Protein AF-A0A1Y1VQP5-F1 (afdb_monomer)

Secondary structure (DSSP, 8-state):
--HHHHHHHHHHTTSS-TTSPPP--S--TT-SS-HHHHHHHHHTT--HHHHHHHS-TT----TTTPPPHHHHHHHHHHHHHTTS--S--------------------------------------------------TTTGGG---PPP--TT--S-TT--HHHHHHHHH-THHHHHHHHHHHSTT-HHHHHHHHHHHHHHHHTT--HHHHHHHHHHHHHHHT-STTHHHHIIIIIHHHHHHHHHHHHTS-TTHHHHS-SS--HHHHHHHHHHHHHHHTTTS-HHHHHHHHHHHHHHHHHH---HHHHHHHHHHHHHHHHHHHHHHHHHHHHTSSS---HHHH-STTHHHHHHHHHT---GGGS--------

Mean predicted aligned error: 15.9 Å

Organism: NCBI:txid1754192

Solvent-accessible surface area (backbone atoms only — not comparable to full-atom values): 22915 Å² total; per-residue (Å²): 133,56,72,70,57,55,52,49,50,62,66,47,59,80,67,53,59,91,87,60,79,78,78,63,75,58,59,54,104,85,48,96,62,37,58,48,59,52,52,46,63,57,45,71,43,58,42,73,66,38,51,66,55,27,46,19,92,77,71,54,84,50,51,90,57,51,56,61,68,69,61,55,59,59,51,53,52,58,60,52,68,69,65,77,77,81,83,83,79,93,77,92,81,90,86,82,90,80,87,79,80,84,75,91,80,84,89,72,92,74,83,85,79,91,76,93,78,90,81,89,84,88,85,81,88,85,89,82,97,82,78,95,72,92,70,74,60,79,82,45,61,58,33,30,64,48,67,84,89,79,57,72,86,69,16,46,64,99,83,51,51,74,67,47,40,56,48,20,56,62,34,26,26,61,38,52,51,52,44,38,51,70,80,38,70,66,39,61,52,50,54,52,6,45,48,36,48,20,43,46,35,19,76,75,47,59,25,66,62,17,45,53,50,32,53,49,51,50,49,45,64,35,32,30,60,75,41,38,83,81,31,27,80,51,56,51,27,53,47,41,51,46,52,45,59,56,56,73,77,45,66,77,63,53,75,72,66,78,41,94,52,84,50,64,65,64,56,30,49,51,52,30,50,52,53,53,59,74,51,68,70,80,43,60,71,28,50,52,38,48,52,53,37,51,54,47,40,30,72,72,70,69,45,59,64,66,60,54,48,54,51,50,51,54,49,51,45,48,54,49,53,52,54,52,54,49,54,52,56,58,55,72,75,44,94,72,83,73,54,78,77,65,75,69,54,80,56,63,64,50,47,52,27,60,78,68,73,56,86,63,77,87,68,53,79,81,80,73,78,78,88,125

Sequence (372 aa):
MDKDQIERIKFNIREFDQFLGPYPLVPQDKESVNVYHRWLALTSKIDKKVIKKILPQNGRLSAINSISHFSEIKDENKTEEGKENIVNENNKDETNDNNNNNMDVTMTNTENIDNDNNNNDNDTHDTNNNTKYNDIPKDQEKYRLNFTLIDLKKSYPLNATTEEITKYSIDKSYLLKKIIENDYKGDLNLFLGEFQLSYIIFLIGQVYDGFEQWKTMIILMLQCEEALSVYGETLFKDFLVILNDQLKDFPHDFFYDILSGSNFLRSSLKIFYRIIQKADGCYPELQEQLNKLLEHLSKTFKWNLEEEFHETNRLNANIMKEKLNDCLKESSNNPNHLTANELNKNNQLLKLMEELGIEDEEDLPVIVDYDE

Foldseek 3Di:
DDPVVVVVCVVCVVVPDPPDDDDQQDDDPPDPDGPVVLVCLLQVLADPVLQCQWFFPVNDFAQVLEDAPVVVVVVVVVVVVVPPPPDDDDDDDDDDDDDPDDDDDDDDDDPDDDDDDDDDDDDDDDDDDDDDDPCPPPVSVSGYTNQDDQDLQCLADPPDDPVRSVVRNQASQSVVVCCCCPVVVVDLSSVVSSLSVLLCCVPVVVHVNSVVSNLSVLLSLLRHQPNCVPDVQPNLLSNLSNVLSSVVPDPLCCQVPVDPPDRSNLVSLLSSVVSVVVVPCPRVSSVVSNVVSQVSCCVRRVDNSVVVSVVLLLVLQVVVVVVVVVVVVVQVPDPPDPDPVNVPDDPVVVVSCVVSVNDDPVSHPPPPPPDD

Radius of gyration: 28.11 Å; Cα contacts (8 Å, |Δi|>4): 261; chains: 1; bounding box: 56×70×98 Å

Structure (mmCIF, N/CA/C/O backbone):
data_AF-A0A1Y1VQP5-F1
#
_entry.id   AF-A0A1Y1VQP5-F1
#
loop_
_atom_site.group_PDB
_atom_site.id
_atom_site.type_symbol
_atom_site.label_atom_id
_atom_site.label_alt_id
_atom_site.label_comp_id
_atom_site.label_asym_id
_atom_site.label_entity_id
_atom_site.label_seq_id
_atom_site.pdbx_PDB_ins_code
_atom_site.Cartn_x
_atom_site.Cartn_y
_atom_site.Cartn_z
_atom_site.occupancy
_atom_site.B_iso_or_equiv
_atom_site.auth_seq_id
_atom_site.auth_comp_id
_atom_site.auth_asym_id
_atom_site.auth_atom_id
_atom_site.pdbx_PDB_model_num
ATOM 1 N N . MET A 1 1 ? 9.709 -14.678 -39.557 1.00 52.97 1 MET A N 1
ATOM 2 C CA . MET A 1 1 ? 11.179 -14.700 -39.687 1.00 52.97 1 MET A CA 1
ATOM 3 C C . MET A 1 1 ? 11.584 -16.066 -40.180 1.00 52.97 1 MET A C 1
ATOM 5 O O . MET A 1 1 ? 11.014 -17.047 -39.716 1.00 52.97 1 MET A O 1
ATOM 9 N N . ASP A 1 2 ? 12.497 -16.105 -41.140 1.00 86.00 2 ASP A N 1
ATOM 10 C CA . ASP A 1 2 ? 13.020 -17.352 -41.697 1.00 86.00 2 ASP A CA 1
ATOM 11 C C . ASP A 1 2 ? 13.987 -18.037 -40.707 1.00 86.00 2 ASP A C 1
ATOM 13 O O . ASP A 1 2 ? 14.589 -17.359 -39.868 1.00 86.00 2 ASP A O 1
ATOM 17 N N . LYS A 1 3 ? 14.138 -19.366 -40.768 1.00 82.94 3 LYS A N 1
ATOM 18 C CA . LYS A 1 3 ? 14.990 -20.126 -39.826 1.00 82.94 3 LYS A CA 1
ATOM 19 C C . LYS A 1 3 ? 16.452 -19.676 -39.889 1.00 82.94 3 LYS A C 1
ATOM 21 O O . LYS A 1 3 ? 17.069 -19.467 -38.847 1.00 82.94 3 LYS A O 1
ATOM 26 N N . ASP A 1 4 ? 16.942 -19.397 -41.091 1.00 82.88 4 ASP A N 1
ATOM 27 C CA . ASP A 1 4 ? 18.309 -18.928 -41.328 1.00 82.88 4 ASP A CA 1
ATOM 28 C C . ASP A 1 4 ? 18.553 -17.520 -40.767 1.00 82.88 4 ASP A C 1
ATOM 30 O O . ASP A 1 4 ? 19.661 -17.183 -40.348 1.00 82.88 4 ASP A O 1
ATOM 34 N N . GLN A 1 5 ? 17.515 -16.678 -40.727 1.00 77.38 5 GLN A N 1
ATOM 35 C CA . GLN A 1 5 ? 17.602 -15.352 -40.111 1.00 77.38 5 GLN A CA 1
ATOM 36 C C . GLN A 1 5 ? 17.719 -15.461 -38.589 1.00 77.38 5 GLN A C 1
ATOM 38 O O . GLN A 1 5 ? 18.501 -14.736 -37.980 1.00 77.38 5 GLN A O 1
ATOM 43 N N . ILE A 1 6 ? 16.976 -16.387 -37.977 1.00 78.62 6 ILE A N 1
ATOM 44 C CA . ILE A 1 6 ? 17.036 -16.637 -36.533 1.00 78.62 6 ILE A CA 1
ATOM 45 C C . ILE A 1 6 ? 18.417 -17.177 -36.142 1.00 78.62 6 ILE A C 1
ATOM 47 O O . ILE A 1 6 ? 18.968 -16.753 -35.127 1.00 78.62 6 ILE A O 1
ATOM 51 N N . GLU A 1 7 ? 19.000 -18.076 -36.939 1.00 80.62 7 GLU A N 1
ATOM 52 C CA . GLU A 1 7 ? 20.345 -18.605 -36.683 1.00 80.62 7 GLU A CA 1
ATOM 53 C C . GLU A 1 7 ? 21.438 -17.544 -36.837 1.00 80.62 7 GLU A C 1
ATOM 55 O O . GLU A 1 7 ? 22.310 -17.454 -35.973 1.00 80.62 7 GLU A O 1
ATOM 60 N N . ARG A 1 8 ? 21.353 -16.669 -37.849 1.00 78.88 8 ARG A N 1
ATOM 61 C CA . ARG A 1 8 ? 22.281 -15.530 -37.987 1.00 78.88 8 ARG A CA 1
ATOM 62 C C . ARG A 1 8 ? 22.180 -14.546 -36.828 1.00 78.88 8 ARG A C 1
ATOM 64 O O . ARG A 1 8 ? 23.207 -14.127 -36.308 1.00 78.88 8 ARG A O 1
ATOM 71 N N . ILE A 1 9 ? 20.964 -14.200 -36.396 1.00 76.75 9 ILE A N 1
ATOM 72 C CA . ILE A 1 9 ? 20.769 -13.313 -35.240 1.00 76.75 9 ILE A CA 1
ATOM 73 C C . ILE A 1 9 ? 21.341 -13.960 -33.976 1.00 76.75 9 ILE A C 1
ATOM 75 O O . ILE A 1 9 ? 22.020 -13.281 -33.219 1.00 76.75 9 ILE A O 1
ATOM 79 N N . LYS A 1 10 ? 21.130 -15.267 -33.758 1.00 73.69 10 LYS A N 1
ATOM 80 C CA . LYS A 1 10 ? 21.712 -15.993 -32.615 1.00 73.69 10 LYS A CA 1
ATOM 81 C C . LYS A 1 10 ? 23.240 -16.021 -32.644 1.00 73.69 10 LYS A C 1
ATOM 83 O O . LYS A 1 10 ? 23.851 -15.896 -31.588 1.00 73.69 10 LYS A O 1
ATOM 88 N N . PHE A 1 11 ? 23.843 -16.194 -33.820 1.00 75.06 11 PHE A N 1
ATOM 89 C CA . PHE A 1 11 ? 25.298 -16.211 -33.975 1.00 75.06 11 PHE A CA 1
ATOM 90 C C . PHE A 1 11 ? 25.904 -14.824 -33.713 1.00 75.06 11 PHE A C 1
ATOM 92 O O . PHE A 1 11 ? 26.844 -14.700 -32.932 1.00 75.06 11 PHE A O 1
ATOM 99 N N . ASN A 1 12 ? 25.282 -13.775 -34.258 1.00 69.75 12 ASN A N 1
ATOM 100 C CA . ASN A 1 12 ? 25.738 -12.390 -34.119 1.00 69.75 12 ASN A CA 1
ATOM 101 C C . ASN A 1 12 ? 25.251 -11.713 -32.827 1.00 69.75 12 ASN A C 1
ATOM 103 O O . ASN A 1 12 ? 25.600 -10.565 -32.571 1.00 69.75 12 ASN A O 1
ATOM 107 N N . ILE A 1 13 ? 24.475 -12.396 -31.972 1.00 68.62 13 ILE A N 1
ATOM 108 C CA . ILE A 1 13 ? 23.953 -11.807 -30.725 1.00 68.62 13 ILE A CA 1
ATOM 109 C C . ILE A 1 13 ? 25.076 -11.430 -29.743 1.00 68.62 13 ILE A C 1
ATOM 111 O O . ILE A 1 13 ? 24.876 -10.627 -28.838 1.00 68.62 13 ILE A O 1
ATOM 115 N N . ARG A 1 14 ? 26.262 -12.025 -29.921 1.00 59.66 14 ARG A N 1
ATOM 116 C CA . ARG A 1 14 ? 27.482 -11.731 -29.156 1.00 59.66 14 ARG A CA 1
ATOM 117 C C . ARG A 1 14 ? 28.353 -10.645 -29.793 1.00 59.66 14 ARG A C 1
ATOM 119 O O . ARG A 1 14 ? 29.265 -10.169 -29.134 1.00 59.66 14 ARG A O 1
ATOM 126 N N . GLU A 1 15 ? 28.065 -10.267 -31.038 1.00 64.69 15 GLU A N 1
ATOM 127 C CA . GLU A 1 15 ? 28.667 -9.126 -31.742 1.00 64.69 15 GLU A CA 1
ATOM 128 C C . GLU A 1 15 ? 27.814 -7.855 -31.598 1.00 64.69 15 GLU A C 1
ATOM 130 O O . GLU A 1 15 ? 28.014 -6.889 -32.333 1.00 64.69 15 GLU A O 1
ATOM 135 N N . PHE A 1 16 ? 26.837 -7.843 -30.677 1.00 63.19 16 PHE A N 1
ATOM 136 C CA . PHE A 1 16 ? 26.138 -6.608 -30.336 1.00 63.19 16 PHE A CA 1
ATOM 137 C C . PHE A 1 16 ? 27.153 -5.532 -29.952 1.00 63.19 16 PHE A C 1
ATOM 139 O O . PHE A 1 16 ? 28.195 -5.827 -29.368 1.00 63.19 16 PHE A O 1
ATOM 146 N N . ASP A 1 17 ? 26.823 -4.305 -30.345 1.00 65.19 17 ASP A N 1
ATOM 147 C CA . ASP A 1 17 ? 27.640 -3.107 -30.206 1.00 65.19 17 ASP A CA 1
ATOM 148 C C . ASP A 1 17 ? 28.472 -3.116 -28.911 1.00 65.19 17 ASP A C 1
ATOM 150 O O . ASP A 1 17 ? 27.927 -3.217 -27.813 1.00 65.19 17 ASP A O 1
ATOM 154 N N . GLN A 1 18 ? 29.796 -3.010 -29.055 1.00 68.94 18 GLN A N 1
ATOM 155 C CA . GLN A 1 18 ? 30.765 -2.973 -27.952 1.00 68.94 18 GLN A CA 1
ATOM 156 C C . GLN A 1 18 ? 30.480 -1.862 -26.927 1.00 68.94 18 GLN A C 1
ATOM 158 O O . GLN A 1 18 ? 30.999 -1.905 -25.813 1.00 68.94 18 GLN A O 1
ATOM 163 N N . PHE A 1 19 ? 29.679 -0.860 -27.303 1.00 76.44 19 PHE A N 1
ATOM 164 C CA . PHE A 1 19 ? 29.249 0.229 -26.434 1.00 76.44 19 PHE A CA 1
ATOM 165 C C . PHE A 1 19 ? 27.951 -0.076 -25.663 1.00 76.44 19 PHE A C 1
ATOM 167 O O . PHE A 1 19 ? 27.529 0.738 -24.841 1.00 76.44 19 PHE A O 1
ATOM 174 N N . LEU A 1 20 ? 27.318 -1.237 -25.874 1.00 76.81 20 LEU A N 1
ATOM 175 C CA . LEU A 1 20 ? 26.167 -1.690 -25.091 1.00 76.81 20 LEU A CA 1
ATOM 176 C C . LEU A 1 20 ? 26.621 -2.472 -23.855 1.00 76.81 20 LEU A C 1
ATOM 178 O O . LEU A 1 20 ? 27.272 -3.512 -23.943 1.00 76.81 20 LEU A O 1
ATOM 182 N N . GLY A 1 21 ? 26.220 -1.989 -22.679 1.00 72.38 21 GLY A N 1
ATOM 183 C CA . GLY A 1 21 ? 26.424 -2.705 -21.423 1.00 72.38 21 GLY A CA 1
ATOM 184 C C . GLY A 1 21 ? 25.519 -3.943 -21.330 1.00 72.38 21 GLY A C 1
ATOM 185 O O . GLY A 1 21 ? 24.321 -3.839 -21.614 1.00 72.38 21 GLY A O 1
ATOM 186 N N . PRO A 1 22 ? 26.037 -5.115 -20.918 1.00 74.94 22 PRO A N 1
ATOM 187 C CA . PRO A 1 22 ? 25.196 -6.279 -20.670 1.00 74.94 22 PRO A CA 1
ATOM 188 C C . PRO A 1 22 ? 24.257 -6.011 -19.488 1.00 74.94 22 PRO A C 1
ATOM 190 O O . PRO A 1 22 ? 24.674 -5.471 -18.462 1.00 74.94 22 PRO A O 1
ATOM 193 N N . TYR A 1 23 ? 22.990 -6.423 -19.603 1.00 74.38 23 TYR A N 1
ATOM 194 C CA . TYR A 1 23 ? 22.066 -6.352 -18.470 1.00 74.38 23 TYR A CA 1
ATOM 195 C C . TYR A 1 23 ? 22.563 -7.283 -17.346 1.00 74.38 23 TYR A C 1
ATOM 197 O O . TYR A 1 23 ? 22.859 -8.452 -17.625 1.00 74.38 23 TYR A O 1
ATOM 205 N N . PRO A 1 24 ? 22.663 -6.816 -16.088 1.00 73.38 24 PRO A N 1
ATOM 206 C CA . PRO A 1 24 ? 23.256 -7.579 -14.993 1.00 73.38 24 PRO A CA 1
ATOM 207 C C . PRO A 1 24 ? 22.293 -8.666 -14.486 1.00 73.38 24 PRO A C 1
ATOM 209 O O . PRO A 1 24 ? 21.634 -8.522 -13.463 1.00 73.38 24 PRO A O 1
ATOM 212 N N . LEU A 1 25 ? 22.194 -9.771 -15.231 1.00 73.56 25 LEU A N 1
ATOM 213 C CA . LEU A 1 25 ? 21.355 -10.931 -14.893 1.00 73.56 25 LEU A CA 1
ATOM 214 C C . LEU A 1 25 ? 21.982 -11.862 -13.845 1.00 73.56 25 LEU A C 1
ATOM 216 O O . LEU A 1 25 ? 21.321 -12.791 -13.384 1.00 73.56 25 LEU A O 1
ATOM 220 N N . VAL A 1 26 ? 23.260 -11.670 -13.521 1.00 70.31 26 VAL A N 1
ATOM 221 C CA . VAL A 1 26 ? 24.031 -12.512 -12.598 1.00 70.31 26 VAL A CA 1
ATOM 222 C C . VAL A 1 26 ? 24.439 -11.651 -11.400 1.00 70.31 26 VAL A C 1
ATOM 224 O O . VAL A 1 26 ? 24.793 -10.489 -11.615 1.00 70.31 26 VAL A O 1
ATOM 227 N N . PRO A 1 27 ? 24.396 -12.182 -10.161 1.00 64.88 27 PRO A N 1
ATOM 228 C CA . PRO A 1 27 ? 24.912 -11.471 -8.997 1.00 64.88 27 PRO A CA 1
ATOM 229 C C . PRO A 1 27 ? 26.357 -11.039 -9.245 1.00 64.88 27 PRO A C 1
ATOM 231 O O . PRO A 1 27 ? 27.182 -11.855 -9.656 1.00 64.88 27 PRO A O 1
ATOM 234 N N . GLN A 1 28 ? 26.660 -9.763 -9.023 1.00 64.56 28 GLN A N 1
ATOM 235 C CA . GLN A 1 28 ? 28.051 -9.322 -8.975 1.00 64.56 28 GLN A CA 1
ATOM 236 C C . GLN A 1 28 ? 28.656 -9.718 -7.627 1.00 64.56 28 GLN 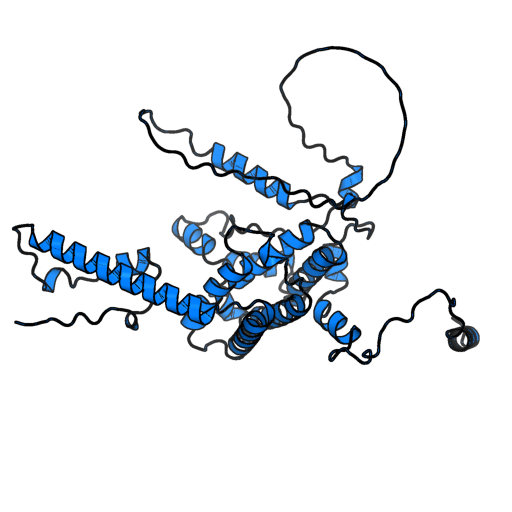A C 1
ATOM 238 O O . GLN A 1 28 ? 27.926 -9.827 -6.643 1.00 64.56 28 GLN A O 1
ATOM 243 N N . ASP A 1 29 ? 29.979 -9.898 -7.570 1.00 58.09 29 ASP A N 1
ATOM 244 C CA . ASP A 1 29 ? 30.745 -10.518 -6.467 1.00 58.09 29 ASP A CA 1
ATOM 245 C C . ASP A 1 29 ? 30.580 -9.876 -5.062 1.00 58.09 29 ASP A C 1
ATOM 247 O O . ASP A 1 29 ? 31.242 -10.282 -4.107 1.00 58.09 29 ASP A O 1
ATOM 251 N N . LYS A 1 30 ? 29.713 -8.867 -4.906 1.00 60.03 30 LYS A N 1
ATOM 252 C CA . LYS A 1 30 ? 29.425 -8.149 -3.655 1.00 60.03 30 LYS A CA 1
ATOM 253 C C . LYS A 1 30 ? 27.935 -8.028 -3.299 1.00 60.03 30 LYS A C 1
ATOM 255 O O . LYS A 1 30 ? 27.639 -7.522 -2.221 1.00 60.03 30 LYS A O 1
ATOM 260 N N . GLU A 1 31 ? 27.007 -8.475 -4.146 1.00 60.62 31 GLU A N 1
ATOM 261 C CA . GLU A 1 31 ? 25.564 -8.389 -3.874 1.00 60.62 31 GLU A CA 1
ATOM 262 C C . GLU A 1 31 ? 24.986 -9.769 -3.535 1.00 60.62 31 GLU A C 1
ATOM 264 O O . GLU A 1 31 ? 25.141 -10.734 -4.281 1.00 60.62 31 GLU A O 1
ATOM 269 N N . SER A 1 32 ? 24.293 -9.869 -2.397 1.00 60.44 32 SER A N 1
ATOM 270 C CA . SER A 1 32 ? 23.655 -11.110 -1.933 1.00 60.44 32 SER A CA 1
ATOM 271 C C . SER A 1 32 ? 22.395 -11.483 -2.723 1.00 60.44 32 SER A C 1
ATOM 273 O O . SER A 1 32 ? 21.953 -12.630 -2.664 1.00 60.44 32 SER A O 1
ATOM 275 N N . VAL A 1 33 ? 21.816 -10.535 -3.467 1.00 64.31 33 VAL A N 1
ATOM 276 C CA . VAL A 1 33 ? 20.570 -10.701 -4.222 1.00 64.31 33 VAL A CA 1
ATOM 277 C C . VAL A 1 33 ? 20.791 -10.288 -5.673 1.00 64.31 33 VAL A C 1
ATOM 279 O O . VAL A 1 33 ? 21.354 -9.240 -5.962 1.00 64.31 33 VAL A O 1
ATOM 282 N N . ASN A 1 34 ? 20.319 -11.118 -6.602 1.00 78.31 34 ASN A N 1
ATOM 283 C CA . ASN A 1 34 ? 20.382 -10.842 -8.034 1.00 78.31 34 ASN A CA 1
ATOM 284 C C . ASN A 1 34 ? 19.521 -9.614 -8.393 1.00 78.31 34 ASN A C 1
ATOM 286 O O . ASN A 1 34 ? 18.318 -9.609 -8.115 1.00 78.31 34 ASN A O 1
ATOM 290 N N . VAL A 1 35 ? 20.106 -8.628 -9.083 1.00 81.44 35 VAL A N 1
ATOM 291 C CA . VAL A 1 35 ? 19.417 -7.423 -9.589 1.00 81.44 35 VAL A CA 1
ATOM 292 C C . VAL A 1 35 ? 18.130 -7.769 -10.343 1.00 81.44 35 VAL A C 1
ATOM 294 O O . VAL A 1 35 ? 17.111 -7.101 -10.169 1.00 81.44 35 VAL A O 1
ATOM 297 N N . TYR A 1 36 ? 18.139 -8.848 -11.128 1.00 83.81 36 TYR A N 1
ATOM 298 C CA . TYR A 1 36 ? 16.960 -9.313 -11.854 1.00 83.81 36 TYR A CA 1
ATOM 299 C C . TYR A 1 36 ? 15.842 -9.804 -10.923 1.00 83.81 36 TYR A C 1
ATOM 301 O O . TYR A 1 36 ? 14.677 -9.481 -11.141 1.00 83.81 36 TYR A O 1
ATOM 309 N N . HIS A 1 37 ? 16.172 -10.542 -9.858 1.00 86.25 37 HIS A N 1
ATOM 310 C CA . HIS A 1 37 ? 15.171 -10.993 -8.885 1.00 86.25 37 HIS A CA 1
ATOM 311 C C . HIS A 1 37 ? 14.550 -9.823 -8.126 1.00 86.25 37 HIS A C 1
ATOM 313 O O . HIS A 1 37 ? 13.340 -9.816 -7.912 1.00 86.25 37 HIS A O 1
ATOM 319 N N . ARG A 1 38 ? 15.354 -8.810 -7.795 1.00 87.19 38 ARG A N 1
ATOM 320 C CA . ARG A 1 38 ? 14.860 -7.554 -7.226 1.00 87.19 38 ARG A CA 1
ATOM 321 C C . ARG A 1 38 ? 13.889 -6.852 -8.177 1.00 87.19 38 ARG A C 1
ATOM 323 O O . ARG A 1 38 ? 12.778 -6.521 -7.777 1.00 87.19 38 ARG A O 1
ATOM 330 N N . TRP A 1 39 ? 14.259 -6.692 -9.449 1.00 89.94 39 TRP A N 1
ATOM 331 C CA . TRP A 1 39 ? 13.371 -6.088 -10.448 1.00 89.94 39 TRP A CA 1
ATOM 332 C C . TRP A 1 39 ? 12.050 -6.854 -10.592 1.00 89.94 39 TRP A C 1
ATOM 334 O O . TRP A 1 39 ? 10.982 -6.247 -10.653 1.00 89.94 39 TRP A O 1
ATOM 344 N N . LEU A 1 40 ? 12.102 -8.189 -10.592 1.00 91.25 40 LEU A N 1
ATOM 345 C CA . LEU A 1 40 ? 10.905 -9.029 -10.622 1.00 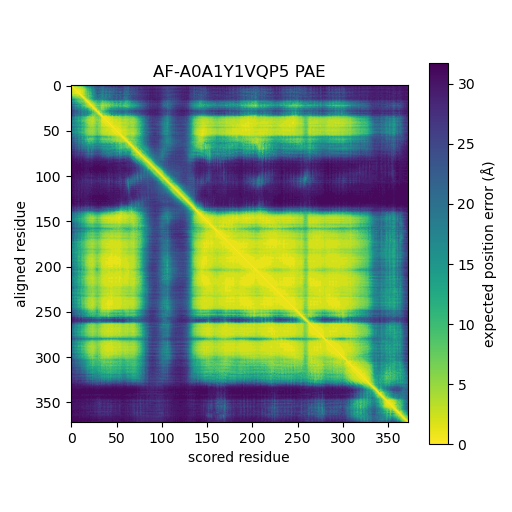91.25 40 LEU A CA 1
ATOM 346 C C . LEU A 1 40 ? 10.020 -8.833 -9.387 1.00 91.25 40 LEU A C 1
ATOM 348 O O . LEU A 1 40 ? 8.804 -8.762 -9.538 1.00 91.25 40 LEU A O 1
ATOM 352 N N . ALA A 1 41 ? 10.598 -8.725 -8.189 1.00 92.56 41 ALA A N 1
ATOM 353 C CA . ALA A 1 41 ? 9.834 -8.477 -6.967 1.00 92.56 41 ALA A CA 1
ATOM 354 C C . ALA A 1 41 ? 9.081 -7.137 -7.041 1.00 92.56 41 ALA A C 1
ATOM 356 O O . ALA A 1 41 ? 7.871 -7.099 -6.809 1.00 92.56 41 ALA A O 1
ATOM 357 N N . LEU A 1 42 ? 9.769 -6.078 -7.486 1.00 93.94 42 LEU A N 1
ATOM 358 C CA . LEU A 1 42 ? 9.226 -4.719 -7.618 1.00 93.94 42 LEU A CA 1
ATOM 359 C C . LEU A 1 42 ? 8.178 -4.563 -8.731 1.00 93.94 42 LEU A C 1
ATOM 361 O O . LEU A 1 42 ? 7.412 -3.603 -8.708 1.00 93.94 42 LEU A O 1
ATOM 365 N N . THR A 1 43 ? 8.143 -5.475 -9.706 1.00 95.81 43 THR A N 1
ATOM 366 C CA . THR A 1 43 ? 7.268 -5.378 -10.892 1.00 95.81 43 THR A CA 1
ATOM 367 C C . THR A 1 43 ? 6.302 -6.555 -11.054 1.00 95.81 43 THR A C 1
ATOM 369 O O . THR A 1 43 ? 5.610 -6.659 -12.067 1.00 95.81 43 THR A O 1
ATOM 372 N N . SER A 1 44 ? 6.219 -7.432 -10.052 1.00 96.12 44 SER A N 1
ATOM 373 C CA . SER A 1 44 ? 5.485 -8.707 -10.092 1.00 96.12 44 SER A CA 1
ATOM 374 C C . SER A 1 44 ? 3.982 -8.596 -10.387 1.00 96.12 44 SER A C 1
ATOM 376 O O . SER A 1 44 ? 3.392 -9.540 -10.912 1.00 96.12 44 SER A O 1
ATOM 378 N N . LYS A 1 45 ? 3.355 -7.462 -10.068 1.00 97.44 45 LYS A N 1
ATOM 379 C CA . LYS A 1 45 ? 1.925 -7.174 -10.255 1.00 97.44 45 LYS A CA 1
ATOM 380 C C . LYS A 1 45 ? 1.660 -6.162 -11.379 1.00 97.44 45 LYS A C 1
ATOM 382 O O . LYS A 1 45 ? 0.502 -5.898 -11.698 1.00 97.44 45 LYS A O 1
ATOM 387 N N . ILE A 1 46 ? 2.696 -5.604 -12.013 1.00 96.81 46 ILE A N 1
ATOM 388 C CA . ILE A 1 46 ? 2.536 -4.634 -13.106 1.00 96.81 46 ILE A CA 1
ATOM 389 C C . ILE A 1 46 ? 2.101 -5.364 -14.386 1.00 96.81 46 ILE A C 1
ATOM 391 O O . ILE A 1 46 ? 2.914 -5.919 -15.126 1.00 96.81 46 ILE A O 1
ATOM 395 N N . ASP A 1 47 ? 0.799 -5.332 -14.678 1.00 93.44 47 ASP A N 1
ATOM 396 C CA . ASP A 1 47 ? 0.230 -5.876 -15.916 1.00 93.44 47 ASP A CA 1
ATOM 397 C C . ASP A 1 47 ? 0.140 -4.816 -17.034 1.00 93.44 47 ASP A C 1
ATOM 399 O O . ASP A 1 47 ? 0.060 -3.607 -16.808 1.00 93.44 47 ASP A O 1
ATOM 403 N N . LYS A 1 48 ? 0.047 -5.264 -18.289 1.00 94.31 48 LYS A N 1
ATOM 404 C CA . LYS A 1 48 ? -0.216 -4.414 -19.460 1.00 94.31 48 LYS A CA 1
ATOM 405 C C . LYS A 1 48 ? -1.484 -3.577 -19.298 1.00 94.31 48 LYS A C 1
ATOM 407 O O . LYS A 1 48 ? -1.551 -2.481 -19.849 1.00 94.31 48 LYS A O 1
ATOM 412 N N . LYS A 1 49 ? -2.496 -4.088 -18.587 1.00 95.44 49 LYS A N 1
ATOM 413 C CA . LYS A 1 49 ? -3.720 -3.336 -18.270 1.00 95.44 49 LYS A CA 1
ATOM 414 C C . LYS A 1 49 ? -3.425 -2.137 -17.370 1.00 95.44 49 LYS A C 1
ATOM 416 O O . LYS A 1 49 ? -3.908 -1.052 -17.666 1.00 95.44 49 LYS A O 1
ATOM 421 N N . VAL A 1 50 ? -2.596 -2.327 -16.342 1.00 95.50 50 VAL A N 1
ATOM 422 C CA . VAL A 1 50 ? -2.148 -1.274 -15.416 1.00 95.50 50 VAL A CA 1
ATOM 423 C C . VAL A 1 50 ? -1.382 -0.197 -16.180 1.00 95.50 50 VAL A C 1
ATOM 425 O O . VAL A 1 50 ? -1.729 0.977 -16.113 1.00 95.50 50 VAL A O 1
ATOM 428 N N . ILE A 1 51 ? -0.420 -0.608 -17.012 1.00 94.50 51 ILE A N 1
ATOM 429 C CA . ILE A 1 51 ? 0.373 0.310 -17.841 1.00 94.50 51 ILE A CA 1
ATOM 430 C C . ILE A 1 51 ? -0.526 1.138 -18.768 1.00 94.50 51 ILE A C 1
ATOM 432 O O . ILE A 1 51 ? -0.378 2.353 -18.838 1.00 94.50 51 ILE A O 1
ATOM 436 N N . LYS A 1 52 ? -1.475 0.499 -19.465 1.00 93.38 52 LYS A N 1
ATOM 437 C CA . LYS A 1 52 ? -2.414 1.193 -20.364 1.00 93.38 52 LYS A CA 1
ATOM 438 C C . LYS A 1 52 ? -3.389 2.111 -19.632 1.00 93.38 52 LYS A C 1
ATOM 440 O O . LYS A 1 52 ? -3.855 3.070 -20.236 1.00 93.38 52 LYS A O 1
ATOM 445 N N . LYS A 1 53 ? -3.745 1.772 -18.391 1.00 92.75 53 LYS A N 1
ATOM 446 C CA . LYS A 1 53 ? -4.635 2.575 -17.552 1.00 92.75 53 LYS A CA 1
ATOM 447 C C . LYS A 1 53 ? -3.926 3.846 -17.094 1.00 92.75 53 LYS A C 1
ATOM 449 O O . LYS A 1 53 ? -4.505 4.909 -17.235 1.00 92.75 53 LYS A O 1
ATOM 454 N N . ILE A 1 54 ? -2.693 3.726 -16.595 1.00 93.25 54 ILE A N 1
ATOM 455 C CA . ILE A 1 54 ? -2.003 4.798 -15.860 1.00 93.25 54 ILE A CA 1
ATOM 456 C C . ILE A 1 54 ? -1.123 5.668 -16.754 1.00 93.25 54 ILE A C 1
ATOM 458 O O . ILE A 1 54 ? -1.113 6.888 -16.590 1.00 93.25 54 ILE A O 1
ATOM 462 N N . LEU A 1 55 ? -0.349 5.072 -17.668 1.00 91.56 55 LEU A N 1
ATOM 463 C CA . LEU A 1 55 ? 0.595 5.851 -18.466 1.00 91.56 55 LEU A CA 1
ATOM 464 C C . LEU A 1 55 ? -0.133 6.734 -19.489 1.00 91.56 55 LEU A C 1
ATOM 466 O O . LEU A 1 55 ? -1.220 6.375 -19.957 1.00 91.56 55 LEU A O 1
ATOM 470 N N . PRO A 1 56 ? 0.475 7.862 -19.897 1.00 88.00 56 PRO A N 1
ATOM 471 C CA . PRO A 1 56 ? -0.132 8.734 -20.888 1.00 88.00 56 PRO A CA 1
ATOM 472 C C . PRO A 1 56 ? -0.251 8.012 -22.237 1.00 88.00 56 PRO A C 1
ATOM 474 O O . PRO A 1 56 ? 0.535 7.116 -22.552 1.00 88.00 56 PRO A O 1
ATOM 477 N N . GLN A 1 57 ? -1.206 8.419 -23.080 1.00 79.81 57 GLN A N 1
ATOM 478 C CA . GLN A 1 57 ? -1.498 7.729 -24.351 1.00 79.81 57 GLN A CA 1
ATOM 479 C C . GLN A 1 57 ? -0.296 7.656 -25.306 1.00 79.81 57 GLN A C 1
ATOM 481 O O . GLN A 1 57 ? -0.195 6.736 -26.116 1.00 79.81 57 GLN A O 1
ATOM 486 N N . ASN A 1 58 ? 0.629 8.614 -25.211 1.00 81.00 58 ASN A N 1
ATOM 487 C CA . ASN A 1 58 ? 1.856 8.641 -26.006 1.00 81.00 58 ASN A CA 1
ATOM 488 C C . ASN A 1 58 ? 2.972 7.727 -25.451 1.00 81.00 58 ASN A C 1
ATOM 490 O O . ASN A 1 58 ? 4.021 7.609 -26.084 1.00 81.00 58 ASN A O 1
ATOM 494 N N . GLY A 1 59 ? 2.771 7.115 -24.277 1.00 79.44 59 GLY A N 1
ATOM 495 C CA . GLY A 1 59 ? 3.728 6.253 -23.584 1.00 79.44 59 GLY A CA 1
ATOM 496 C C . GLY A 1 59 ? 4.979 6.967 -23.064 1.00 79.44 59 GLY A C 1
ATOM 497 O O . GLY A 1 59 ? 5.939 6.299 -22.686 1.00 79.44 59 GLY A O 1
ATOM 498 N N . ARG A 1 60 ? 5.009 8.305 -23.076 1.00 81.31 60 ARG A N 1
ATOM 499 C CA . ARG A 1 60 ? 6.166 9.103 -22.658 1.00 81.31 60 ARG A CA 1
ATOM 500 C C . ARG A 1 60 ? 5.944 9.658 -21.264 1.00 81.31 60 ARG A C 1
ATOM 502 O O . ARG A 1 60 ? 4.994 10.397 -21.031 1.00 81.31 60 ARG A O 1
ATOM 509 N N . LEU A 1 61 ? 6.879 9.347 -20.379 1.00 82.19 61 LEU A N 1
ATOM 510 C CA . LEU A 1 61 ? 6.964 9.901 -19.037 1.00 82.19 61 LEU A CA 1
ATOM 511 C C . LEU A 1 61 ? 8.149 10.867 -18.969 1.00 82.19 61 LEU A C 1
ATOM 513 O O . LEU A 1 61 ? 9.220 10.569 -19.496 1.00 82.19 61 LEU A O 1
ATOM 517 N N . SER A 1 62 ? 7.964 12.022 -18.338 1.00 80.81 62 SER A N 1
ATOM 518 C CA . SER A 1 62 ? 9.036 12.986 -18.090 1.00 80.81 62 SER A CA 1
ATOM 519 C C . SER A 1 62 ? 8.731 13.755 -16.813 1.00 80.81 62 SER A C 1
ATOM 521 O O . SER A 1 62 ? 7.642 14.311 -16.699 1.00 80.81 62 SER A O 1
ATOM 523 N N . ALA A 1 63 ? 9.697 13.824 -15.894 1.00 79.81 63 ALA A N 1
ATOM 524 C CA . ALA A 1 63 ? 9.581 14.608 -14.664 1.00 79.81 63 ALA A CA 1
ATOM 525 C C . ALA A 1 63 ? 9.277 16.091 -14.937 1.00 79.81 63 ALA A C 1
ATOM 527 O O . ALA A 1 63 ? 8.446 16.689 -14.266 1.00 79.81 63 ALA A O 1
ATOM 528 N N . ILE A 1 64 ? 9.875 16.658 -15.990 1.00 76.69 64 ILE A N 1
ATOM 529 C CA . ILE A 1 64 ? 9.752 18.082 -16.344 1.00 76.69 64 ILE A CA 1
ATOM 530 C C . ILE A 1 64 ? 8.345 18.429 -16.851 1.00 76.69 64 ILE A C 1
ATOM 532 O O . ILE A 1 64 ? 7.846 19.520 -16.606 1.00 76.69 64 ILE A O 1
ATOM 536 N N . ASN A 1 65 ? 7.705 17.504 -17.571 1.00 70.88 65 ASN A N 1
ATOM 537 C CA . ASN A 1 65 ? 6.433 17.758 -18.258 1.00 70.88 65 ASN A CA 1
ATOM 538 C C . ASN A 1 65 ? 5.232 17.094 -17.575 1.00 70.88 65 ASN A C 1
ATOM 540 O O . ASN A 1 65 ? 4.140 17.081 -18.146 1.00 70.88 65 ASN A O 1
ATOM 544 N N . SER A 1 66 ? 5.431 16.482 -16.407 1.00 70.00 66 SER A N 1
ATOM 545 C CA . SER A 1 66 ? 4.344 15.839 -15.674 1.00 70.00 66 SER A CA 1
ATOM 546 C C . SER A 1 66 ? 3.399 16.890 -15.086 1.00 70.00 66 SER A C 1
ATOM 548 O O . SER A 1 66 ? 3.842 17.847 -14.458 1.00 70.00 66 SER A O 1
ATOM 550 N N . ILE A 1 67 ? 2.096 16.718 -15.310 1.00 72.19 67 ILE A N 1
ATOM 551 C CA . ILE A 1 67 ? 1.051 17.531 -14.676 1.00 72.19 67 ILE A CA 1
ATOM 552 C C . ILE A 1 67 ? 0.542 16.766 -13.463 1.00 72.19 67 ILE A C 1
ATOM 554 O O . ILE A 1 67 ? 0.159 15.605 -13.616 1.00 72.19 67 ILE A O 1
ATOM 558 N N . SER A 1 68 ? 0.492 17.435 -12.307 1.00 70.69 68 SER A N 1
ATOM 559 C CA . SER A 1 68 ? -0.011 16.838 -11.074 1.00 70.69 68 SER A CA 1
ATOM 560 C C . SER A 1 68 ? -1.520 16.959 -10.921 1.00 70.69 68 SER A C 1
ATOM 562 O O . SER A 1 68 ? -2.037 18.070 -10.824 1.00 70.69 68 SER A O 1
ATOM 564 N N . HIS A 1 69 ? -2.222 15.829 -10.805 1.00 70.56 69 HIS A N 1
ATOM 565 C CA . HIS A 1 69 ? -3.638 15.845 -10.406 1.00 70.56 69 HIS A CA 1
ATOM 566 C C . HIS A 1 69 ? -3.823 16.167 -8.913 1.00 70.56 69 HIS A C 1
ATOM 568 O O . HIS A 1 69 ? -4.834 16.734 -8.504 1.00 70.56 69 HIS A O 1
ATOM 574 N N . PHE A 1 70 ? -2.841 15.838 -8.072 1.00 67.94 70 PHE A N 1
ATOM 575 C CA . PHE A 1 70 ? -2.942 16.031 -6.622 1.00 67.94 70 PHE A CA 1
ATOM 576 C C . PHE A 1 70 ? -2.898 17.502 -6.203 1.00 67.94 70 PHE A C 1
ATOM 578 O O . PHE A 1 70 ? -3.419 17.852 -5.142 1.00 67.94 70 PHE A O 1
ATOM 585 N N . SER A 1 71 ? -2.314 18.369 -7.031 1.00 60.59 71 SER A N 1
ATOM 586 C CA . SER A 1 71 ? -2.397 19.819 -6.847 1.00 60.59 71 SER A CA 1
ATOM 587 C C . SER A 1 71 ? -3.837 20.333 -6.983 1.00 60.59 71 SER A C 1
ATOM 589 O O . SER A 1 71 ? -4.251 21.175 -6.192 1.00 60.59 71 SER A O 1
ATOM 591 N N . GLU A 1 72 ? -4.626 19.772 -7.906 1.00 57.44 72 GLU A N 1
ATOM 592 C CA . GLU A 1 72 ? -6.017 20.181 -8.166 1.00 57.44 72 GLU A CA 1
ATOM 593 C C . GLU A 1 72 ? -6.930 19.838 -6.968 1.00 57.44 72 GLU A C 1
ATOM 595 O O . GLU A 1 72 ? -7.659 20.695 -6.466 1.00 57.44 72 GLU A O 1
ATOM 600 N N . ILE A 1 73 ? -6.799 18.628 -6.407 1.00 58.69 73 ILE A N 1
ATOM 601 C CA . ILE A 1 73 ? -7.575 18.169 -5.234 1.00 58.69 73 ILE A CA 1
ATOM 602 C C . ILE A 1 73 ? -7.305 19.041 -3.994 1.00 58.69 73 ILE A C 1
ATOM 604 O O . ILE A 1 73 ? -8.202 19.315 -3.190 1.00 58.69 73 ILE A O 1
ATOM 608 N N . LYS A 1 74 ? -6.058 19.491 -3.799 1.00 56.38 74 LYS A N 1
ATOM 609 C CA . LYS A 1 74 ? -5.693 20.352 -2.660 1.00 56.38 74 LYS A CA 1
ATOM 610 C C . LYS A 1 74 ? -6.364 21.728 -2.737 1.00 56.38 74 LYS A C 1
ATOM 612 O O . LYS A 1 74 ? -6.658 22.303 -1.689 1.00 56.38 74 LYS A O 1
ATOM 617 N N . ASP A 1 75 ? -6.626 22.239 -3.937 1.00 51.94 75 ASP A N 1
ATOM 618 C CA . ASP A 1 75 ? -7.224 23.560 -4.141 1.00 51.94 75 ASP A CA 1
ATOM 619 C C . ASP A 1 75 ? -8.763 23.541 -4.148 1.00 51.94 75 ASP A C 1
ATOM 621 O O . ASP A 1 75 ? -9.388 24.488 -3.657 1.00 51.94 75 ASP A O 1
ATOM 625 N N . GLU A 1 76 ? -9.394 22.451 -4.593 1.00 50.22 76 GLU A N 1
ATOM 626 C CA . GLU A 1 76 ? -10.849 22.269 -4.459 1.00 50.22 76 GLU A CA 1
ATOM 627 C C . GLU A 1 76 ? -11.284 22.253 -2.987 1.00 50.22 76 GLU A C 1
ATOM 629 O O . GLU A 1 76 ? -12.224 22.953 -2.607 1.00 50.22 76 GLU A O 1
ATOM 634 N N . ASN A 1 77 ? -10.523 21.570 -2.126 1.00 50.09 77 ASN A N 1
ATOM 635 C CA . ASN A 1 77 ? -10.794 21.515 -0.687 1.00 50.09 77 ASN A CA 1
ATOM 636 C C . ASN A 1 77 ? -10.711 22.897 -0.000 1.00 50.09 77 ASN A C 1
ATOM 638 O O . ASN A 1 77 ? -11.548 23.210 0.843 1.00 50.09 77 ASN A O 1
ATOM 642 N N . LYS A 1 78 ? -9.776 23.773 -0.405 1.00 45.75 78 LYS A N 1
ATOM 643 C CA . LYS A 1 78 ? -9.713 25.164 0.103 1.00 45.75 78 LYS A CA 1
ATOM 644 C C . LYS A 1 78 ? -10.937 25.990 -0.300 1.00 45.75 78 LYS A C 1
ATOM 646 O O . LYS A 1 78 ? -11.309 26.938 0.387 1.00 45.75 78 LYS A O 1
ATOM 651 N N . THR A 1 79 ? -11.537 25.666 -1.443 1.00 39.75 79 THR A N 1
ATOM 652 C CA . THR A 1 79 ? -12.678 26.403 -1.998 1.00 39.75 79 THR A CA 1
ATOM 653 C C . THR A 1 79 ? -14.006 25.953 -1.372 1.00 39.75 79 THR A C 1
ATOM 655 O O . THR A 1 79 ? -14.954 26.740 -1.323 1.00 39.75 79 THR A O 1
ATOM 658 N N . GLU A 1 80 ? -14.078 24.715 -0.871 1.00 43.12 80 GLU A N 1
ATOM 659 C CA . GLU A 1 80 ? -15.227 24.172 -0.130 1.00 43.12 80 GLU A CA 1
ATOM 660 C C . GLU A 1 80 ? -15.219 24.601 1.352 1.00 43.12 80 GLU A C 1
ATOM 662 O O . GLU A 1 80 ? -16.244 25.080 1.835 1.00 43.12 80 GLU A O 1
ATOM 667 N N . GLU A 1 81 ? -14.065 24.590 2.037 1.00 38.62 81 GLU A N 1
ATOM 668 C CA . GLU A 1 81 ? -13.931 25.069 3.433 1.00 38.62 81 GLU A CA 1
ATOM 669 C C . GLU A 1 81 ? -14.300 26.563 3.601 1.00 38.62 81 GLU A C 1
ATOM 671 O O . GLU A 1 81 ? -14.742 26.998 4.665 1.00 38.62 81 GLU A O 1
ATOM 676 N N . GLY A 1 82 ? -14.187 27.364 2.534 1.00 34.06 82 GLY A N 1
ATOM 677 C CA . GLY A 1 82 ? -14.587 28.776 2.524 1.00 34.06 82 GLY A CA 1
ATOM 678 C C . GLY A 1 82 ? -16.093 29.035 2.372 1.00 34.06 82 GLY A C 1
ATOM 679 O O . GLY A 1 82 ? -16.518 30.182 2.508 1.00 34.06 82 GLY A O 1
ATOM 680 N N . LYS A 1 83 ? -16.910 28.014 2.071 1.00 36.12 83 LYS A N 1
ATOM 681 C CA . LYS A 1 83 ? -18.354 28.178 1.804 1.00 36.12 83 LYS A CA 1
ATOM 682 C C . LYS A 1 83 ? -19.262 27.787 2.972 1.00 36.12 83 LYS A C 1
ATOM 684 O O . LYS A 1 83 ? -20.406 28.232 2.985 1.00 36.12 83 LYS A O 1
ATOM 689 N N . GLU A 1 84 ? -18.772 27.040 3.961 1.00 32.75 84 GLU A N 1
ATOM 690 C CA . GLU A 1 84 ? -19.583 26.619 5.120 1.00 32.75 84 GLU A CA 1
ATOM 691 C C . GLU A 1 84 ? -19.553 27.593 6.315 1.00 32.75 84 GLU A C 1
ATOM 693 O O . GLU A 1 84 ? -20.356 27.454 7.231 1.00 32.75 84 GLU A O 1
ATOM 698 N N . ASN A 1 85 ? -18.733 28.652 6.284 1.00 31.39 85 ASN A N 1
ATOM 699 C CA . ASN A 1 85 ? -18.592 29.607 7.399 1.00 31.39 85 ASN A CA 1
ATOM 700 C C . ASN A 1 85 ? -19.253 30.982 7.170 1.00 31.39 85 ASN A C 1
ATOM 702 O O . ASN A 1 85 ? -18.738 32.011 7.608 1.00 31.39 85 ASN A O 1
ATOM 706 N N . ILE A 1 86 ? -20.415 31.034 6.512 1.00 34.00 86 ILE A N 1
ATOM 707 C CA . ILE A 1 86 ? -21.247 32.251 6.481 1.00 34.00 86 ILE A CA 1
ATOM 708 C C . ILE A 1 86 ? -22.653 31.921 6.976 1.00 34.00 86 ILE A C 1
ATOM 710 O O . ILE A 1 86 ? -23.565 31.897 6.170 1.00 34.00 86 ILE A O 1
ATOM 714 N N . VAL A 1 87 ? -22.816 31.656 8.278 1.00 30.77 87 VAL A N 1
ATOM 715 C CA . VAL A 1 87 ? -23.958 32.074 9.129 1.00 30.77 87 VAL A CA 1
ATOM 716 C C . VAL A 1 87 ? -23.569 31.802 10.598 1.00 30.77 87 VAL A C 1
ATOM 718 O O . VAL A 1 87 ? -23.745 30.692 11.085 1.00 30.77 87 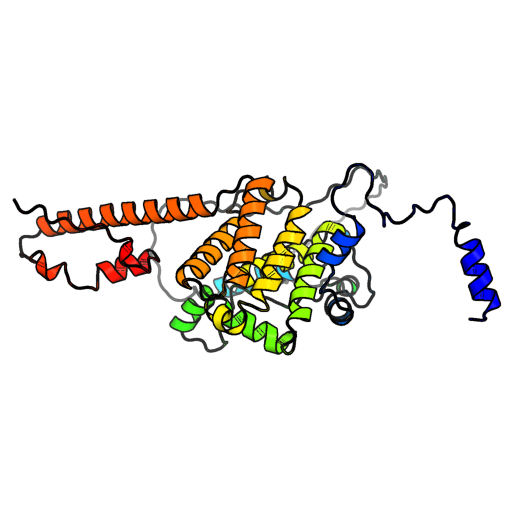VAL A O 1
ATOM 721 N N . ASN A 1 88 ? -22.997 32.800 11.287 1.00 28.20 88 ASN A N 1
ATOM 722 C CA . ASN A 1 88 ? -23.433 33.313 12.604 1.00 28.20 88 ASN A CA 1
ATOM 723 C C . ASN A 1 88 ? -22.332 34.097 13.348 1.00 28.20 88 ASN A C 1
ATOM 725 O O . ASN A 1 88 ? -21.309 33.561 13.749 1.00 28.20 88 ASN A O 1
ATOM 729 N N . GLU A 1 89 ? -22.645 35.383 13.529 1.00 27.53 89 GLU A N 1
ATOM 730 C CA . GLU A 1 89 ? -22.364 36.266 14.671 1.00 27.53 89 GLU A CA 1
ATOM 731 C C . GLU A 1 89 ? -20.930 36.467 15.197 1.00 27.53 89 GLU A C 1
ATOM 733 O O . GLU A 1 89 ? -20.404 35.734 16.024 1.00 27.53 89 GLU A O 1
ATOM 738 N N . ASN A 1 90 ? -20.381 37.626 14.812 1.00 27.88 90 ASN A N 1
ATOM 739 C CA . ASN A 1 90 ? -19.986 38.723 15.705 1.00 27.88 90 ASN A CA 1
ATOM 740 C C . ASN A 1 90 ? -19.765 38.373 17.192 1.00 27.88 90 ASN A C 1
ATOM 742 O O . ASN A 1 90 ? -20.714 38.389 17.971 1.00 27.88 90 ASN A O 1
ATOM 746 N N . ASN A 1 91 ? -18.501 38.275 17.609 1.00 29.94 91 ASN A N 1
ATOM 747 C CA . ASN A 1 91 ? -17.953 39.073 18.713 1.00 29.94 91 ASN A CA 1
ATOM 748 C C . ASN A 1 91 ? -16.418 39.033 18.698 1.00 29.94 91 ASN A C 1
ATOM 750 O O . ASN A 1 91 ? -15.803 38.008 18.420 1.00 29.94 91 ASN A O 1
ATOM 754 N N . LYS A 1 92 ? -15.821 40.197 18.958 1.00 28.55 92 LYS A N 1
ATOM 755 C CA . LYS A 1 92 ? -14.381 40.406 19.137 1.00 28.55 92 LYS A CA 1
ATOM 756 C C . LYS A 1 92 ? -13.955 39.860 20.505 1.00 28.55 92 LYS A C 1
ATOM 758 O O . LYS A 1 92 ? -14.665 40.108 21.472 1.00 28.55 92 LYS A O 1
ATOM 763 N N . ASP A 1 93 ? -12.822 39.167 20.585 1.00 24.72 93 ASP A N 1
ATOM 764 C CA . ASP A 1 93 ? -11.599 39.693 21.213 1.00 24.72 93 ASP A CA 1
ATOM 765 C C . ASP A 1 93 ? -10.441 38.668 21.187 1.00 24.72 93 ASP A C 1
ATOM 767 O O . ASP A 1 93 ? -10.618 37.465 21.028 1.00 24.72 93 ASP A O 1
ATOM 771 N N . GLU A 1 94 ? -9.249 39.252 21.260 1.00 26.38 94 GLU A N 1
ATOM 772 C CA . GLU A 1 94 ? -7.857 38.801 21.146 1.00 26.38 94 GLU A CA 1
ATOM 773 C C . GLU A 1 94 ? -7.460 37.446 21.784 1.00 26.38 94 GLU A C 1
ATOM 775 O O . GLU A 1 94 ? -7.747 37.189 22.949 1.00 26.38 94 GLU A O 1
ATOM 780 N N . THR A 1 95 ? -6.663 36.624 21.078 1.00 23.62 95 THR A N 1
ATOM 781 C CA . THR A 1 95 ? -5.217 36.354 21.334 1.00 23.62 95 THR A CA 1
ATOM 782 C C . THR A 1 95 ? -4.703 35.051 20.678 1.00 23.62 95 THR A C 1
ATOM 784 O O . THR A 1 95 ? -5.409 34.054 20.592 1.00 23.62 95 THR A O 1
ATOM 787 N N . ASN A 1 96 ? -3.412 35.094 20.312 1.00 25.11 96 ASN A N 1
ATOM 788 C CA . ASN A 1 96 ? -2.441 34.014 20.057 1.00 25.11 96 ASN A CA 1
ATOM 789 C C . ASN A 1 96 ? -2.413 33.252 18.716 1.00 25.11 96 ASN A C 1
ATOM 791 O O . ASN A 1 96 ? -3.085 32.247 18.502 1.00 25.11 96 ASN A O 1
ATOM 795 N N . ASP A 1 97 ? -1.493 33.736 17.873 1.00 27.30 97 ASP A N 1
ATOM 796 C CA . ASP A 1 97 ? -0.465 33.013 17.111 1.00 27.30 97 ASP A CA 1
ATOM 797 C C . ASP A 1 97 ? -0.549 31.479 17.057 1.00 27.30 97 ASP A C 1
ATOM 799 O O . ASP A 1 97 ? -0.293 30.783 18.036 1.00 27.30 97 ASP A O 1
ATOM 803 N N . ASN A 1 98 ? -0.714 30.966 15.836 1.00 26.09 98 ASN A N 1
ATOM 804 C CA . ASN A 1 98 ? 0.006 29.780 15.376 1.00 26.09 98 ASN A CA 1
ATOM 805 C C . ASN A 1 98 ? 0.232 29.875 13.860 1.00 26.09 98 ASN A C 1
ATOM 807 O O . ASN A 1 98 ? -0.662 29.641 13.047 1.00 26.09 98 ASN A O 1
ATOM 811 N N . ASN A 1 99 ? 1.459 30.250 13.492 1.00 27.14 99 ASN A N 1
ATOM 812 C CA . ASN A 1 99 ? 1.950 30.268 12.118 1.00 27.14 99 ASN A CA 1
ATOM 813 C C . ASN A 1 99 ? 2.131 28.835 11.599 1.00 27.14 99 ASN A C 1
ATOM 815 O O . ASN A 1 99 ? 3.133 28.188 11.898 1.00 27.14 99 ASN A O 1
ATOM 819 N N . ASN A 1 100 ? 1.213 28.376 10.750 1.00 26.66 100 ASN A N 1
ATOM 820 C CA . ASN A 1 100 ? 1.482 27.278 9.823 1.00 26.66 100 ASN A CA 1
ATOM 821 C C . ASN A 1 100 ? 2.074 27.854 8.532 1.00 26.66 100 ASN A C 1
ATOM 823 O O . ASN A 1 100 ? 1.352 28.237 7.610 1.00 26.66 100 ASN A O 1
ATOM 827 N N . ASN A 1 101 ? 3.404 27.905 8.466 1.00 29.41 101 ASN A N 1
ATOM 828 C CA . ASN A 1 101 ? 4.118 28.166 7.221 1.00 29.41 101 ASN A CA 1
ATOM 829 C C . ASN A 1 101 ? 4.078 26.904 6.344 1.00 29.41 101 ASN A C 1
ATOM 831 O O . ASN A 1 101 ? 4.842 25.965 6.552 1.00 29.41 101 ASN A O 1
ATOM 835 N N . ASN A 1 102 ? 3.190 26.899 5.348 1.00 28.91 102 ASN A N 1
ATOM 836 C CA . ASN A 1 102 ? 3.300 26.033 4.176 1.00 28.91 102 ASN A CA 1
ATOM 837 C C . ASN A 1 102 ? 4.466 26.534 3.319 1.00 28.91 102 ASN A C 1
ATOM 839 O O . ASN A 1 102 ? 4.438 27.687 2.888 1.00 28.91 102 ASN A O 1
ATOM 843 N N . MET A 1 103 ? 5.456 25.682 3.048 1.00 36.31 103 MET A N 1
ATOM 844 C CA . MET A 1 103 ? 6.520 26.005 2.102 1.00 36.31 103 MET A CA 1
ATOM 845 C C . MET A 1 103 ? 6.540 25.016 0.941 1.00 36.31 103 MET A C 1
ATOM 847 O O . MET A 1 103 ? 6.553 23.799 1.115 1.00 36.31 103 MET A O 1
ATOM 851 N N . ASP A 1 104 ? 6.491 25.623 -0.236 1.00 30.81 104 ASP A N 1
ATOM 852 C CA . ASP A 1 104 ? 6.713 25.080 -1.565 1.00 30.81 104 ASP A CA 1
ATOM 853 C C . ASP A 1 104 ? 8.125 24.471 -1.646 1.00 30.81 104 ASP A C 1
ATOM 855 O O . ASP A 1 104 ? 9.104 25.131 -1.291 1.00 30.81 104 ASP A O 1
ATOM 859 N N . VAL A 1 105 ? 8.239 23.207 -2.064 1.00 35.69 105 VAL A N 1
ATOM 860 C CA . VAL A 1 105 ? 9.530 22.531 -2.274 1.00 35.69 105 VAL A CA 1
ATOM 861 C C . VAL A 1 105 ? 9.561 21.981 -3.693 1.00 35.69 105 VAL A C 1
ATOM 863 O O . VAL A 1 105 ? 9.135 20.861 -3.973 1.00 35.69 105 VAL A O 1
ATOM 866 N N . THR A 1 106 ? 10.097 22.784 -4.605 1.00 28.23 106 THR A N 1
ATOM 867 C CA . THR A 1 106 ? 10.578 22.340 -5.912 1.00 28.23 106 THR A CA 1
ATOM 868 C C . THR A 1 106 ? 11.891 21.578 -5.741 1.00 28.23 106 THR A C 1
ATOM 870 O O . THR A 1 106 ? 12.916 22.164 -5.398 1.00 28.23 106 THR A O 1
ATOM 873 N N . MET A 1 107 ? 11.880 20.275 -6.021 1.00 30.52 107 MET A N 1
ATOM 874 C CA . MET A 1 107 ? 13.098 19.498 -6.260 1.00 30.52 107 MET A CA 1
ATOM 875 C C . MET A 1 107 ? 13.581 19.772 -7.688 1.00 30.52 107 MET A C 1
ATOM 877 O O . MET A 1 107 ? 13.108 19.155 -8.641 1.00 30.52 107 MET A O 1
ATOM 881 N N . THR A 1 108 ? 14.527 20.694 -7.852 1.00 30.39 108 THR A N 1
ATOM 882 C CA . THR A 1 108 ? 15.305 20.825 -9.091 1.00 30.39 108 THR A CA 1
ATOM 883 C C . THR A 1 108 ? 16.788 20.860 -8.754 1.00 30.39 108 THR A C 1
ATOM 885 O O . THR A 1 108 ? 17.313 21.898 -8.361 1.00 30.39 108 THR A O 1
ATOM 888 N N . ASN A 1 109 ? 17.476 19.735 -8.952 1.00 30.25 109 ASN A N 1
ATOM 889 C CA . ASN A 1 109 ? 18.912 19.752 -9.208 1.00 30.25 109 ASN A CA 1
ATOM 890 C C . ASN A 1 109 ? 19.108 19.905 -10.718 1.00 30.25 109 ASN A C 1
ATOM 892 O O . ASN A 1 109 ? 18.942 18.945 -11.469 1.00 30.25 109 ASN A O 1
ATOM 896 N N . THR A 1 110 ? 19.476 21.103 -11.159 1.00 32.41 110 THR A N 1
ATOM 897 C CA . THR A 1 110 ? 20.075 21.319 -12.480 1.00 32.41 110 THR A CA 1
ATOM 898 C C . THR A 1 110 ? 21.324 22.165 -12.313 1.00 32.41 110 THR A C 1
ATOM 900 O O . THR A 1 110 ? 21.246 23.366 -12.065 1.00 32.41 110 THR A O 1
ATOM 903 N N . GLU A 1 111 ? 22.477 21.514 -12.443 1.00 30.81 111 GLU A N 1
ATOM 904 C CA . GLU A 1 111 ? 23.746 22.177 -12.710 1.00 30.81 111 GLU A CA 1
ATOM 905 C C . GLU A 1 111 ? 23.728 22.759 -14.135 1.00 30.81 111 GLU A C 1
ATOM 907 O O . GLU A 1 111 ? 23.379 22.071 -15.092 1.00 30.81 111 GLU A O 1
ATOM 912 N N . ASN A 1 112 ? 24.100 24.038 -14.227 1.00 33.00 112 ASN A N 1
ATOM 913 C CA . ASN A 1 112 ? 24.695 24.761 -15.356 1.00 33.00 112 ASN A CA 1
ATOM 914 C C . ASN A 1 112 ? 24.258 24.399 -16.787 1.00 33.00 112 ASN A C 1
ATOM 916 O O . ASN A 1 112 ? 24.808 23.493 -17.412 1.00 33.00 112 ASN A O 1
ATOM 920 N N . ILE A 1 113 ? 23.428 25.267 -17.376 1.00 32.25 113 ILE A N 1
ATOM 921 C CA . ILE A 1 113 ? 23.501 25.588 -18.808 1.00 32.25 113 ILE A CA 1
ATOM 922 C C . ILE A 1 113 ? 23.448 27.112 -18.943 1.00 32.25 113 ILE A C 1
ATOM 924 O O . ILE A 1 113 ? 22.393 27.723 -18.777 1.00 32.25 113 ILE A O 1
ATOM 928 N N . ASP A 1 114 ? 24.605 27.705 -19.236 1.00 30.81 114 ASP A N 1
ATOM 929 C CA . ASP A 1 114 ? 24.712 29.058 -19.775 1.00 30.81 114 ASP A CA 1
ATOM 930 C C . ASP A 1 114 ? 23.922 29.142 -21.085 1.00 30.81 114 ASP A C 1
ATOM 932 O O . ASP A 1 114 ? 24.107 28.320 -21.983 1.00 30.81 114 ASP A O 1
ATOM 936 N N . ASN A 1 115 ? 23.071 30.156 -21.217 1.00 31.73 115 ASN A N 1
ATOM 937 C CA . ASN A 1 115 ? 22.650 30.657 -22.519 1.00 31.73 115 ASN A CA 1
ATOM 938 C C . ASN A 1 115 ? 22.392 32.160 -22.422 1.00 31.73 115 ASN A C 1
ATOM 940 O O . ASN A 1 115 ? 21.343 32.614 -21.963 1.00 31.73 115 ASN A O 1
ATOM 944 N N . ASP A 1 116 ? 23.381 32.910 -22.898 1.00 30.16 116 ASP A N 1
ATOM 945 C CA . ASP A 1 116 ? 23.237 34.281 -23.360 1.00 30.16 116 ASP A CA 1
ATOM 946 C C . ASP A 1 116 ? 22.096 34.387 -24.383 1.00 30.16 116 ASP A C 1
ATOM 948 O O . ASP A 1 116 ? 22.070 33.647 -25.369 1.00 30.16 116 ASP A O 1
ATOM 952 N N . ASN A 1 117 ? 21.198 35.360 -24.198 1.00 32.81 117 ASN A N 1
ATOM 953 C CA . ASN A 1 117 ? 20.749 36.226 -25.291 1.00 32.81 117 ASN A CA 1
ATOM 954 C C . ASN A 1 117 ? 19.977 37.451 -24.778 1.00 32.81 117 ASN A C 1
ATOM 956 O O . ASN A 1 117 ? 18.895 37.351 -24.204 1.00 32.81 117 ASN A O 1
ATOM 960 N N . ASN A 1 118 ? 20.546 38.621 -25.071 1.00 31.52 118 ASN A N 1
ATOM 961 C CA . ASN A 1 118 ? 19.904 39.931 -25.024 1.00 31.52 118 ASN A CA 1
ATOM 962 C C . ASN A 1 118 ? 18.766 40.034 -26.054 1.00 31.52 118 ASN A C 1
ATOM 964 O O . ASN A 1 118 ? 18.967 39.674 -27.214 1.00 31.52 118 ASN A O 1
ATOM 968 N N . ASN A 1 119 ? 17.639 40.648 -25.675 1.00 33.03 119 ASN A N 1
ATOM 969 C CA . ASN A 1 119 ? 17.164 41.897 -26.293 1.00 33.03 119 ASN A CA 1
ATOM 970 C C . ASN A 1 119 ? 15.931 42.484 -25.582 1.00 33.03 119 ASN A C 1
ATOM 972 O O . ASN A 1 119 ? 15.013 41.771 -25.186 1.00 33.03 119 ASN A O 1
ATOM 976 N N . ASN A 1 120 ? 15.970 43.812 -25.462 1.00 31.48 120 ASN A N 1
ATOM 977 C CA . ASN A 1 120 ? 14.965 44.731 -24.929 1.00 31.48 120 ASN A CA 1
ATOM 978 C C . ASN A 1 120 ? 13.641 44.706 -25.713 1.00 31.48 120 ASN A C 1
ATOM 980 O O . ASN A 1 120 ? 13.666 44.529 -26.927 1.00 31.48 120 ASN A O 1
ATOM 984 N N . ASP A 1 121 ? 12.519 45.000 -25.045 1.00 29.81 121 ASP A N 1
ATOM 985 C CA . ASP A 1 121 ? 11.788 46.264 -25.250 1.00 29.81 121 ASP A CA 1
ATOM 986 C C . ASP A 1 121 ? 10.637 46.446 -24.238 1.00 29.81 121 ASP A C 1
ATOM 988 O O . ASP A 1 121 ? 9.992 45.494 -23.801 1.00 29.81 121 ASP A O 1
ATOM 992 N N . ASN A 1 122 ? 10.446 47.705 -23.832 1.00 32.44 122 ASN A N 1
ATOM 993 C CA . ASN A 1 122 ? 9.466 48.199 -22.862 1.00 32.44 122 ASN A CA 1
ATOM 994 C C . ASN A 1 122 ? 8.048 48.266 -23.459 1.00 32.44 122 ASN A C 1
ATOM 996 O O . ASN A 1 122 ? 7.922 48.637 -24.620 1.00 32.44 122 ASN A O 1
ATOM 1000 N N . ASP A 1 123 ? 6.998 48.059 -22.649 1.00 30.78 123 ASP A N 1
ATOM 1001 C CA . ASP A 1 123 ? 5.936 49.072 -22.487 1.00 30.78 123 ASP A CA 1
ATOM 1002 C C . ASP A 1 123 ? 4.924 48.761 -21.364 1.00 30.78 123 ASP A C 1
ATOM 1004 O O . ASP A 1 123 ? 4.622 47.620 -21.018 1.00 30.78 123 ASP A O 1
ATOM 1008 N N . THR A 1 124 ? 4.456 49.854 -20.766 1.00 29.83 124 THR A N 1
ATOM 1009 C CA . THR A 1 124 ? 3.693 50.033 -19.520 1.00 29.83 124 THR A CA 1
ATOM 1010 C C . THR A 1 124 ? 2.172 49.810 -19.602 1.00 29.83 124 THR A C 1
ATOM 1012 O O . THR A 1 124 ? 1.549 50.184 -20.585 1.00 29.83 124 THR A O 1
ATOM 1015 N N . HIS A 1 125 ? 1.614 49.351 -18.465 1.00 34.62 125 HIS A N 1
ATOM 1016 C CA . HIS A 1 125 ? 0.263 49.549 -17.885 1.00 34.62 125 HIS A CA 1
ATOM 1017 C C . HIS A 1 125 ? -1.002 49.302 -18.739 1.00 34.62 125 HIS A C 1
ATOM 1019 O O . HIS A 1 125 ? -1.295 50.067 -19.643 1.00 34.62 125 HIS A O 1
ATOM 1025 N N . ASP A 1 126 ? -1.877 48.377 -18.306 1.00 28.95 126 ASP A N 1
ATOM 1026 C CA . ASP A 1 126 ? -3.077 48.784 -17.553 1.00 28.95 126 ASP A CA 1
ATOM 1027 C C . ASP A 1 126 ? -3.854 47.622 -16.898 1.00 28.95 126 ASP A C 1
ATOM 1029 O O . ASP A 1 126 ? -3.680 46.443 -17.190 1.00 28.95 126 ASP A O 1
ATOM 1033 N N . THR A 1 127 ? -4.681 48.017 -15.940 1.00 33.28 127 THR A N 1
ATOM 1034 C CA . THR A 1 127 ? -5.413 47.253 -14.924 1.00 33.28 127 THR A CA 1
ATOM 1035 C C . THR A 1 127 ? -6.554 46.382 -15.475 1.00 33.28 127 THR A C 1
ATOM 1037 O O . THR A 1 127 ? -7.359 46.861 -16.266 1.00 33.28 127 THR A O 1
ATOM 1040 N N . ASN A 1 128 ? -6.707 45.145 -14.968 1.00 29.14 128 ASN A N 1
ATOM 1041 C CA . ASN A 1 128 ? -8.011 44.585 -14.559 1.00 29.14 128 ASN A CA 1
ATOM 1042 C C . ASN A 1 128 ? -7.891 43.222 -13.848 1.00 29.14 128 ASN A C 1
ATOM 1044 O O . ASN A 1 128 ? -7.571 42.196 -14.443 1.00 29.14 128 ASN A O 1
ATOM 1048 N N . ASN A 1 129 ? -8.237 43.226 -12.559 1.00 37.56 129 ASN A N 1
ATOM 1049 C CA . ASN A 1 129 ? -8.497 42.040 -11.749 1.00 37.56 129 ASN A CA 1
ATOM 1050 C C . ASN A 1 129 ? -9.862 41.445 -12.120 1.00 37.56 129 ASN A C 1
ATOM 1052 O O . ASN A 1 129 ? -10.884 42.018 -11.749 1.00 37.56 129 ASN A O 1
ATOM 1056 N N . ASN A 1 130 ? -9.874 40.313 -12.826 1.00 34.81 130 ASN A N 1
ATOM 1057 C CA . ASN A 1 130 ? -10.805 39.185 -12.645 1.00 34.81 130 ASN A CA 1
ATOM 1058 C C . ASN A 1 130 ? -10.753 38.264 -13.865 1.00 34.81 130 ASN A C 1
ATOM 1060 O O . ASN A 1 130 ? -11.413 38.525 -14.866 1.00 34.81 130 ASN A O 1
ATOM 1064 N N . THR A 1 131 ? -10.009 37.165 -13.768 1.00 33.50 131 THR A N 1
ATOM 1065 C CA . THR A 1 131 ? -10.516 35.784 -13.889 1.00 33.50 131 THR A CA 1
ATOM 1066 C C . THR A 1 131 ? -9.325 34.827 -13.937 1.00 33.50 131 THR A C 1
ATOM 1068 O O . THR A 1 131 ? -8.581 34.765 -14.907 1.00 33.50 131 THR A O 1
ATOM 1071 N N . LYS A 1 132 ? -9.152 34.078 -12.844 1.00 43.44 132 LYS A N 1
ATOM 1072 C CA . LYS A 1 132 ? -8.386 32.830 -12.798 1.00 43.44 132 LYS A CA 1
ATOM 1073 C C . LYS A 1 132 ? -9.074 31.856 -13.759 1.00 43.44 132 LYS A C 1
ATOM 1075 O O . LYS A 1 132 ? -10.129 31.330 -13.416 1.00 43.44 132 LYS A O 1
ATOM 1080 N N . TYR A 1 133 ? -8.518 31.654 -14.950 1.00 38.78 133 TYR A N 1
ATOM 1081 C CA . TYR A 1 133 ? -8.877 30.518 -15.793 1.00 38.78 133 TYR A CA 1
ATOM 1082 C C . TYR A 1 133 ? -7.731 29.512 -15.810 1.00 38.78 133 TYR A C 1
ATOM 1084 O O . TYR A 1 133 ? -6.587 29.829 -16.130 1.00 38.78 133 TYR A O 1
ATOM 1092 N N . ASN A 1 134 ? -8.105 28.303 -15.406 1.00 48.44 134 ASN A N 1
ATOM 1093 C CA . ASN A 1 134 ? -7.376 27.051 -15.475 1.00 48.44 134 ASN A CA 1
ATOM 1094 C C . ASN A 1 134 ? -7.130 26.643 -16.936 1.00 48.44 134 ASN A C 1
ATOM 1096 O O . ASN A 1 134 ? -7.771 25.718 -17.425 1.00 48.44 134 ASN A O 1
ATOM 1100 N N . ASP A 1 135 ? -6.214 27.301 -17.636 1.00 47.91 135 ASP A N 1
ATOM 1101 C CA . ASP A 1 135 ? -5.730 26.790 -18.918 1.00 47.91 135 ASP A CA 1
ATOM 1102 C C . ASP A 1 135 ? -4.375 26.116 -18.701 1.00 47.91 135 ASP A C 1
ATOM 1104 O O . ASP A 1 135 ? -3.314 26.694 -18.937 1.00 47.91 135 ASP A O 1
ATOM 1108 N N . ILE A 1 136 ? -4.408 24.853 -18.260 1.00 54.88 136 ILE A N 1
ATOM 1109 C CA . ILE A 1 136 ? -3.292 23.947 -18.547 1.00 54.88 136 ILE A CA 1
ATOM 1110 C C . ILE A 1 136 ? -3.159 23.951 -20.078 1.00 54.88 136 ILE A C 1
ATOM 1112 O O . ILE A 1 136 ? -4.153 23.685 -20.764 1.00 54.88 136 ILE A O 1
ATOM 1116 N N . PRO A 1 137 ? -1.986 24.266 -20.657 1.00 59.31 137 PRO A N 1
ATOM 1117 C CA . PRO A 1 137 ? -1.823 24.231 -22.102 1.00 59.31 137 PRO A CA 1
ATOM 1118 C C . PRO A 1 137 ? -2.269 22.858 -22.620 1.00 59.31 137 PRO A C 1
ATOM 1120 O O . PRO A 1 137 ? -1.737 21.842 -22.173 1.00 59.31 137 PRO A O 1
ATOM 1123 N N . LYS A 1 138 ? -3.218 22.806 -23.570 1.00 58.81 138 LYS A N 1
ATOM 1124 C CA . LYS A 1 138 ? -3.740 21.548 -24.165 1.00 58.81 138 LYS A CA 1
ATOM 1125 C C . LYS A 1 138 ? -2.634 20.578 -24.609 1.00 58.81 138 LYS A C 1
ATOM 1127 O O . LYS A 1 138 ? -2.839 19.370 -24.676 1.00 58.81 138 LYS A O 1
ATOM 1132 N N . ASP A 1 139 ? -1.442 21.099 -24.890 1.00 63.81 139 ASP A N 1
ATOM 1133 C CA . ASP A 1 139 ? -0.260 20.327 -25.259 1.00 63.81 139 ASP A CA 1
ATOM 1134 C C . ASP A 1 139 ? 0.392 19.531 -24.123 1.00 63.81 139 ASP A C 1
ATOM 1136 O O . ASP A 1 139 ? 1.157 18.608 -24.417 1.00 63.81 139 ASP A O 1
ATOM 1140 N N . GLN A 1 140 ? 0.128 19.861 -22.858 1.00 66.12 140 GLN A N 1
ATOM 1141 C CA . GLN A 1 140 ? 0.707 19.181 -21.700 1.00 66.12 140 GLN A CA 1
ATOM 1142 C C . GLN A 1 140 ? -0.173 18.026 -21.203 1.00 66.12 140 GLN A C 1
ATOM 1144 O O . GLN A 1 140 ? 0.358 17.044 -20.692 1.00 66.12 140 GLN A O 1
ATOM 1149 N N . GLU A 1 141 ? -1.489 18.065 -21.442 1.00 74.75 141 GLU A N 1
ATOM 1150 C CA . GLU A 1 141 ? -2.443 17.022 -21.020 1.00 74.75 141 GLU A CA 1
ATOM 1151 C C . GLU A 1 141 ? -2.078 15.626 -21.562 1.00 74.75 141 GLU A C 1
ATOM 1153 O O . GLU A 1 141 ? -2.294 14.607 -20.908 1.00 74.75 141 GLU A O 1
ATOM 1158 N N . LYS A 1 142 ? -1.393 15.567 -22.712 1.00 78.62 142 LYS A N 1
ATOM 1159 C CA . LYS A 1 142 ? -0.860 14.322 -23.293 1.00 78.62 142 LYS A CA 1
ATOM 1160 C C . LYS A 1 142 ? 0.206 13.617 -22.444 1.00 78.62 142 LYS A C 1
ATOM 1162 O O . LYS A 1 142 ? 0.584 12.501 -22.794 1.00 78.62 142 LYS A O 1
ATOM 1167 N N . TYR A 1 143 ? 0.730 14.268 -21.406 1.00 80.00 143 TYR A N 1
ATOM 1168 C CA . TYR A 1 143 ? 1.700 13.716 -20.456 1.00 80.00 143 TYR A CA 1
ATOM 1169 C C . TYR A 1 143 ? 1.085 13.416 -19.083 1.00 80.00 143 TYR A C 1
ATOM 1171 O O . TYR A 1 143 ? 1.806 12.990 -18.181 1.00 80.00 143 TYR A O 1
ATOM 1179 N N . ARG A 1 144 ? -0.228 13.627 -18.910 1.00 84.69 144 ARG A N 1
ATOM 1180 C CA . ARG A 1 144 ? -0.918 13.395 -17.639 1.00 84.69 144 ARG A CA 1
ATOM 1181 C C . ARG A 1 144 ? -0.946 11.905 -17.307 1.00 84.69 144 ARG A C 1
ATOM 1183 O O . ARG A 1 144 ? -1.278 11.069 -18.152 1.00 84.69 144 ARG A O 1
ATOM 1190 N N . LEU A 1 145 ? -0.591 11.596 -16.063 1.00 91.19 145 LEU A N 1
ATOM 1191 C CA . LEU A 1 145 ? -0.752 10.270 -15.484 1.00 91.19 145 LEU A CA 1
ATOM 1192 C C . LEU A 1 145 ? -2.202 10.081 -15.051 1.00 91.19 145 LEU A C 1
ATOM 1194 O O . LEU A 1 145 ? -2.796 10.946 -14.415 1.00 91.19 145 LEU A O 1
ATOM 1198 N N . ASN A 1 146 ? -2.758 8.924 -15.383 1.00 92.12 146 ASN A N 1
ATOM 1199 C CA . ASN A 1 146 ? -4.149 8.579 -15.108 1.00 92.12 146 ASN A CA 1
ATOM 1200 C C . ASN A 1 146 ? -4.224 7.600 -13.931 1.00 92.12 146 ASN A C 1
ATOM 1202 O O . ASN A 1 146 ? -4.753 6.494 -14.055 1.00 92.12 146 ASN A O 1
ATOM 1206 N N . PHE A 1 147 ? -3.626 7.985 -12.801 1.00 94.50 147 PHE A N 1
ATOM 1207 C CA . PHE A 1 147 ? -3.778 7.231 -11.560 1.00 94.50 147 PHE A CA 1
ATOM 1208 C C . PHE A 1 147 ? -5.245 7.185 -11.132 1.00 94.50 147 PHE A C 1
ATOM 1210 O O . PHE A 1 147 ? -6.027 8.098 -11.406 1.00 94.50 147 PHE A O 1
ATOM 1217 N N . THR A 1 148 ? -5.614 6.110 -10.445 1.00 95.19 148 THR A N 1
ATOM 1218 C CA . THR A 1 148 ? -6.923 5.999 -9.812 1.00 95.19 148 THR A CA 1
ATOM 1219 C C . THR A 1 148 ? -7.048 7.086 -8.752 1.00 95.19 148 THR A C 1
ATOM 1221 O O . THR A 1 148 ? -6.164 7.248 -7.911 1.00 95.19 148 THR A O 1
ATOM 1224 N N . LEU A 1 149 ? -8.150 7.833 -8.793 1.00 92.81 149 LEU A N 1
ATOM 1225 C CA . LEU A 1 149 ? -8.404 8.914 -7.853 1.00 92.81 149 LEU A CA 1
ATOM 1226 C C . LEU A 1 149 ? -8.739 8.352 -6.468 1.00 92.81 149 LEU A C 1
ATOM 1228 O O . LEU A 1 149 ? -9.749 7.673 -6.297 1.00 92.81 149 LEU A O 1
ATOM 1232 N N . ILE A 1 150 ? -7.905 8.672 -5.479 1.00 93.94 150 ILE A N 1
ATOM 1233 C CA . ILE A 1 150 ? -8.093 8.270 -4.084 1.00 93.94 150 ILE A CA 1
ATOM 1234 C C . ILE A 1 150 ? -8.142 9.531 -3.223 1.00 93.94 150 ILE A C 1
ATOM 1236 O O . ILE A 1 150 ? -7.109 10.111 -2.894 1.00 93.94 150 ILE A O 1
ATOM 1240 N N . ASP A 1 151 ? -9.348 9.957 -2.853 1.00 92.31 151 ASP A N 1
ATOM 1241 C CA . ASP A 1 151 ? -9.541 11.069 -1.922 1.00 92.31 151 ASP A CA 1
ATOM 1242 C C . ASP A 1 151 ? -9.765 10.538 -0.501 1.00 92.31 151 ASP A C 1
ATOM 1244 O O . ASP A 1 151 ? -10.867 10.134 -0.129 1.00 92.31 151 ASP A O 1
ATOM 1248 N N . LEU A 1 152 ? -8.702 10.557 0.305 1.00 92.00 152 LEU A N 1
ATOM 1249 C CA . LEU A 1 152 ? -8.736 10.089 1.693 1.00 92.00 152 LEU A CA 1
ATOM 1250 C C . LEU A 1 152 ? -9.651 10.938 2.592 1.00 92.00 152 LEU A C 1
ATOM 1252 O O . LEU A 1 152 ? -10.117 10.430 3.615 1.00 92.00 152 LEU A O 1
ATOM 1256 N N . LYS A 1 153 ? -9.931 12.200 2.235 1.00 89.81 153 LYS A N 1
ATOM 1257 C CA . LYS A 1 153 ? -10.843 13.067 3.000 1.00 89.81 153 LYS A CA 1
ATOM 1258 C C . LYS A 1 153 ? -12.308 12.741 2.714 1.00 89.81 153 LYS A C 1
ATOM 1260 O O . LYS A 1 153 ? -13.147 12.887 3.596 1.00 89.81 153 LYS A O 1
ATOM 1265 N N . LYS A 1 154 ? -12.615 12.257 1.508 1.00 89.50 154 LYS A N 1
ATOM 1266 C CA . LYS A 1 154 ? -13.969 11.879 1.066 1.00 89.50 154 LYS A CA 1
ATOM 1267 C C . LYS A 1 154 ? -14.129 10.356 1.037 1.00 89.50 154 LYS A C 1
ATOM 1269 O O . LYS A 1 154 ? -14.486 9.754 0.025 1.00 89.50 154 LYS A O 1
ATOM 1274 N N . SER A 1 155 ? -13.868 9.735 2.188 1.00 91.38 155 SER A N 1
ATOM 1275 C CA . SER A 1 155 ? -13.850 8.274 2.356 1.00 91.38 155 SER A CA 1
ATOM 1276 C C . SER A 1 155 ? -15.215 7.641 2.658 1.00 91.38 155 SER A C 1
ATOM 1278 O O . SER A 1 155 ? -15.283 6.439 2.882 1.00 91.38 155 SER A O 1
ATOM 1280 N N . TYR A 1 156 ? -16.296 8.421 2.663 1.00 92.19 156 TYR A N 1
ATOM 1281 C CA . TYR A 1 156 ? -17.658 8.020 3.040 1.00 92.19 156 TYR A CA 1
ATOM 1282 C C . TYR A 1 156 ? -18.631 8.033 1.837 1.00 92.19 156 TYR A C 1
ATOM 1284 O O . TYR A 1 156 ? -18.318 8.594 0.779 1.00 92.19 156 TYR A O 1
ATOM 1292 N N . PRO A 1 157 ? -19.815 7.394 1.936 1.00 92.19 157 PRO A N 1
ATOM 1293 C CA . PRO A 1 157 ? -20.850 7.475 0.902 1.00 92.19 157 PRO A CA 1
ATOM 1294 C C . PRO A 1 157 ? -21.406 8.900 0.719 1.00 92.19 157 PRO A C 1
ATOM 1296 O O . PRO A 1 157 ? -21.416 9.698 1.647 1.00 92.19 157 PRO A O 1
ATOM 1299 N N . LEU A 1 158 ? -21.929 9.218 -0.476 1.00 86.69 158 LEU A N 1
ATOM 1300 C CA . LEU A 1 158 ? -22.429 10.568 -0.816 1.00 86.69 158 LEU A CA 1
ATOM 1301 C C . LEU A 1 158 ? -23.559 11.078 0.094 1.00 86.69 158 LEU A C 1
ATOM 1303 O O . LEU A 1 158 ? -23.718 12.283 0.232 1.00 86.69 158 LEU A O 1
ATOM 1307 N N . ASN A 1 159 ? -24.330 10.174 0.699 1.00 89.50 159 ASN A N 1
ATOM 1308 C CA . ASN A 1 159 ? -25.435 10.503 1.603 1.00 89.50 159 ASN A CA 1
ATOM 1309 C C . ASN A 1 159 ? -25.166 9.974 3.021 1.00 89.50 159 ASN A C 1
ATOM 1311 O O . ASN A 1 159 ? -26.091 9.503 3.681 1.00 89.50 159 ASN A O 1
ATOM 1315 N N . ALA A 1 160 ? -23.897 9.972 3.435 1.00 91.19 160 ALA A N 1
ATOM 1316 C CA . ALA A 1 160 ? -23.485 9.476 4.739 1.00 91.19 160 ALA A CA 1
ATOM 1317 C C . ALA A 1 160 ? -24.104 10.293 5.879 1.00 91.19 160 ALA A C 1
ATOM 1319 O O . ALA A 1 160 ? -24.188 11.522 5.807 1.00 91.19 160 ALA A O 1
ATOM 1320 N N . THR A 1 161 ? -24.500 9.616 6.954 1.00 94.38 161 THR A N 1
ATOM 1321 C CA . THR A 1 161 ? -24.825 10.285 8.220 1.00 94.38 161 THR A CA 1
ATOM 1322 C C . THR A 1 161 ? -23.557 10.844 8.872 1.00 94.38 161 THR A C 1
ATOM 1324 O O . THR A 1 161 ? -22.446 10.433 8.544 1.00 94.38 161 THR A O 1
ATOM 1327 N N . THR A 1 162 ? -23.686 11.753 9.844 1.00 92.75 162 THR A N 1
ATOM 1328 C CA . THR A 1 162 ? -22.529 12.273 10.600 1.00 92.75 162 THR A CA 1
ATOM 1329 C C . THR A 1 162 ? -21.715 11.156 11.259 1.00 92.75 162 THR A C 1
ATOM 13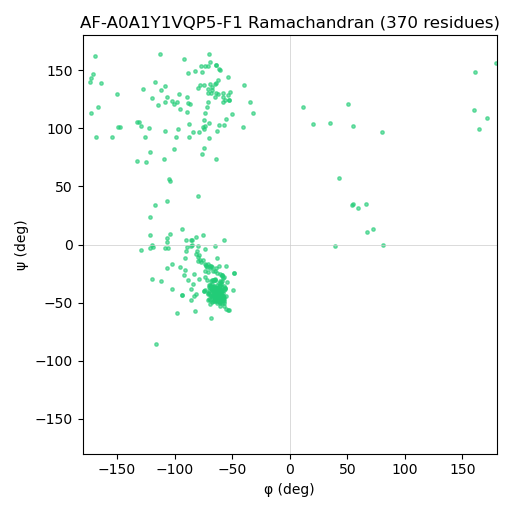31 O O . THR A 1 162 ? -20.488 11.210 11.287 1.00 92.75 162 THR A O 1
ATOM 1334 N N . GLU A 1 163 ? -22.392 10.120 11.754 1.00 91.50 163 GLU A N 1
ATOM 1335 C CA . GLU A 1 163 ? -21.761 8.935 12.342 1.00 91.50 163 GLU A CA 1
ATOM 1336 C C . GLU A 1 163 ? -20.948 8.163 11.293 1.00 91.50 163 GLU A C 1
ATOM 1338 O O . GLU A 1 163 ? -19.789 7.827 11.530 1.00 91.50 163 GLU A O 1
ATOM 1343 N N . GLU A 1 164 ? -21.515 7.941 10.103 1.00 91.69 164 GLU A N 1
ATOM 1344 C CA . GLU A 1 164 ? -20.827 7.280 8.990 1.00 91.69 164 GLU A CA 1
ATOM 1345 C C . GLU A 1 164 ? -19.657 8.112 8.451 1.00 91.69 164 GLU A C 1
ATOM 1347 O O . GLU A 1 164 ? -18.616 7.551 8.109 1.00 91.69 164 GLU A O 1
ATOM 1352 N N . ILE A 1 165 ? -19.794 9.441 8.402 1.00 92.25 165 ILE A N 1
ATOM 1353 C CA . ILE A 1 165 ? -18.709 10.353 8.023 1.00 92.25 165 ILE A CA 1
ATOM 1354 C C . ILE A 1 165 ? -17.549 10.195 8.997 1.00 92.25 165 ILE A C 1
ATOM 1356 O O . ILE A 1 165 ? -16.432 9.948 8.551 1.00 92.25 165 ILE A O 1
ATOM 1360 N N . THR A 1 166 ? -17.791 10.297 10.305 1.00 93.50 166 THR A N 1
ATOM 1361 C CA . THR A 1 166 ? -16.739 10.144 11.321 1.00 93.50 166 THR A CA 1
ATOM 1362 C C . THR A 1 166 ? -16.091 8.767 11.230 1.00 93.50 166 THR A C 1
ATOM 1364 O O . THR A 1 166 ? -14.866 8.671 11.143 1.00 93.50 166 THR A O 1
ATOM 1367 N N . LYS A 1 167 ? -16.905 7.708 11.155 1.00 93.06 167 LYS A N 1
ATOM 1368 C CA . LYS A 1 167 ? -16.435 6.327 11.028 1.00 93.06 167 LYS A CA 1
ATOM 1369 C C . LYS A 1 167 ? -15.512 6.156 9.825 1.00 93.06 167 LYS A C 1
ATOM 1371 O O . LYS A 1 167 ? -14.369 5.742 9.992 1.00 93.06 167 LYS A O 1
ATOM 1376 N N . TYR A 1 168 ? -15.968 6.518 8.626 1.00 93.69 168 TYR A N 1
ATOM 1377 C CA . TYR A 1 168 ? -15.193 6.296 7.404 1.00 93.69 168 TYR A CA 1
ATOM 1378 C C . TYR A 1 168 ? -14.091 7.348 7.168 1.00 93.69 168 TYR A C 1
ATOM 1380 O O . TYR A 1 168 ? -13.152 7.133 6.398 1.00 93.69 168 TYR A O 1
ATOM 1388 N N . SER A 1 169 ? -14.127 8.471 7.891 1.00 91.25 169 SER A N 1
ATOM 1389 C CA . SER A 1 169 ? -13.004 9.416 7.973 1.00 91.25 169 SER A CA 1
ATOM 1390 C C . SER A 1 169 ? -11.843 8.878 8.806 1.00 91.25 169 SER A C 1
ATOM 1392 O O . SER A 1 169 ? -10.717 9.339 8.623 1.00 91.25 169 SER A O 1
ATOM 1394 N N . ILE A 1 170 ? -12.070 7.864 9.646 1.00 90.19 170 ILE A N 1
ATOM 1395 C CA . ILE A 1 170 ? -11.028 7.127 10.373 1.00 90.19 170 ILE A CA 1
ATOM 1396 C C . ILE A 1 170 ? -10.710 5.827 9.624 1.00 90.19 170 ILE A C 1
ATOM 1398 O O . ILE A 1 170 ? -9.593 5.678 9.129 1.00 90.19 170 ILE A O 1
ATOM 1402 N N . ASP A 1 171 ? -11.705 4.964 9.422 1.00 95.12 171 ASP A N 1
ATOM 1403 C CA . ASP A 1 171 ? -11.575 3.691 8.708 1.00 95.12 171 ASP A CA 1
ATOM 1404 C C . ASP A 1 171 ? -11.823 3.851 7.196 1.00 95.12 171 ASP A C 1
ATOM 1406 O O . ASP A 1 171 ? -12.933 4.109 6.736 1.00 95.12 171 ASP A O 1
ATOM 1410 N N . LYS A 1 172 ? -10.788 3.641 6.383 1.00 97.06 172 LYS A N 1
ATOM 1411 C CA . LYS A 1 172 ? -10.848 3.788 4.921 1.00 97.06 172 LYS A CA 1
ATOM 1412 C C . LYS A 1 172 ? -11.439 2.571 4.198 1.00 97.06 172 LYS A C 1
ATOM 1414 O O . LYS A 1 172 ? -11.462 2.548 2.965 1.00 97.06 172 LYS A O 1
ATOM 1419 N N . SER A 1 173 ? -11.954 1.579 4.926 1.00 97.69 173 SER A N 1
ATOM 1420 C CA . SER A 1 173 ? -12.453 0.314 4.371 1.00 97.69 173 SER A CA 1
ATOM 1421 C C . SER A 1 173 ? -13.554 0.488 3.325 1.00 97.69 173 SER A C 1
ATOM 1423 O O . SER A 1 173 ? -13.536 -0.195 2.297 1.00 97.69 173 SER A O 1
ATOM 1425 N N . TYR A 1 174 ? -14.483 1.431 3.528 1.00 97.50 174 TYR A N 1
ATOM 1426 C CA . TYR A 1 174 ? -15.510 1.741 2.525 1.00 97.50 174 TYR A CA 1
ATOM 1427 C C . TYR A 1 174 ? -14.889 2.264 1.224 1.00 97.50 174 TYR A C 1
ATOM 1429 O O . TYR A 1 174 ? -15.231 1.787 0.138 1.00 97.50 174 TYR A O 1
ATOM 1437 N N . LEU A 1 175 ? -13.953 3.214 1.328 1.00 97.69 175 LEU A N 1
ATOM 1438 C CA . LEU A 1 175 ? -13.267 3.792 0.176 1.00 97.69 175 LEU A CA 1
ATOM 1439 C C . LEU A 1 175 ? -12.477 2.723 -0.587 1.00 97.69 175 LEU A C 1
ATOM 1441 O O . LEU A 1 175 ? -12.617 2.624 -1.806 1.00 97.69 175 LEU A O 1
ATOM 1445 N N . LEU A 1 176 ? -11.714 1.884 0.122 1.00 98.31 176 LEU A N 1
ATOM 1446 C CA . LEU A 1 176 ? -10.969 0.780 -0.483 1.00 98.31 176 LEU A CA 1
ATOM 1447 C C . LEU A 1 176 ? -11.906 -0.160 -1.246 1.00 98.31 176 LEU A C 1
ATOM 1449 O O . LEU A 1 176 ? -11.670 -0.445 -2.420 1.00 98.31 176 LEU A O 1
ATOM 1453 N N . LYS A 1 177 ? -13.001 -0.599 -0.615 1.00 97.81 177 LYS A N 1
ATOM 1454 C CA . LYS A 1 177 ? -13.984 -1.482 -1.253 1.00 97.81 177 LYS A CA 1
ATOM 1455 C C . LYS A 1 177 ? -14.572 -0.851 -2.518 1.00 97.81 177 LYS A C 1
ATOM 1457 O O . LYS A 1 177 ? -14.581 -1.491 -3.568 1.00 97.81 177 LYS A O 1
ATOM 1462 N N . LYS A 1 178 ? -14.987 0.418 -2.441 1.00 97.25 178 LYS A N 1
ATOM 1463 C CA . LYS A 1 178 ? -15.522 1.181 -3.577 1.00 97.25 178 LYS A CA 1
ATOM 1464 C C . LYS A 1 178 ? -14.525 1.250 -4.738 1.00 97.25 178 LYS A C 1
ATOM 1466 O O . LYS A 1 178 ? -14.930 1.073 -5.885 1.00 97.25 178 LYS A O 1
ATOM 1471 N N . ILE A 1 179 ? -13.249 1.504 -4.452 1.00 97.50 179 ILE A N 1
ATOM 1472 C CA . ILE A 1 179 ? -12.183 1.579 -5.459 1.00 97.50 179 ILE A CA 1
ATOM 1473 C C . ILE A 1 179 ? -11.963 0.210 -6.113 1.00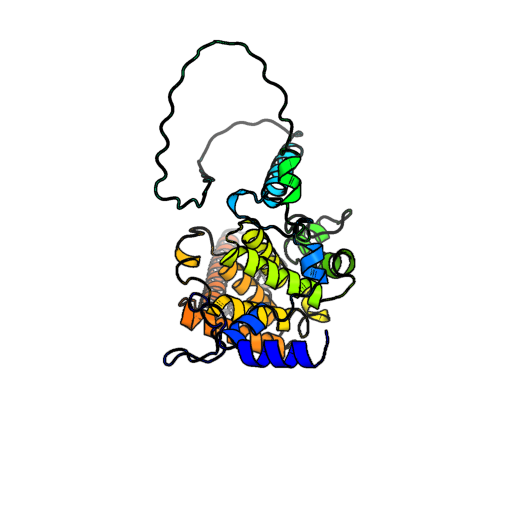 97.50 179 ILE A C 1
ATOM 1475 O O . ILE A 1 179 ? -11.945 0.097 -7.339 1.00 97.50 179 ILE A O 1
ATOM 1479 N N . ILE A 1 180 ? -11.830 -0.850 -5.311 1.00 98.06 180 ILE A N 1
ATOM 1480 C CA . ILE A 1 180 ? -11.623 -2.211 -5.820 1.00 98.06 180 ILE A CA 1
ATOM 1481 C C . ILE A 1 180 ? -12.777 -2.633 -6.738 1.00 98.06 180 ILE A C 1
ATOM 1483 O O . ILE A 1 180 ? -12.536 -3.169 -7.822 1.00 98.06 180 ILE A O 1
ATOM 1487 N N . GLU A 1 181 ? -14.021 -2.357 -6.352 1.00 97.00 181 GLU A N 1
ATOM 1488 C CA . GLU A 1 181 ? -15.206 -2.714 -7.135 1.00 97.00 181 GLU A CA 1
ATOM 1489 C C . GLU A 1 181 ? -15.331 -1.890 -8.426 1.00 97.00 181 GLU A C 1
ATOM 1491 O O . GLU A 1 181 ? -15.520 -2.463 -9.502 1.00 97.00 181 GLU A O 1
ATOM 1496 N N . ASN A 1 182 ? -15.187 -0.564 -8.356 1.00 95.94 182 ASN A N 1
ATOM 1497 C CA . ASN A 1 182 ? -15.485 0.318 -9.488 1.00 95.94 182 ASN A CA 1
ATOM 1498 C C . ASN A 1 182 ? -14.305 0.483 -10.453 1.00 95.94 182 ASN A C 1
ATOM 1500 O O . ASN A 1 182 ? -14.468 0.343 -11.668 1.00 95.94 182 ASN A O 1
ATOM 1504 N N . ASP A 1 183 ? -13.111 0.750 -9.926 1.00 95.31 183 ASP A N 1
ATOM 1505 C CA . ASP A 1 183 ? -11.937 1.128 -10.721 1.00 95.31 183 ASP A CA 1
ATOM 1506 C C . ASP A 1 183 ? -11.090 -0.073 -11.149 1.00 95.31 183 ASP A C 1
ATOM 1508 O O . ASP A 1 183 ? -10.338 0.005 -12.132 1.00 95.31 183 ASP A O 1
ATOM 1512 N N . TYR A 1 184 ? -11.214 -1.186 -10.420 1.00 96.50 184 TYR A N 1
ATOM 1513 C CA . TYR A 1 184 ? -10.456 -2.417 -10.654 1.00 96.50 184 TYR A CA 1
ATOM 1514 C C . TYR A 1 184 ? -11.332 -3.644 -10.921 1.00 96.50 184 TYR A C 1
ATOM 1516 O O . TYR A 1 184 ? -10.801 -4.700 -11.264 1.00 96.50 184 TYR A O 1
ATOM 1524 N N . LYS A 1 185 ? -12.666 -3.514 -10.854 1.00 96.50 185 LYS A N 1
ATOM 1525 C CA . LYS A 1 185 ? -13.629 -4.591 -11.157 1.00 96.50 185 LYS A CA 1
ATOM 1526 C C . LYS A 1 185 ? -13.387 -5.861 -10.331 1.00 96.50 185 LYS A C 1
ATOM 1528 O O . LYS A 1 185 ? -13.559 -6.970 -10.834 1.00 96.50 185 LYS A O 1
ATOM 1533 N N . GLY A 1 186 ? -12.946 -5.692 -9.085 1.00 96.06 186 GLY A N 1
ATOM 1534 C CA . GLY A 1 186 ? -12.600 -6.772 -8.160 1.00 96.06 186 GLY A CA 1
ATOM 1535 C C . GLY A 1 186 ? -11.209 -7.388 -8.360 1.00 96.06 186 GLY A C 1
ATOM 1536 O O . GLY A 1 186 ? -10.847 -8.298 -7.619 1.00 96.06 186 GLY A O 1
ATOM 1537 N N . ASP A 1 187 ? -10.413 -6.930 -9.332 1.00 97.00 187 ASP A N 1
ATOM 1538 C CA . ASP A 1 187 ? -9.077 -7.480 -9.587 1.00 97.00 187 ASP A CA 1
ATOM 1539 C C . ASP A 1 187 ? -8.021 -6.838 -8.674 1.00 97.00 187 ASP A C 1
ATOM 1541 O O . ASP A 1 187 ? -7.470 -5.769 -8.954 1.00 97.00 187 ASP A O 1
ATOM 1545 N N . LEU A 1 188 ? -7.715 -7.535 -7.578 1.00 97.88 188 LEU A N 1
ATOM 1546 C CA . LEU A 1 188 ? -6.725 -7.123 -6.580 1.00 97.88 188 LEU A CA 1
ATOM 1547 C C . LEU A 1 188 ? -5.320 -6.937 -7.177 1.00 97.88 188 LEU A C 1
ATOM 1549 O O . LEU A 1 188 ? -4.570 -6.071 -6.729 1.00 97.88 188 LEU A O 1
ATOM 1553 N N . ASN A 1 189 ? -4.953 -7.707 -8.209 1.00 97.44 189 ASN A N 1
ATOM 1554 C CA . ASN A 1 189 ? -3.628 -7.585 -8.819 1.00 97.44 189 ASN A CA 1
ATOM 1555 C C . ASN A 1 189 ? -3.497 -6.293 -9.626 1.00 97.44 189 ASN A C 1
ATOM 1557 O O . ASN A 1 189 ? -2.404 -5.741 -9.686 1.00 97.44 189 ASN A O 1
ATOM 1561 N N . LEU A 1 190 ? -4.583 -5.784 -10.216 1.00 97.94 190 LEU A N 1
ATOM 1562 C CA . LEU A 1 190 ? -4.540 -4.488 -10.896 1.00 97.94 190 LEU A CA 1
ATOM 1563 C C . LEU A 1 190 ? -4.336 -3.339 -9.904 1.00 97.94 190 LEU A C 1
ATOM 1565 O O . LEU A 1 190 ? -3.574 -2.423 -10.208 1.00 97.94 190 LEU A O 1
ATOM 1569 N N . PHE A 1 191 ? -4.955 -3.414 -8.722 1.00 98.38 191 PHE A N 1
ATOM 1570 C CA . PHE A 1 191 ? -4.724 -2.454 -7.639 1.00 98.38 191 PHE A CA 1
ATOM 1571 C C . PHE A 1 191 ? -3.270 -2.508 -7.148 1.00 98.38 191 PHE A C 1
ATOM 1573 O O . PHE A 1 191 ? -2.585 -1.489 -7.124 1.00 98.38 191 PHE A O 1
ATOM 1580 N N . LEU A 1 192 ? -2.749 -3.701 -6.842 1.00 98.62 192 LEU A N 1
ATOM 1581 C CA . LEU A 1 192 ? -1.349 -3.859 -6.422 1.00 98.62 192 LEU A CA 1
ATOM 1582 C C . LEU A 1 192 ? -0.349 -3.494 -7.531 1.00 98.62 192 LEU A C 1
ATOM 1584 O O . LEU A 1 192 ? 0.748 -3.014 -7.251 1.00 98.62 192 LEU A O 1
ATOM 1588 N N . GLY A 1 193 ? -0.718 -3.694 -8.794 1.00 98.50 193 GLY A N 1
ATOM 1589 C CA . GLY A 1 193 ? 0.083 -3.277 -9.936 1.00 98.50 193 GLY A CA 1
ATOM 1590 C C . GLY A 1 193 ? 0.176 -1.760 -10.058 1.00 98.50 193 GLY A C 1
ATOM 1591 O O . GLY A 1 193 ? 1.250 -1.248 -10.365 1.00 98.50 193 GLY A O 1
ATOM 1592 N N . GLU A 1 194 ? -0.910 -1.031 -9.786 1.00 98.25 194 GLU A N 1
ATOM 1593 C CA . GLU A 1 194 ? -0.877 0.433 -9.702 1.00 98.25 194 GLU A CA 1
ATOM 1594 C C . GLU A 1 194 ? 0.029 0.903 -8.556 1.00 98.25 194 GLU A C 1
ATOM 1596 O O . GLU A 1 194 ? 0.842 1.804 -8.757 1.00 98.25 194 GLU A O 1
ATOM 1601 N N . PHE A 1 195 ? -0.028 0.231 -7.402 1.00 98.56 195 PHE A N 1
ATOM 1602 C CA . PHE A 1 195 ? 0.855 0.499 -6.265 1.00 98.56 195 PHE A CA 1
ATOM 1603 C C . PHE A 1 195 ? 2.347 0.280 -6.582 1.00 98.56 195 PHE A C 1
ATOM 1605 O O . PHE A 1 195 ? 3.203 1.071 -6.189 1.00 98.56 195 PHE A O 1
ATOM 1612 N N . GLN A 1 196 ? 2.686 -0.775 -7.325 1.00 97.81 196 GLN A N 1
ATOM 1613 C CA . GLN A 1 196 ? 4.060 -0.990 -7.789 1.00 97.81 196 GLN A CA 1
ATOM 1614 C C . GLN A 1 196 ? 4.482 0.024 -8.850 1.00 97.81 196 GLN A C 1
ATOM 1616 O O . GLN A 1 196 ? 5.603 0.532 -8.817 1.00 97.81 196 GLN A O 1
ATOM 1621 N N . LEU A 1 197 ? 3.596 0.334 -9.798 1.00 97.50 197 LEU A N 1
ATOM 1622 C CA . LEU A 1 197 ? 3.921 1.265 -10.868 1.00 97.50 197 LEU A CA 1
ATOM 1623 C C . LEU A 1 197 ? 4.115 2.690 -10.337 1.00 97.50 197 LEU A C 1
ATOM 1625 O O . LEU A 1 197 ? 5.023 3.371 -10.807 1.00 97.50 197 LEU A O 1
ATOM 1629 N N . SER A 1 198 ? 3.326 3.129 -9.351 1.00 97.00 198 SER A N 1
ATOM 1630 C CA . SER A 1 198 ? 3.495 4.443 -8.718 1.00 97.00 198 SER A CA 1
ATOM 1631 C C . SER A 1 198 ? 4.866 4.576 -8.050 1.00 97.00 198 SER A C 1
ATOM 1633 O O . SER A 1 198 ? 5.548 5.574 -8.278 1.00 97.00 198 SER A O 1
ATOM 1635 N N . TYR A 1 199 ? 5.335 3.531 -7.361 1.00 95.94 199 TYR A N 1
ATOM 1636 C CA . TYR A 1 199 ? 6.694 3.465 -6.815 1.00 95.94 199 TYR A CA 1
ATOM 1637 C C . TYR A 1 199 ? 7.780 3.581 -7.897 1.00 95.94 199 TYR A C 1
ATOM 1639 O O . TYR A 1 199 ? 8.727 4.348 -7.744 1.00 95.94 199 TYR A O 1
ATOM 1647 N N . ILE A 1 200 ? 7.653 2.858 -9.016 1.00 95.12 200 ILE A N 1
ATOM 1648 C CA . ILE A 1 200 ? 8.634 2.919 -10.114 1.00 95.12 200 ILE A CA 1
ATOM 1649 C C . ILE A 1 200 ? 8.644 4.304 -10.779 1.00 95.12 200 ILE A C 1
ATOM 1651 O O . ILE A 1 200 ? 9.710 4.867 -11.038 1.00 95.12 200 ILE A O 1
ATOM 1655 N N . ILE A 1 201 ? 7.461 4.868 -11.036 1.00 93.81 201 ILE A N 1
ATOM 1656 C CA . ILE A 1 201 ? 7.286 6.221 -11.586 1.00 93.81 201 ILE A CA 1
ATOM 1657 C C . ILE A 1 201 ? 7.901 7.267 -10.652 1.00 93.81 201 ILE A C 1
ATOM 1659 O O . ILE A 1 201 ? 8.521 8.221 -11.120 1.00 93.81 201 ILE A O 1
ATOM 1663 N N . PHE A 1 202 ? 7.770 7.066 -9.346 1.00 92.31 202 PHE A N 1
ATOM 1664 C CA . PHE A 1 202 ? 8.383 7.912 -8.342 1.00 92.31 202 PHE A CA 1
ATOM 1665 C C . PHE A 1 202 ? 9.911 7.779 -8.325 1.00 92.31 202 PHE A C 1
ATOM 1667 O O . PHE A 1 202 ? 10.608 8.748 -8.606 1.00 92.31 202 PHE A O 1
ATOM 1674 N N . LEU A 1 203 ? 10.443 6.595 -8.016 1.00 89.88 203 LEU A N 1
ATOM 1675 C CA . LEU A 1 203 ? 11.865 6.437 -7.710 1.00 89.88 203 LEU A CA 1
ATOM 1676 C C . LEU A 1 203 ? 12.751 6.513 -8.961 1.00 89.88 203 LEU A C 1
ATOM 1678 O O . LEU A 1 203 ? 13.819 7.121 -8.935 1.00 89.88 203 LEU A O 1
ATOM 1682 N N . ILE A 1 204 ? 12.313 5.909 -10.069 1.00 88.31 204 ILE A N 1
ATOM 1683 C CA . ILE A 1 204 ? 13.076 5.888 -11.328 1.00 88.31 204 ILE A CA 1
ATOM 1684 C C . ILE A 1 204 ? 12.642 7.036 -12.233 1.00 88.31 204 ILE A C 1
ATOM 1686 O O . ILE A 1 204 ? 13.479 7.705 -12.834 1.00 88.31 204 ILE A O 1
ATOM 1690 N N . GLY A 1 205 ? 11.332 7.264 -12.340 1.00 87.62 205 GLY A N 1
ATOM 1691 C CA . GLY A 1 205 ? 10.793 8.339 -13.171 1.00 87.62 205 GLY A CA 1
ATOM 1692 C C . GLY A 1 205 ? 11.004 9.735 -12.584 1.00 87.62 205 GLY A C 1
ATOM 1693 O O . GLY A 1 205 ? 10.904 10.703 -13.337 1.00 87.62 205 GLY A O 1
ATOM 1694 N N . GLN A 1 206 ? 11.303 9.840 -11.281 1.00 88.88 206 GLN A N 1
ATOM 1695 C CA . GLN A 1 206 ? 11.446 11.106 -10.550 1.00 88.88 206 GLN A CA 1
ATOM 1696 C C . GLN A 1 206 ? 10.208 12.002 -10.714 1.00 88.88 206 GLN A C 1
ATOM 1698 O O . GLN A 1 206 ? 10.299 13.226 -10.784 1.00 88.88 206 GLN A O 1
ATOM 1703 N N . VAL A 1 207 ? 9.029 11.377 -10.813 1.00 89.38 207 VAL A N 1
ATOM 1704 C CA . VAL A 1 207 ? 7.748 12.068 -10.981 1.00 89.38 207 VAL A CA 1
ATOM 1705 C C . VAL A 1 207 ? 7.021 12.131 -9.643 1.00 89.38 207 VAL A C 1
ATOM 1707 O O . VAL A 1 207 ? 6.686 11.098 -9.060 1.00 89.38 207 VAL A O 1
ATOM 1710 N N . TYR A 1 208 ? 6.725 13.350 -9.189 1.00 88.56 208 TYR A N 1
ATOM 1711 C CA . TYR A 1 208 ? 6.075 13.610 -7.901 1.00 88.56 208 TYR A CA 1
ATOM 1712 C C . TYR A 1 208 ? 4.696 12.943 -7.761 1.00 88.56 208 TYR A C 1
ATOM 1714 O O . TYR A 1 208 ? 4.381 12.404 -6.705 1.00 88.56 208 TYR A O 1
ATOM 1722 N N . ASP A 1 209 ? 3.902 12.868 -8.831 1.00 90.44 209 ASP A N 1
ATOM 1723 C CA . ASP A 1 209 ? 2.610 12.164 -8.806 1.00 90.44 209 ASP A CA 1
ATOM 1724 C C . ASP A 1 209 ? 2.734 10.681 -8.459 1.00 90.44 209 ASP A C 1
ATOM 1726 O O . ASP A 1 209 ? 1.848 10.121 -7.813 1.00 90.44 209 ASP A O 1
ATOM 1730 N N . GLY A 1 210 ? 3.846 10.044 -8.845 1.00 93.50 210 GLY A N 1
ATOM 1731 C CA . GLY A 1 210 ? 4.141 8.682 -8.415 1.00 93.50 210 GLY A CA 1
ATOM 1732 C C . GLY A 1 210 ? 4.279 8.597 -6.897 1.00 93.50 210 GLY A C 1
ATOM 1733 O O . GLY A 1 210 ? 3.754 7.666 -6.289 1.00 93.50 210 GLY A O 1
ATOM 1734 N N . PHE A 1 211 ? 4.934 9.587 -6.277 1.00 92.00 211 PHE A N 1
ATOM 1735 C CA . PHE A 1 211 ? 5.101 9.646 -4.827 1.00 92.00 211 PHE A CA 1
ATOM 1736 C C . PHE A 1 211 ? 3.765 9.867 -4.125 1.00 92.00 211 PHE A C 1
ATOM 1738 O O . PHE A 1 211 ? 3.442 9.131 -3.195 1.00 92.00 211 PHE A O 1
ATOM 1745 N N . GLU A 1 212 ? 2.975 10.848 -4.571 1.00 91.44 212 GLU A N 1
ATOM 1746 C CA . GLU A 1 212 ? 1.679 11.133 -3.952 1.00 91.44 212 GLU A CA 1
ATOM 1747 C C . GLU A 1 212 ? 0.735 9.936 -4.063 1.00 91.44 212 GLU A C 1
ATOM 1749 O O . GLU A 1 212 ? 0.114 9.581 -3.059 1.00 91.44 212 GLU A O 1
ATOM 1754 N N . GLN A 1 213 ? 0.680 9.250 -5.211 1.00 95.75 213 GLN A N 1
ATOM 1755 C CA . GLN A 1 213 ? -0.138 8.043 -5.342 1.00 95.75 213 GLN A CA 1
ATOM 1756 C C . GLN A 1 213 ? 0.381 6.905 -4.459 1.00 95.75 213 GLN A C 1
ATOM 1758 O O . GLN A 1 213 ? -0.400 6.288 -3.735 1.00 95.75 213 GLN A O 1
ATOM 1763 N N . TRP A 1 214 ? 1.691 6.642 -4.465 1.00 96.25 214 TRP A N 1
ATOM 1764 C CA . TRP A 1 214 ? 2.306 5.612 -3.623 1.00 96.25 214 TRP A CA 1
ATOM 1765 C C . TRP A 1 214 ? 2.011 5.846 -2.133 1.00 96.25 214 TRP A C 1
ATOM 1767 O O . TRP A 1 214 ? 1.506 4.956 -1.447 1.00 96.25 214 TRP A O 1
ATOM 1777 N N . LYS A 1 215 ? 2.221 7.077 -1.655 1.00 94.31 215 LYS A N 1
ATOM 1778 C CA . LYS A 1 215 ? 1.900 7.520 -0.292 1.00 94.31 215 LYS A CA 1
ATOM 1779 C C . LYS A 1 215 ? 0.412 7.356 0.027 1.00 94.31 215 LYS A C 1
ATOM 1781 O O . LYS A 1 215 ? 0.062 6.829 1.080 1.00 94.31 215 LYS A O 1
ATOM 1786 N N . THR A 1 216 ? -0.464 7.792 -0.877 1.00 95.62 216 THR A N 1
ATOM 1787 C CA . THR A 1 216 ? -1.922 7.744 -0.693 1.00 95.62 216 THR A CA 1
ATOM 1788 C C . THR A 1 216 ? -2.423 6.307 -0.581 1.00 95.62 216 THR A C 1
ATOM 1790 O O . THR A 1 216 ? -3.217 6.003 0.307 1.00 95.62 216 THR A O 1
ATOM 1793 N N . MET A 1 217 ? -1.912 5.399 -1.417 1.00 98.12 217 MET A N 1
ATOM 1794 C CA . MET A 1 217 ? -2.244 3.975 -1.352 1.00 98.12 217 MET A CA 1
ATOM 1795 C C . MET A 1 217 ? -1.728 3.316 -0.067 1.00 98.12 217 MET A C 1
ATOM 1797 O O . MET A 1 217 ? -2.436 2.484 0.497 1.00 98.12 217 MET A O 1
ATOM 1801 N N . ILE A 1 218 ? -0.550 3.710 0.438 1.00 97.50 218 ILE A N 1
ATOM 1802 C CA . ILE A 1 218 ? -0.051 3.242 1.743 1.00 97.50 218 ILE A CA 1
ATOM 1803 C C . ILE A 1 218 ? -1.003 3.652 2.863 1.00 97.50 218 ILE A C 1
ATOM 1805 O O . ILE A 1 218 ? -1.400 2.806 3.659 1.00 97.50 218 ILE A O 1
ATOM 1809 N N . ILE A 1 219 ? -1.386 4.929 2.919 1.00 95.94 219 ILE A N 1
ATOM 1810 C CA . ILE A 1 219 ? -2.281 5.434 3.968 1.00 95.94 219 ILE A CA 1
ATOM 1811 C C . ILE A 1 219 ? -3.652 4.755 3.874 1.00 95.94 219 ILE A C 1
ATOM 1813 O O . ILE A 1 219 ? -4.173 4.317 4.894 1.00 95.94 219 ILE A O 1
ATOM 1817 N N . LEU A 1 220 ? -4.202 4.612 2.661 1.00 97.81 220 LEU A N 1
ATOM 1818 C CA . LEU A 1 220 ? -5.449 3.884 2.418 1.00 97.81 220 LEU A CA 1
ATOM 1819 C C . LEU A 1 220 ? -5.377 2.472 3.009 1.00 97.81 220 LEU A C 1
ATOM 1821 O O . LEU A 1 220 ? -6.208 2.118 3.838 1.00 97.81 220 LEU A O 1
ATOM 1825 N N . MET A 1 221 ? -4.372 1.686 2.614 1.00 98.25 221 MET A N 1
ATOM 1826 C CA . MET A 1 221 ? -4.231 0.292 3.042 1.00 98.25 221 MET A CA 1
ATOM 1827 C C . MET A 1 221 ? -3.996 0.164 4.549 1.00 98.25 221 MET A C 1
ATOM 1829 O O . MET A 1 221 ? -4.588 -0.693 5.189 1.00 98.25 221 MET A O 1
ATOM 1833 N N . LEU A 1 222 ? -3.171 1.025 5.143 1.00 97.50 222 LEU A N 1
ATOM 1834 C CA . LEU A 1 222 ? -2.821 0.940 6.565 1.00 97.50 222 LEU A CA 1
ATOM 1835 C C . LEU A 1 222 ? -3.892 1.521 7.511 1.00 97.50 222 LEU A C 1
ATOM 1837 O O . LEU A 1 222 ? -3.723 1.466 8.727 1.00 97.50 222 LEU A O 1
ATOM 1841 N N . GLN A 1 223 ? -4.994 2.057 6.978 1.00 96.19 223 GLN A N 1
ATOM 1842 C CA . GLN A 1 223 ? -6.118 2.612 7.747 1.00 96.19 223 GLN A CA 1
ATOM 1843 C C . GLN A 1 223 ? -7.456 1.919 7.442 1.00 96.19 223 GLN A C 1
ATOM 1845 O O . GLN A 1 223 ? -8.511 2.524 7.615 1.00 96.19 223 GLN A O 1
ATOM 1850 N N . CYS A 1 224 ? -7.434 0.677 6.957 1.00 96.62 224 CYS A N 1
ATOM 1851 C CA . CYS A 1 224 ? -8.639 -0.106 6.680 1.00 96.62 224 CYS A CA 1
ATOM 1852 C C . CYS A 1 224 ? -8.811 -1.236 7.708 1.00 96.62 224 CYS A C 1
ATOM 1854 O O . CYS A 1 224 ? -8.197 -2.288 7.548 1.00 96.62 224 CYS A O 1
ATOM 1856 N N . GLU A 1 225 ? -9.639 -1.040 8.736 1.00 95.81 225 GLU A N 1
ATOM 1857 C CA . GLU A 1 225 ? -9.900 -2.056 9.772 1.00 95.81 225 GLU A CA 1
ATOM 1858 C C . GLU A 1 225 ? -10.949 -3.078 9.306 1.00 95.81 225 GLU A C 1
ATOM 1860 O O . GLU A 1 225 ? -10.650 -4.270 9.207 1.00 95.81 225 GLU A O 1
ATOM 1865 N N . GLU A 1 226 ? -12.152 -2.636 8.924 1.00 96.00 226 GLU A N 1
ATOM 1866 C CA . GLU A 1 226 ? -13.233 -3.541 8.499 1.00 96.00 226 GLU A CA 1
ATOM 1867 C C . GLU A 1 226 ? -12.870 -4.403 7.278 1.00 96.00 226 GLU A C 1
ATOM 1869 O O . GLU A 1 226 ? -13.289 -5.562 7.168 1.00 96.00 226 GLU A O 1
ATOM 1874 N N . ALA A 1 227 ? -12.073 -3.865 6.352 1.00 97.12 227 ALA A N 1
ATOM 1875 C CA . ALA A 1 227 ? -11.683 -4.549 5.123 1.00 97.12 227 ALA A CA 1
ATOM 1876 C C . ALA A 1 227 ? -10.774 -5.765 5.369 1.00 97.12 227 ALA A C 1
ATOM 1878 O O . ALA A 1 227 ? -10.701 -6.641 4.500 1.00 97.12 227 ALA A O 1
ATOM 1879 N N . LEU A 1 228 ? -10.117 -5.859 6.533 1.00 97.12 228 LEU A N 1
ATOM 1880 C CA . LEU A 1 228 ? -9.278 -7.008 6.885 1.00 97.12 228 LEU A CA 1
ATOM 1881 C C . LEU A 1 228 ? -10.075 -8.311 6.914 1.00 97.12 228 LEU A C 1
ATOM 1883 O O . LEU A 1 228 ? -9.574 -9.336 6.457 1.00 97.12 228 LEU A O 1
ATOM 1887 N N . SER A 1 229 ? -11.341 -8.251 7.336 1.00 95.88 229 SER A N 1
ATOM 1888 C CA . SER A 1 229 ? -12.227 -9.421 7.394 1.00 95.88 229 SER A CA 1
ATOM 1889 C C . SER A 1 229 ? -12.405 -10.117 6.040 1.00 95.88 229 SER A C 1
ATOM 1891 O O . SER A 1 229 ? -12.611 -11.327 5.980 1.00 95.88 229 SER A O 1
ATOM 1893 N N . VAL A 1 230 ? -12.300 -9.362 4.942 1.00 96.50 230 VAL A N 1
ATOM 1894 C CA . VAL A 1 230 ? -12.461 -9.868 3.573 1.00 96.50 230 VAL A CA 1
ATOM 1895 C C . VAL A 1 230 ? -11.111 -10.053 2.884 1.00 96.50 230 VAL A C 1
ATOM 1897 O O . VAL A 1 230 ? -10.919 -11.006 2.129 1.00 96.50 230 VAL A O 1
ATOM 1900 N N . TYR A 1 231 ? -10.171 -9.138 3.120 1.00 97.56 231 TYR A N 1
ATOM 1901 C CA . TYR A 1 231 ? -8.976 -8.995 2.294 1.00 97.56 231 TYR A CA 1
ATOM 1902 C C . TYR A 1 231 ? -7.649 -9.198 3.044 1.00 97.56 231 TYR A C 1
ATOM 1904 O O . TYR A 1 231 ? -6.596 -9.125 2.408 1.00 97.56 231 TYR A O 1
ATOM 1912 N N . GLY A 1 232 ? -7.670 -9.468 4.354 1.00 96.25 232 GLY A N 1
ATOM 1913 C CA . GLY A 1 232 ? -6.478 -9.566 5.207 1.00 96.25 232 GLY A CA 1
ATOM 1914 C C . GLY A 1 232 ? -5.419 -10.526 4.655 1.00 96.25 232 GLY A C 1
ATOM 1915 O O . GLY A 1 232 ? -4.304 -10.116 4.335 1.00 96.25 232 GLY A O 1
ATOM 1916 N N . GLU A 1 233 ? -5.807 -11.781 4.415 1.00 95.75 233 GLU A N 1
ATOM 1917 C CA . GLU A 1 233 ? -4.888 -12.834 3.941 1.00 95.75 233 GLU A CA 1
ATOM 1918 C C . GLU A 1 233 ? -4.681 -12.878 2.423 1.00 95.75 233 GLU A C 1
ATOM 1920 O O . GLU A 1 233 ? -3.981 -13.749 1.894 1.00 95.75 233 GLU A O 1
ATOM 1925 N N . THR A 1 234 ? -5.281 -11.929 1.705 1.00 96.38 234 THR A N 1
ATOM 1926 C CA . THR A 1 234 ? -5.134 -11.790 0.256 1.00 96.38 234 THR A CA 1
ATOM 1927 C C . THR A 1 234 ? -4.458 -10.465 -0.077 1.00 96.38 234 THR A C 1
ATOM 1929 O O . THR A 1 234 ? -3.237 -10.414 -0.202 1.00 96.38 234 THR A O 1
ATOM 1932 N N . LEU A 1 235 ? -5.225 -9.380 -0.186 1.00 98.38 235 LEU A N 1
ATOM 1933 C CA . LEU A 1 235 ? -4.729 -8.069 -0.598 1.00 98.38 235 LEU A CA 1
ATOM 1934 C C . LEU A 1 235 ? -3.702 -7.490 0.379 1.00 98.38 235 LEU A C 1
ATOM 1936 O O . LEU A 1 235 ? -2.665 -7.006 -0.064 1.00 98.38 235 LEU A O 1
ATOM 1940 N N . PHE A 1 236 ? -3.990 -7.503 1.684 1.00 98.50 236 PHE A N 1
ATOM 1941 C CA . PHE A 1 236 ? -3.149 -6.824 2.678 1.00 98.50 236 PHE A CA 1
ATOM 1942 C C . PHE A 1 236 ? -1.825 -7.554 2.867 1.00 98.50 236 PHE A C 1
ATOM 1944 O O . PHE A 1 236 ? -0.772 -6.920 2.895 1.00 98.50 236 PHE A O 1
ATOM 1951 N N . LYS A 1 237 ? -1.866 -8.888 2.915 1.00 97.62 237 LYS A N 1
ATOM 1952 C CA . LYS A 1 237 ? -0.665 -9.720 2.955 1.00 97.62 237 LYS A CA 1
ATOM 1953 C C . LYS A 1 237 ? 0.244 -9.442 1.756 1.00 97.62 237 LYS A C 1
ATOM 1955 O O . LYS A 1 237 ? 1.418 -9.126 1.943 1.00 97.62 237 LYS A O 1
ATOM 1960 N N . ASP A 1 238 ? -0.297 -9.506 0.537 1.00 98.38 238 ASP A N 1
ATOM 1961 C CA . ASP A 1 238 ? 0.470 -9.234 -0.685 1.00 98.38 238 ASP A CA 1
ATOM 1962 C C . ASP A 1 238 ? 0.987 -7.784 -0.716 1.00 98.38 238 ASP A C 1
ATOM 1964 O O . ASP A 1 238 ? 2.121 -7.537 -1.129 1.00 98.38 238 ASP A O 1
ATOM 1968 N N . PHE A 1 239 ? 0.188 -6.823 -0.243 1.00 98.69 239 PHE A N 1
ATOM 1969 C CA . PHE A 1 239 ? 0.592 -5.425 -0.109 1.00 98.69 239 PHE A CA 1
ATOM 1970 C C . PHE A 1 239 ? 1.800 -5.260 0.824 1.00 98.69 239 PHE A C 1
ATOM 1972 O O . PHE A 1 239 ? 2.756 -4.586 0.442 1.00 98.69 239 PHE A O 1
ATOM 1979 N N . LEU A 1 240 ? 1.807 -5.897 2.003 1.00 98.31 240 LEU A N 1
ATOM 1980 C CA . LEU A 1 240 ? 2.939 -5.812 2.933 1.00 98.31 240 LEU A CA 1
ATOM 1981 C C . LEU A 1 240 ? 4.206 -6.456 2.371 1.00 98.31 240 LEU A C 1
ATOM 1983 O O . LEU A 1 240 ? 5.291 -5.913 2.572 1.00 98.31 240 LEU A O 1
ATOM 1987 N N . VAL A 1 241 ? 4.085 -7.563 1.631 1.00 97.81 241 VAL A N 1
ATOM 1988 C CA . VAL A 1 241 ? 5.227 -8.167 0.922 1.00 97.81 241 VAL A CA 1
ATOM 1989 C C . VAL A 1 241 ? 5.826 -7.163 -0.064 1.00 97.81 241 VAL A C 1
ATOM 1991 O O . VAL A 1 241 ? 7.029 -6.908 -0.029 1.00 97.81 241 VAL A O 1
ATOM 1994 N N . ILE A 1 242 ? 4.984 -6.544 -0.898 1.00 98.00 242 ILE A N 1
ATOM 1995 C CA . ILE A 1 242 ? 5.421 -5.564 -1.900 1.00 98.00 242 ILE A CA 1
ATOM 1996 C C . ILE A 1 242 ? 6.043 -4.335 -1.233 1.00 98.00 242 ILE A C 1
ATOM 1998 O O . ILE A 1 242 ? 7.112 -3.897 -1.653 1.00 98.00 242 ILE A O 1
ATOM 2002 N N . LEU A 1 243 ? 5.404 -3.787 -0.197 1.00 97.44 243 LEU A N 1
ATOM 2003 C CA . LEU A 1 243 ? 5.916 -2.632 0.540 1.00 97.44 243 LEU A CA 1
ATOM 2004 C C . LEU A 1 243 ? 7.277 -2.949 1.171 1.00 97.44 243 LEU A C 1
ATOM 2006 O O . LEU A 1 243 ? 8.205 -2.149 1.078 1.00 97.44 243 LEU A O 1
ATOM 2010 N N . ASN A 1 244 ? 7.424 -4.132 1.768 1.00 96.00 244 ASN A N 1
ATOM 2011 C CA . ASN A 1 244 ? 8.687 -4.563 2.351 1.00 96.00 244 ASN A CA 1
ATOM 2012 C C . ASN A 1 244 ? 9.800 -4.671 1.299 1.00 96.00 244 ASN A C 1
ATOM 2014 O O . ASN A 1 244 ? 10.919 -4.238 1.558 1.00 96.00 244 ASN A O 1
ATOM 2018 N N . ASP A 1 245 ? 9.499 -5.205 0.112 1.00 94.25 245 ASP A N 1
ATOM 2019 C CA . ASP A 1 245 ? 10.456 -5.274 -0.997 1.00 94.25 245 ASP A CA 1
ATOM 2020 C C . ASP A 1 245 ? 10.827 -3.884 -1.534 1.00 94.25 245 ASP A C 1
ATOM 2022 O O . ASP A 1 245 ? 12.006 -3.607 -1.735 1.00 94.25 245 ASP A O 1
ATOM 2026 N N . GLN A 1 246 ? 9.855 -2.983 -1.690 1.00 94.38 246 GLN A N 1
ATOM 2027 C CA . GLN A 1 246 ? 10.084 -1.594 -2.111 1.00 94.38 246 GLN A CA 1
ATOM 2028 C C . GLN A 1 246 ? 10.979 -0.817 -1.140 1.00 94.38 246 GLN A C 1
ATOM 2030 O O . GLN A 1 246 ? 11.780 0.021 -1.559 1.00 94.38 246 GLN A O 1
ATOM 2035 N N . LEU A 1 247 ? 10.853 -1.080 0.161 1.00 91.81 247 LEU A N 1
ATOM 2036 C CA . LEU A 1 247 ? 11.609 -0.363 1.183 1.00 91.81 247 LEU A CA 1
ATOM 2037 C C . LEU A 1 247 ? 13.061 -0.841 1.320 1.00 91.81 247 LEU A C 1
ATOM 2039 O O . LEU A 1 247 ? 13.856 -0.138 1.937 1.00 91.81 247 LEU A O 1
ATOM 2043 N N . LYS A 1 248 ? 13.433 -1.993 0.736 1.00 88.38 248 LYS A N 1
ATOM 2044 C CA . LYS A 1 248 ? 14.818 -2.512 0.785 1.00 88.38 248 LYS A CA 1
ATOM 2045 C C . LYS A 1 248 ? 15.791 -1.644 -0.003 1.00 88.38 248 LYS A C 1
ATOM 2047 O O . LYS A 1 248 ? 16.944 -1.515 0.388 1.00 88.38 248 LYS A O 1
ATOM 2052 N N . ASP A 1 249 ? 15.318 -1.066 -1.103 1.00 77.19 249 ASP A N 1
ATOM 2053 C CA . ASP A 1 249 ? 16.113 -0.234 -2.013 1.00 77.19 249 ASP A CA 1
ATOM 2054 C C . ASP A 1 249 ? 15.816 1.260 -1.851 1.00 77.19 249 ASP A C 1
ATOM 2056 O O . ASP A 1 249 ? 16.229 2.087 -2.667 1.00 77.19 249 ASP A O 1
ATOM 2060 N N . PHE A 1 250 ? 15.056 1.617 -0.818 1.00 82.56 250 PHE A N 1
ATOM 2061 C CA . PHE A 1 250 ? 14.630 2.987 -0.619 1.00 82.56 250 PHE A CA 1
ATOM 2062 C C . PHE A 1 250 ? 15.766 3.831 -0.032 1.00 82.56 250 PHE A C 1
ATOM 2064 O O . PHE A 1 250 ? 16.440 3.367 0.891 1.00 82.56 250 PHE A O 1
ATOM 2071 N N . PRO A 1 251 ? 15.992 5.068 -0.514 1.00 81.25 251 PRO A N 1
ATOM 2072 C CA . PRO A 1 251 ? 17.074 5.900 -0.003 1.00 81.25 251 PRO A CA 1
ATOM 2073 C C . PRO A 1 251 ? 16.927 6.126 1.506 1.00 81.25 251 PRO A C 1
ATOM 2075 O O . PRO A 1 251 ? 15.907 6.647 1.960 1.00 81.25 251 PRO A O 1
ATOM 2078 N N . HIS A 1 252 ? 17.953 5.755 2.279 1.00 72.12 252 HIS A N 1
ATOM 2079 C CA . HIS A 1 252 ? 17.917 5.834 3.745 1.00 72.12 252 HIS A CA 1
ATOM 2080 C C . HIS A 1 252 ? 17.610 7.252 4.244 1.00 72.12 252 HIS A C 1
ATOM 2082 O O . HIS A 1 252 ? 16.842 7.407 5.190 1.00 72.12 252 HIS A O 1
ATOM 2088 N N . ASP A 1 253 ? 18.136 8.267 3.553 1.00 74.25 253 ASP A N 1
ATOM 2089 C CA . ASP A 1 253 ? 18.014 9.684 3.916 1.00 74.25 253 ASP A CA 1
ATOM 2090 C C . ASP A 1 253 ? 16.644 10.292 3.574 1.00 74.25 253 ASP A C 1
ATOM 2092 O O . ASP A 1 253 ? 16.277 11.334 4.116 1.00 74.25 253 ASP A O 1
ATOM 2096 N N . PHE A 1 254 ? 15.837 9.624 2.735 1.00 75.06 254 PHE A N 1
ATOM 2097 C CA . PHE A 1 254 ? 14.537 10.142 2.294 1.00 75.06 254 PHE A CA 1
ATOM 2098 C C . PHE A 1 254 ? 13.633 10.492 3.480 1.00 75.06 254 PHE A C 1
ATOM 2100 O O . PHE A 1 254 ? 13.001 11.545 3.519 1.00 75.06 254 PHE A O 1
ATOM 2107 N N . PHE A 1 255 ? 13.588 9.605 4.473 1.00 71.75 255 PHE A N 1
ATOM 2108 C CA . PHE A 1 255 ? 12.725 9.759 5.639 1.00 71.75 255 PHE A CA 1
ATOM 2109 C C . PHE A 1 255 ? 13.291 10.683 6.721 1.00 71.75 255 PHE A C 1
ATOM 2111 O O . PHE A 1 255 ? 12.569 10.979 7.674 1.00 71.75 255 PHE A O 1
ATOM 2118 N N . TYR A 1 256 ? 14.549 11.110 6.597 1.00 66.50 256 TYR A N 1
ATOM 2119 C CA . TYR A 1 256 ? 15.161 12.056 7.526 1.00 66.50 256 TYR A CA 1
ATOM 2120 C C . TYR A 1 256 ? 14.828 13.507 7.163 1.00 66.50 256 TYR A C 1
ATOM 2122 O O . TYR A 1 256 ? 14.658 14.310 8.076 1.00 66.50 256 TYR A O 1
ATOM 2130 N N . ASP A 1 257 ? 14.693 13.825 5.867 1.00 54.44 257 ASP A N 1
ATOM 2131 C CA . ASP A 1 257 ? 14.623 15.219 5.393 1.00 54.44 257 ASP A CA 1
ATOM 2132 C C . ASP A 1 257 ? 13.251 15.638 4.819 1.00 54.44 257 ASP A C 1
ATOM 2134 O O . ASP A 1 257 ? 12.834 16.783 4.970 1.00 54.44 257 ASP A O 1
ATOM 2138 N N . ILE A 1 258 ? 12.480 14.733 4.198 1.00 50.41 258 ILE A N 1
ATOM 2139 C CA . ILE A 1 258 ? 11.287 15.135 3.417 1.00 50.41 258 ILE A CA 1
ATOM 2140 C C . ILE A 1 258 ? 10.070 15.545 4.261 1.00 50.41 258 ILE A C 1
ATOM 2142 O O . ILE A 1 258 ? 9.145 16.163 3.737 1.00 50.41 258 ILE A O 1
ATOM 2146 N N . LEU A 1 259 ? 10.055 15.270 5.567 1.00 45.75 259 LEU A N 1
ATOM 2147 C CA . LEU A 1 259 ? 8.971 15.668 6.468 1.00 45.75 259 LEU A CA 1
ATOM 2148 C C . LEU A 1 259 ? 9.492 15.798 7.911 1.00 45.75 259 LEU A C 1
ATOM 2150 O O . LEU A 1 259 ? 9.429 14.856 8.692 1.00 45.75 259 LEU A O 1
ATOM 2154 N N . SER A 1 260 ? 9.913 16.987 8.335 1.00 47.47 260 SER A N 1
ATOM 2155 C CA . SER A 1 260 ? 9.964 17.329 9.772 1.00 47.47 260 SER A CA 1
ATOM 2156 C C . SER A 1 260 ? 8.559 17.361 10.421 1.00 47.47 260 SER A C 1
ATOM 2158 O O . SER A 1 260 ? 8.432 17.559 11.626 1.00 47.47 260 SER A O 1
ATOM 2160 N N . GLY A 1 261 ? 7.497 17.106 9.642 1.00 46.06 261 GLY A N 1
ATOM 2161 C CA . GLY A 1 261 ? 6.189 16.648 10.118 1.00 46.06 261 GLY A CA 1
ATOM 2162 C C . GLY A 1 261 ? 6.133 15.119 10.204 1.00 46.06 261 GLY A C 1
ATOM 2163 O O . GLY A 1 261 ? 6.770 14.429 9.423 1.00 46.06 261 GLY A O 1
ATOM 2164 N N . SER A 1 262 ? 5.382 14.569 11.159 1.00 61.69 262 SER A N 1
ATOM 2165 C CA . SER A 1 262 ? 5.265 13.124 11.422 1.00 61.69 262 SER A CA 1
ATOM 2166 C C . SER A 1 262 ? 5.405 12.248 10.164 1.00 61.69 262 SER A C 1
ATOM 2168 O O . SER A 1 262 ? 4.553 12.306 9.275 1.00 61.69 262 SER A O 1
ATOM 2170 N N . ASN A 1 263 ? 6.475 11.450 10.082 1.00 80.19 263 ASN A N 1
ATOM 2171 C CA . ASN A 1 263 ? 6.729 10.550 8.960 1.00 80.19 263 ASN A CA 1
ATOM 2172 C C . ASN A 1 263 ? 5.475 9.705 8.680 1.00 80.19 263 ASN A C 1
ATOM 2174 O O . ASN A 1 263 ? 5.083 8.881 9.507 1.00 80.19 263 ASN A O 1
ATOM 2178 N N . PHE A 1 264 ? 4.841 9.935 7.524 1.00 85.69 264 PHE A N 1
ATOM 2179 C CA . PHE A 1 264 ? 3.530 9.358 7.217 1.00 85.69 264 PHE A CA 1
ATOM 2180 C C . PHE A 1 264 ? 3.544 7.828 7.301 1.00 85.69 264 PHE A C 1
ATOM 2182 O O . PHE A 1 264 ? 2.561 7.239 7.745 1.00 85.69 264 PHE A O 1
ATOM 2189 N N . LEU A 1 265 ? 4.651 7.189 6.904 1.00 89.69 265 LEU A N 1
ATOM 2190 C CA . LEU A 1 265 ? 4.800 5.739 6.923 1.00 89.69 265 LEU A CA 1
ATOM 2191 C C . LEU A 1 265 ? 4.883 5.242 8.367 1.00 89.69 265 LEU A C 1
ATOM 2193 O O . LEU A 1 265 ? 4.145 4.336 8.738 1.00 89.69 265 LEU A O 1
ATOM 2197 N N . ARG A 1 266 ? 5.711 5.883 9.202 1.00 87.88 266 ARG A N 1
ATOM 2198 C CA . ARG A 1 266 ? 5.822 5.580 10.639 1.00 87.88 266 ARG A CA 1
ATOM 2199 C C . ARG A 1 266 ? 4.481 5.750 11.356 1.00 87.88 266 ARG A C 1
ATOM 2201 O O . ARG A 1 266 ? 4.073 4.848 12.080 1.00 87.88 266 ARG A O 1
ATOM 2208 N N . SER A 1 267 ? 3.771 6.854 11.120 1.00 87.12 267 SER A N 1
ATOM 2209 C CA . SER A 1 267 ? 2.443 7.095 11.704 1.00 87.12 267 SER A CA 1
ATOM 2210 C C . SER A 1 267 ? 1.404 6.077 11.225 1.00 87.12 267 SER A C 1
ATOM 2212 O O . SER A 1 267 ? 0.659 5.535 12.036 1.00 87.12 267 SER A O 1
ATOM 2214 N N . SER A 1 268 ? 1.373 5.774 9.925 1.00 91.62 268 SER A N 1
ATOM 2215 C CA . SER A 1 268 ? 0.408 4.821 9.357 1.00 91.62 268 SER A CA 1
ATOM 2216 C C . SER A 1 268 ? 0.663 3.394 9.840 1.00 91.62 268 SER A C 1
ATOM 2218 O O . SER A 1 268 ? -0.280 2.683 10.167 1.00 91.62 268 SER A O 1
ATOM 2220 N N . LEU A 1 269 ? 1.929 2.982 9.958 1.00 93.50 269 LEU A N 1
ATOM 2221 C CA . LEU A 1 269 ? 2.290 1.667 10.489 1.00 93.50 269 LEU A CA 1
ATOM 2222 C C . LEU A 1 269 ? 1.930 1.516 11.968 1.00 93.50 269 LEU A C 1
A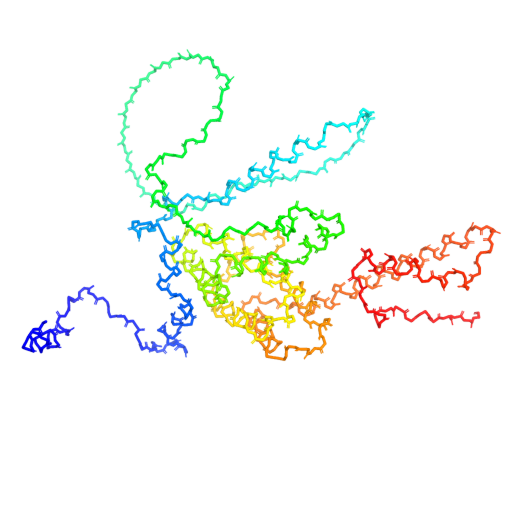TOM 2224 O O . LEU A 1 269 ? 1.507 0.435 12.357 1.00 93.50 269 LEU A O 1
ATOM 2228 N N . LYS A 1 270 ? 2.037 2.576 12.783 1.00 90.44 270 LYS A N 1
ATOM 2229 C CA . LYS A 1 270 ? 1.567 2.545 14.180 1.00 90.44 270 LYS A CA 1
ATOM 2230 C C . LYS A 1 270 ? 0.061 2.310 14.271 1.00 90.44 270 LYS A C 1
ATOM 2232 O O . LYS A 1 270 ? -0.379 1.483 15.063 1.00 90.44 270 LYS A O 1
ATOM 2237 N N . ILE A 1 271 ? -0.717 3.011 13.441 1.00 90.75 271 ILE A N 1
ATOM 2238 C CA . ILE A 1 271 ? -2.172 2.816 13.365 1.00 90.75 271 ILE A CA 1
ATOM 2239 C C . ILE A 1 271 ? -2.482 1.375 12.952 1.00 90.75 271 ILE A C 1
ATOM 2241 O O . ILE A 1 271 ? -3.280 0.710 13.606 1.00 90.75 271 ILE A O 1
ATOM 2245 N N . PHE A 1 272 ? -1.815 0.876 11.912 1.00 95.62 272 PHE A N 1
ATOM 2246 C CA . PHE A 1 272 ? -2.042 -0.479 11.423 1.00 95.62 272 PHE A CA 1
ATOM 2247 C C . PHE A 1 272 ? -1.625 -1.555 12.429 1.00 95.62 272 PHE A C 1
ATOM 2249 O O . PHE A 1 272 ? -2.337 -2.538 12.599 1.00 95.62 272 PHE A O 1
ATOM 2256 N N . TYR A 1 273 ? -0.513 -1.359 13.142 1.00 93.81 273 TYR A N 1
ATOM 2257 C CA . TYR A 1 273 ? -0.087 -2.256 14.214 1.00 93.81 273 TYR A CA 1
ATOM 2258 C C . TYR A 1 273 ? -1.166 -2.376 15.292 1.00 93.81 273 TYR A C 1
ATOM 2260 O O . TYR A 1 273 ? -1.538 -3.489 15.646 1.00 93.81 273 TYR A O 1
ATOM 2268 N N . ARG A 1 274 ? -1.748 -1.250 15.729 1.00 91.69 274 ARG A N 1
ATOM 2269 C CA . ARG A 1 274 ? -2.878 -1.250 16.671 1.00 91.69 274 ARG A CA 1
ATOM 2270 C C . ARG A 1 274 ? -4.065 -2.062 16.148 1.00 91.69 274 ARG A C 1
ATOM 2272 O O . ARG A 1 274 ? -4.595 -2.888 16.880 1.00 91.69 274 ARG A O 1
ATOM 2279 N N . ILE A 1 275 ? -4.446 -1.853 14.886 1.00 93.50 275 ILE A N 1
ATOM 2280 C CA . ILE A 1 275 ? -5.544 -2.591 14.241 1.00 93.50 275 ILE A CA 1
ATOM 2281 C C . ILE A 1 275 ? -5.272 -4.106 14.261 1.00 93.50 275 ILE A C 1
ATOM 2283 O O . ILE A 1 275 ? -6.162 -4.890 14.577 1.00 93.50 275 ILE A O 1
ATOM 2287 N N . ILE A 1 276 ? -4.044 -4.530 13.945 1.00 94.12 276 ILE A N 1
ATOM 2288 C CA . ILE A 1 276 ? -3.677 -5.953 13.923 1.00 94.12 276 ILE A CA 1
ATOM 2289 C C . ILE A 1 276 ? -3.643 -6.559 15.326 1.00 94.12 276 ILE A C 1
ATOM 2291 O O . ILE A 1 276 ? -4.078 -7.697 15.482 1.00 94.12 276 ILE A O 1
ATOM 2295 N N . GLN A 1 277 ? -3.184 -5.818 16.339 1.00 90.56 277 GLN A N 1
ATOM 2296 C CA . GLN A 1 277 ? -3.200 -6.304 17.721 1.00 90.56 277 GLN A CA 1
ATOM 2297 C C . GLN A 1 277 ? -4.627 -6.505 18.239 1.00 90.56 277 GLN A C 1
ATOM 2299 O O . GLN A 1 277 ? -4.931 -7.554 18.795 1.00 90.56 277 GLN A O 1
ATOM 2304 N N . LYS A 1 278 ? -5.535 -5.566 17.947 1.00 89.75 278 LYS A N 1
ATOM 2305 C CA . LYS A 1 278 ? -6.964 -5.689 18.273 1.00 89.75 278 LYS A CA 1
ATOM 2306 C C . LYS A 1 278 ? -7.632 -6.897 17.603 1.00 89.75 278 LYS A C 1
ATOM 2308 O O . LYS A 1 278 ? -8.567 -7.480 18.141 1.00 89.75 278 LYS A O 1
ATOM 2313 N N . ALA A 1 279 ? -7.171 -7.281 16.413 1.00 89.69 279 ALA A N 1
ATOM 2314 C CA . ALA A 1 279 ? -7.716 -8.421 15.681 1.00 89.69 279 ALA A CA 1
ATOM 2315 C C . ALA A 1 279 ? -7.327 -9.793 16.276 1.00 89.69 279 ALA A C 1
ATOM 2317 O O . ALA A 1 279 ? -7.768 -10.811 15.742 1.00 89.69 279 ALA A O 1
ATOM 2318 N N . ASP A 1 280 ? -6.497 -9.830 17.325 1.00 86.00 280 ASP A N 1
ATOM 2319 C CA . ASP A 1 280 ? -6.149 -11.011 18.131 1.00 86.00 280 ASP A CA 1
ATOM 2320 C C . ASP A 1 280 ? -5.874 -12.285 17.304 1.00 86.00 280 ASP A C 1
ATOM 2322 O O . ASP A 1 280 ? -6.542 -13.316 17.404 1.00 86.00 280 ASP A O 1
ATOM 2326 N N . GLY A 1 281 ? -4.910 -12.194 16.382 1.00 85.31 281 GLY A N 1
ATOM 2327 C CA . GLY A 1 281 ? -4.424 -13.349 15.617 1.00 85.31 281 GLY A CA 1
ATOM 2328 C C . GLY A 1 281 ? -5.373 -13.890 14.539 1.00 85.31 281 GLY A C 1
ATOM 2329 O O . GLY A 1 281 ? -5.115 -14.960 13.986 1.00 85.31 281 GLY A O 1
ATOM 2330 N N . CYS A 1 282 ? -6.430 -13.157 14.174 1.00 90.62 282 CYS A N 1
ATOM 2331 C CA . CYS A 1 282 ? -7.352 -13.537 13.094 1.00 90.62 282 CYS A CA 1
ATOM 2332 C C . CYS A 1 282 ? -6.693 -13.648 11.702 1.00 90.62 282 CYS A C 1
ATOM 2334 O O . CYS A 1 282 ? -7.259 -14.283 10.810 1.00 90.62 282 CYS A O 1
ATOM 2336 N N . TYR A 1 283 ? -5.509 -13.053 11.513 1.00 94.19 283 TYR A N 1
ATOM 2337 C CA . TYR A 1 283 ? -4.792 -12.999 10.233 1.00 94.19 283 TYR A CA 1
ATOM 2338 C C . TYR A 1 283 ? -3.306 -13.388 10.406 1.00 94.19 283 TYR A C 1
ATOM 2340 O O . TYR A 1 283 ? -2.432 -12.513 10.383 1.00 94.19 283 TYR A O 1
ATOM 2348 N N . PRO A 1 284 ? -2.990 -14.677 10.642 1.00 94.88 284 PRO A N 1
ATOM 2349 C CA . PRO A 1 284 ? -1.630 -15.123 10.934 1.00 94.88 284 PRO A CA 1
ATOM 2350 C C . PRO A 1 284 ? -0.617 -14.854 9.811 1.00 94.88 284 PRO A C 1
ATOM 2352 O O . PRO A 1 284 ? 0.515 -14.473 10.118 1.00 94.88 284 PRO A O 1
ATOM 2355 N N . GLU A 1 285 ? -0.967 -15.026 8.526 1.00 96.12 285 GLU A N 1
ATOM 2356 C CA . GLU A 1 285 ? 0.020 -14.804 7.454 1.00 96.12 285 GLU A CA 1
ATOM 2357 C C . GLU A 1 285 ? 0.288 -13.304 7.274 1.00 96.12 285 GLU A C 1
ATOM 2359 O O . GLU A 1 285 ? 1.437 -12.892 7.099 1.00 96.12 285 GLU A O 1
ATOM 2364 N N . LEU A 1 286 ? -0.749 -12.469 7.371 1.00 97.12 286 LEU A N 1
ATOM 2365 C CA . LEU A 1 286 ? -0.622 -11.012 7.394 1.00 97.12 286 LEU A CA 1
ATOM 2366 C C . LEU A 1 286 ? 0.254 -10.531 8.559 1.00 97.12 286 LEU A C 1
ATOM 2368 O O . LEU A 1 286 ? 1.151 -9.711 8.350 1.00 97.12 286 LEU A O 1
ATOM 2372 N N . GLN A 1 287 ? 0.025 -11.052 9.767 1.00 96.62 287 GLN A N 1
ATOM 2373 C CA . GLN A 1 287 ? 0.807 -10.709 10.955 1.00 96.62 287 GLN A CA 1
ATOM 2374 C C . GLN A 1 287 ? 2.279 -11.112 10.794 1.00 96.62 287 GLN A C 1
ATOM 2376 O O . GLN A 1 287 ? 3.174 -10.343 11.146 1.00 96.62 287 GLN A O 1
ATOM 2381 N N . GLU A 1 288 ? 2.554 -12.266 10.181 1.00 96.75 288 GLU A N 1
ATOM 2382 C CA . GLU A 1 288 ? 3.918 -12.673 9.838 1.00 96.75 288 GLU A CA 1
ATOM 2383 C C . GLU A 1 288 ? 4.594 -11.662 8.893 1.00 96.75 288 GLU A C 1
ATOM 2385 O O . GLU A 1 288 ? 5.754 -11.294 9.106 1.00 96.75 288 GLU A O 1
ATOM 2390 N N . GLN A 1 289 ? 3.890 -11.180 7.861 1.00 97.81 289 GLN A N 1
ATOM 2391 C CA . GLN A 1 289 ? 4.449 -10.182 6.939 1.00 97.81 289 GLN A CA 1
ATOM 2392 C C . GLN A 1 289 ? 4.648 -8.816 7.599 1.00 97.81 289 GLN A C 1
ATOM 2394 O O . GLN A 1 289 ? 5.649 -8.153 7.319 1.00 97.81 289 GLN A O 1
ATOM 2399 N N . LEU A 1 290 ? 3.750 -8.411 8.502 1.00 97.00 290 LEU A N 1
ATOM 2400 C CA . LEU A 1 290 ? 3.923 -7.193 9.289 1.00 97.00 290 LEU A CA 1
ATOM 2401 C C . LEU A 1 290 ? 5.179 -7.284 10.157 1.00 97.00 290 LEU A C 1
ATOM 2403 O O . LEU A 1 290 ? 6.020 -6.394 10.088 1.00 97.00 290 LEU A O 1
ATOM 2407 N N . ASN A 1 291 ? 5.370 -8.382 10.887 1.00 95.50 291 ASN A N 1
ATOM 2408 C CA . ASN A 1 291 ? 6.552 -8.574 11.729 1.00 95.50 291 ASN A CA 1
ATOM 2409 C C . ASN A 1 291 ? 7.854 -8.540 10.914 1.00 95.50 291 ASN A C 1
ATOM 2411 O O . ASN A 1 291 ? 8.818 -7.887 11.316 1.00 95.50 291 ASN A O 1
ATOM 2415 N N . LYS A 1 292 ? 7.873 -9.162 9.726 1.00 96.31 292 LYS A N 1
ATOM 2416 C CA . LYS A 1 292 ? 9.019 -9.083 8.800 1.00 96.31 292 LYS A CA 1
ATOM 2417 C C . LYS A 1 292 ? 9.307 -7.652 8.352 1.00 96.31 292 LYS A C 1
ATOM 2419 O O . LYS A 1 292 ? 10.473 -7.267 8.264 1.00 96.31 292 LYS A O 1
ATOM 2424 N N . LEU A 1 293 ? 8.265 -6.872 8.059 1.00 95.69 293 LEU A N 1
ATOM 2425 C CA . LEU A 1 293 ? 8.404 -5.462 7.706 1.00 95.69 293 LEU A CA 1
ATOM 2426 C C . LEU A 1 293 ? 8.952 -4.653 8.88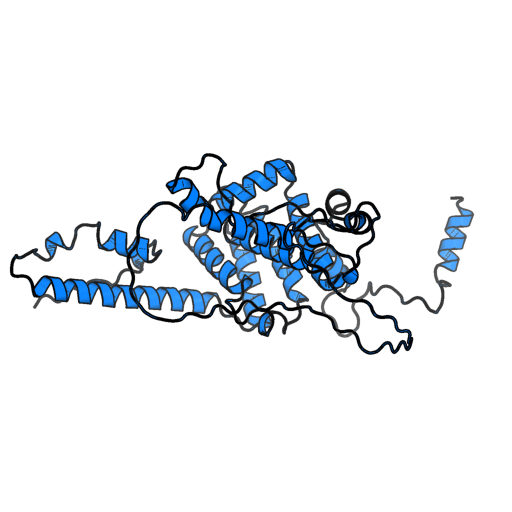9 1.00 95.69 293 LEU A C 1
ATOM 2428 O O . LEU A 1 293 ? 9.905 -3.901 8.712 1.00 95.69 293 LEU A O 1
ATOM 2432 N N . LEU A 1 294 ? 8.410 -4.830 10.096 1.00 94.25 294 LEU A N 1
ATOM 2433 C CA . LEU A 1 294 ? 8.872 -4.130 11.299 1.00 94.25 294 LEU A CA 1
ATOM 2434 C C . LEU A 1 294 ? 10.342 -4.445 11.615 1.00 94.25 294 LEU A C 1
ATOM 2436 O O . LEU A 1 294 ? 11.128 -3.529 11.860 1.00 94.25 294 LEU A O 1
ATOM 2440 N N . GLU A 1 295 ? 10.745 -5.715 11.529 1.00 94.19 295 GLU A N 1
ATOM 2441 C CA . GLU A 1 295 ? 12.138 -6.132 11.718 1.00 94.19 295 GLU A CA 1
ATOM 2442 C C . GLU A 1 295 ? 13.064 -5.486 10.676 1.00 94.19 295 GLU A C 1
ATOM 2444 O O . GLU A 1 295 ? 14.152 -5.002 11.005 1.00 94.19 295 GLU A O 1
ATOM 2449 N N . HIS A 1 296 ? 12.631 -5.443 9.415 1.00 91.38 296 HIS A N 1
ATOM 2450 C CA . HIS A 1 296 ? 13.374 -4.779 8.353 1.00 91.38 296 HIS A CA 1
ATOM 2451 C C . HIS A 1 296 ? 13.518 -3.273 8.621 1.00 91.38 296 HIS A C 1
ATOM 2453 O O . HIS A 1 296 ? 14.631 -2.750 8.558 1.00 91.38 296 HIS A O 1
ATOM 2459 N N . LEU A 1 297 ? 12.442 -2.579 8.998 1.00 90.50 297 LEU A N 1
ATOM 2460 C CA . LEU A 1 297 ? 12.487 -1.147 9.311 1.00 90.50 297 LEU A CA 1
ATOM 2461 C C . LEU A 1 297 ? 13.371 -0.835 10.522 1.00 90.50 297 LEU A C 1
ATOM 2463 O O . LEU A 1 297 ? 14.100 0.159 10.515 1.00 90.50 297 LEU A O 1
ATOM 2467 N N . SER A 1 298 ? 13.362 -1.706 11.530 1.00 89.88 298 SER A N 1
ATOM 2468 C CA . SER A 1 298 ? 14.247 -1.601 12.689 1.00 89.88 298 SER A CA 1
ATOM 2469 C C . SER A 1 298 ? 15.720 -1.697 12.286 1.00 89.88 298 SER A C 1
ATOM 2471 O O . SER A 1 298 ? 16.537 -0.874 12.700 1.00 89.88 298 SER A O 1
ATOM 2473 N N . LYS A 1 299 ? 16.072 -2.627 11.391 1.00 89.81 299 LYS A N 1
ATOM 2474 C CA . LYS A 1 299 ? 17.451 -2.783 10.898 1.00 89.81 299 LYS A CA 1
ATOM 2475 C C . LYS A 1 299 ? 17.890 -1.646 9.971 1.00 89.81 299 LYS A C 1
ATOM 2477 O O . LYS A 1 299 ? 19.018 -1.172 10.086 1.00 89.81 299 LYS A O 1
ATOM 2482 N N . THR A 1 300 ? 17.015 -1.220 9.064 1.00 85.81 300 THR A N 1
ATOM 2483 C CA . THR A 1 300 ? 17.344 -0.294 7.967 1.00 85.81 300 THR A CA 1
ATOM 2484 C C . THR A 1 300 ? 17.246 1.173 8.385 1.00 85.81 300 THR A C 1
ATOM 2486 O O . THR A 1 300 ? 18.092 1.977 7.993 1.00 85.81 300 THR A O 1
ATOM 2489 N N . PHE A 1 301 ? 16.249 1.523 9.204 1.00 83.50 301 PHE A N 1
ATOM 2490 C CA . PHE A 1 301 ? 15.947 2.906 9.597 1.00 83.50 301 PHE A CA 1
ATOM 2491 C C . PHE A 1 301 ? 16.057 3.156 11.107 1.00 83.50 301 PHE A C 1
ATOM 2493 O O . PHE A 1 301 ? 15.882 4.291 11.549 1.00 83.50 301 PHE A O 1
ATOM 2500 N N . LYS A 1 302 ? 16.370 2.125 11.910 1.00 85.75 302 LYS A N 1
ATOM 2501 C CA . LYS A 1 302 ? 16.451 2.205 13.382 1.00 85.75 302 LYS A CA 1
ATOM 2502 C C . LYS A 1 302 ? 15.132 2.633 14.033 1.00 85.75 302 LYS A C 1
ATOM 2504 O O . LYS A 1 302 ? 15.138 3.304 15.062 1.00 85.75 302 LYS A O 1
ATOM 2509 N N . TRP A 1 303 ? 14.000 2.277 13.426 1.00 86.19 303 TRP A N 1
ATOM 2510 C CA . TRP A 1 303 ? 12.676 2.537 13.994 1.00 86.19 303 TRP A CA 1
ATOM 2511 C C . TRP A 1 303 ? 12.259 1.373 14.887 1.00 86.19 303 TRP A C 1
ATOM 2513 O O . TRP A 1 303 ? 12.248 0.230 14.433 1.00 86.19 303 TRP A O 1
ATOM 2523 N N . ASN A 1 304 ? 11.882 1.652 16.133 1.00 85.81 304 ASN A N 1
ATOM 2524 C CA . ASN A 1 304 ? 11.341 0.636 17.031 1.00 85.81 304 ASN A CA 1
ATOM 2525 C C . ASN A 1 304 ? 9.848 0.892 17.245 1.00 85.81 304 ASN A C 1
ATOM 2527 O O . ASN A 1 304 ? 9.425 1.411 18.271 1.00 85.81 304 ASN A O 1
ATOM 2531 N N . LEU A 1 305 ? 9.056 0.583 16.218 1.00 83.50 305 LEU A N 1
ATOM 2532 C CA . LEU A 1 305 ? 7.632 0.926 16.184 1.00 83.50 305 LEU A CA 1
ATOM 2533 C C . LEU A 1 305 ? 6.816 0.206 17.263 1.00 83.50 305 LEU A C 1
ATOM 2535 O O . LEU A 1 305 ? 5.838 0.774 17.738 1.00 83.50 305 LEU A O 1
ATOM 2539 N N . GLU A 1 306 ? 7.225 -1.004 17.644 1.00 84.19 306 GLU A N 1
ATOM 2540 C CA . GLU A 1 306 ? 6.589 -1.791 18.702 1.00 84.19 306 GLU A CA 1
ATOM 2541 C C . GLU A 1 306 ? 6.820 -1.154 20.077 1.00 84.19 306 GLU A C 1
ATOM 2543 O O . GLU A 1 306 ? 5.856 -0.846 20.775 1.00 84.19 306 GLU A O 1
ATOM 2548 N N . GLU A 1 307 ? 8.073 -0.843 20.424 1.00 84.19 307 GLU A N 1
ATOM 2549 C CA . GLU A 1 307 ? 8.384 -0.141 21.678 1.00 84.19 307 GLU A CA 1
ATOM 2550 C C . GLU A 1 307 ? 7.696 1.225 21.727 1.00 84.19 307 GLU A C 1
ATOM 2552 O O . GLU A 1 307 ? 7.048 1.563 22.709 1.00 84.19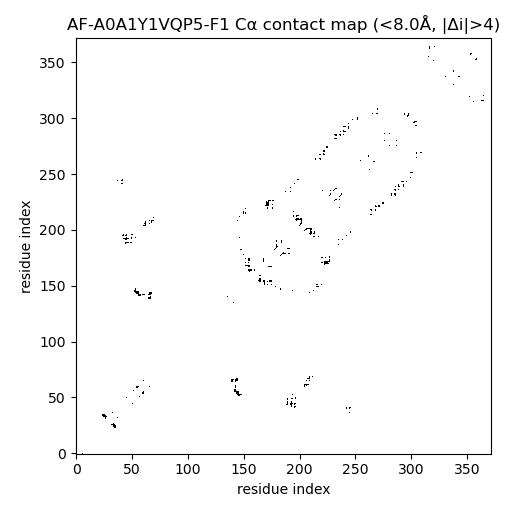 307 GLU A O 1
ATOM 2557 N N . GLU A 1 308 ? 7.751 1.992 20.637 1.00 82.56 308 GLU A N 1
ATOM 2558 C CA . GLU A 1 308 ? 7.099 3.300 20.570 1.00 82.56 308 GLU A CA 1
ATOM 2559 C C . GLU A 1 308 ? 5.578 3.220 20.736 1.00 82.56 308 GLU A C 1
ATOM 2561 O O . GLU A 1 308 ? 4.961 4.155 21.250 1.00 82.56 308 GLU A O 1
ATOM 2566 N N . PHE A 1 309 ? 4.956 2.143 20.254 1.00 79.94 309 PHE A N 1
ATOM 2567 C CA . PHE A 1 309 ? 3.536 1.891 20.460 1.00 79.94 309 PHE A CA 1
ATOM 2568 C C . PHE A 1 309 ? 3.251 1.599 21.937 1.00 79.94 309 PHE A C 1
ATOM 2570 O O . PHE A 1 309 ? 2.399 2.261 22.531 1.00 79.94 309 PHE A O 1
ATOM 2577 N N . HIS A 1 310 ? 4.010 0.694 22.559 1.00 79.12 310 HIS A N 1
ATOM 2578 C CA . HIS A 1 310 ? 3.861 0.377 23.981 1.00 79.12 310 HIS A CA 1
ATOM 2579 C C . HIS A 1 310 ? 4.149 1.580 24.892 1.00 79.12 310 HIS A C 1
ATOM 2581 O O . HIS A 1 310 ? 3.421 1.805 25.860 1.00 79.12 310 HIS A O 1
ATOM 2587 N N . GLU A 1 311 ? 5.149 2.403 24.568 1.00 78.94 311 GLU A N 1
ATOM 2588 C CA . GLU A 1 311 ? 5.429 3.667 25.256 1.00 78.94 311 GLU A CA 1
ATOM 2589 C C . GLU A 1 311 ? 4.254 4.643 25.143 1.00 78.94 311 GLU A C 1
ATOM 2591 O O . GLU A 1 311 ? 3.855 5.240 26.145 1.00 78.94 311 GLU A O 1
ATOM 2596 N N . THR A 1 312 ? 3.671 4.778 23.946 1.00 76.75 312 THR A N 1
ATOM 2597 C CA . THR A 1 312 ? 2.503 5.642 23.714 1.00 76.75 312 THR A CA 1
ATOM 2598 C C . THR A 1 312 ? 1.310 5.173 24.547 1.00 76.75 312 THR A C 1
ATOM 2600 O O . THR A 1 312 ? 0.684 5.987 25.226 1.00 76.75 312 THR A O 1
ATOM 2603 N N . ASN A 1 313 ? 1.036 3.867 24.579 1.00 73.75 313 ASN A N 1
ATOM 2604 C CA . ASN A 1 313 ? -0.048 3.306 25.388 1.00 73.75 313 ASN A CA 1
ATOM 2605 C C . ASN A 1 313 ? 0.197 3.510 26.885 1.00 73.75 313 ASN A C 1
ATOM 2607 O O . ASN A 1 313 ? -0.688 3.979 27.598 1.00 73.75 313 ASN A O 1
ATOM 2611 N N . ARG A 1 314 ? 1.419 3.249 27.368 1.00 76.25 314 ARG A N 1
ATOM 2612 C CA . ARG A 1 314 ? 1.787 3.470 28.773 1.00 76.25 314 ARG A CA 1
ATOM 2613 C C . ARG A 1 314 ? 1.647 4.938 29.175 1.00 76.25 314 ARG A C 1
ATOM 2615 O O . ARG A 1 314 ? 1.184 5.228 30.278 1.00 76.25 314 ARG A O 1
ATOM 2622 N N . LEU A 1 315 ? 2.054 5.862 28.305 1.00 76.75 315 LEU A N 1
ATOM 2623 C CA . LEU A 1 315 ? 1.912 7.297 28.538 1.00 76.75 315 LEU A CA 1
ATOM 2624 C C . LEU A 1 315 ? 0.436 7.698 28.602 1.00 76.75 315 LEU A C 1
ATOM 2626 O O . LEU A 1 315 ? 0.039 8.372 29.551 1.00 76.75 315 LEU A O 1
ATOM 2630 N N . ASN A 1 316 ? -0.381 7.233 27.655 1.00 73.94 316 ASN A N 1
ATOM 2631 C CA . ASN A 1 316 ? -1.821 7.485 27.647 1.00 73.94 316 ASN A CA 1
ATOM 2632 C C . ASN A 1 316 ? -2.498 6.930 28.909 1.00 73.94 316 ASN A C 1
ATOM 2634 O O . ASN A 1 316 ? -3.277 7.640 29.543 1.00 73.94 316 ASN A O 1
ATOM 2638 N N . ALA A 1 317 ? -2.132 5.720 29.340 1.00 72.06 317 ALA A N 1
ATOM 2639 C CA . ALA A 1 317 ? -2.624 5.123 30.579 1.00 72.06 317 ALA A CA 1
ATOM 2640 C C . ALA A 1 317 ? -2.216 5.934 31.823 1.00 72.06 317 ALA A C 1
ATOM 2642 O O . ALA A 1 317 ? -3.011 6.101 32.747 1.00 72.06 317 ALA A O 1
ATOM 2643 N N . ASN A 1 318 ? -0.998 6.485 31.864 1.00 73.81 318 ASN A N 1
ATOM 2644 C CA . ASN A 1 318 ? -0.563 7.360 32.959 1.00 73.81 318 ASN A CA 1
ATOM 2645 C C . ASN A 1 318 ? -1.321 8.696 32.969 1.00 73.81 318 ASN A C 1
ATOM 2647 O O . ASN A 1 318 ? -1.783 9.116 34.026 1.00 73.81 318 ASN A O 1
ATOM 2651 N N . ILE A 1 319 ? -1.508 9.329 31.807 1.00 76.56 319 ILE A N 1
ATOM 2652 C CA . ILE A 1 319 ? -2.316 10.553 31.675 1.00 76.56 319 ILE A CA 1
ATOM 2653 C C . ILE A 1 319 ? -3.752 10.287 32.142 1.00 76.56 319 ILE A C 1
ATOM 2655 O O . ILE A 1 319 ? -4.354 11.115 32.825 1.00 76.56 319 ILE A O 1
ATOM 2659 N N . MET A 1 320 ? -4.300 9.116 31.813 1.00 67.62 320 MET A N 1
ATOM 2660 C CA . MET A 1 320 ? -5.628 8.707 32.258 1.00 67.62 320 MET A CA 1
ATOM 2661 C C . MET A 1 320 ? -5.695 8.552 33.784 1.00 67.62 320 MET A C 1
ATOM 2663 O O . MET A 1 320 ? -6.627 9.063 34.405 1.00 67.62 320 MET A O 1
ATOM 2667 N N . LYS A 1 321 ? -4.681 7.923 34.400 1.00 71.19 321 LYS A N 1
ATOM 2668 C CA . LYS A 1 321 ? -4.548 7.824 35.866 1.00 71.19 321 LYS A CA 1
ATOM 2669 C C . LYS A 1 321 ? -4.526 9.200 36.527 1.00 71.19 321 LYS A C 1
ATOM 2671 O O . LYS A 1 321 ? -5.204 9.403 37.530 1.00 71.19 321 LYS A O 1
ATOM 2676 N N . GLU A 1 322 ? -3.762 10.140 35.979 1.00 79.75 322 GLU A N 1
ATOM 2677 C CA . GLU A 1 322 ? -3.678 11.506 36.506 1.00 79.75 322 GLU A CA 1
ATOM 2678 C C . GLU A 1 322 ? -5.021 12.236 36.404 1.00 79.75 322 GLU A C 1
ATOM 2680 O O . GLU A 1 322 ? -5.514 12.735 37.416 1.00 79.75 322 GLU A O 1
ATOM 2685 N N . LYS A 1 323 ? -5.675 12.203 35.234 1.00 76.94 323 LYS A N 1
ATOM 2686 C CA . LYS A 1 323 ? -7.001 12.813 35.038 1.00 76.94 323 LYS A CA 1
ATOM 2687 C C . LYS A 1 323 ? -8.061 12.225 35.971 1.00 76.94 323 LYS A C 1
ATOM 2689 O O . LYS A 1 323 ? -8.849 12.974 36.542 1.00 76.94 323 LYS A O 1
ATOM 2694 N N . LEU A 1 324 ? -8.069 10.903 36.164 1.00 72.44 324 LEU A N 1
ATOM 2695 C CA . LEU A 1 324 ? -9.007 10.241 37.075 1.00 72.44 324 LEU A CA 1
ATOM 2696 C C . LEU A 1 324 ? -8.779 10.677 38.531 1.00 72.44 324 LEU A C 1
ATOM 2698 O O . LEU A 1 324 ? -9.735 10.982 39.245 1.00 72.44 324 LEU A O 1
ATOM 2702 N N . ASN A 1 325 ? -7.515 10.765 38.954 1.00 74.31 325 ASN A N 1
ATOM 2703 C CA . ASN A 1 325 ? -7.147 11.241 40.287 1.00 74.31 325 ASN A CA 1
ATOM 2704 C C . ASN A 1 325 ? -7.546 12.705 40.519 1.00 74.31 325 ASN A C 1
ATOM 2706 O O . ASN A 1 325 ? -7.928 13.063 41.634 1.00 74.31 325 ASN A O 1
ATOM 2710 N N . ASP A 1 326 ? -7.477 13.555 39.497 1.00 75.75 326 ASP A N 1
ATOM 2711 C CA . ASP A 1 326 ? -7.889 14.953 39.612 1.00 75.75 326 ASP A CA 1
ATOM 2712 C C . ASP A 1 326 ? -9.419 15.098 39.660 1.00 75.75 326 ASP A C 1
ATOM 2714 O O . ASP A 1 326 ? -9.923 15.811 40.529 1.00 75.75 326 ASP A O 1
ATOM 2718 N N . CYS A 1 327 ? -10.174 14.324 38.871 1.00 68.75 327 CYS A N 1
ATOM 2719 C CA . CYS A 1 327 ? -11.637 14.251 38.999 1.00 68.75 327 CYS A CA 1
ATOM 2720 C C . CYS A 1 327 ? -12.082 13.772 40.396 1.00 68.75 327 CYS A C 1
ATOM 2722 O O . CYS A 1 327 ? -13.034 14.305 40.972 1.00 68.75 327 CYS A O 1
ATOM 2724 N N . LEU A 1 328 ? -11.368 12.801 40.978 1.00 64.44 328 LEU A N 1
ATOM 2725 C CA . LEU A 1 328 ? -11.601 12.334 42.348 1.00 64.44 328 LEU A CA 1
ATOM 2726 C C . LEU A 1 328 ? -11.375 13.453 43.380 1.00 64.44 328 LEU A C 1
ATOM 2728 O O . LEU A 1 328 ? -12.220 13.666 44.253 1.00 64.44 328 LEU A O 1
ATOM 2732 N N . LYS A 1 329 ? -10.284 14.220 43.261 1.00 66.19 329 LYS A N 1
ATOM 2733 C CA . LYS A 1 329 ? -9.995 15.362 44.151 1.00 66.19 329 LYS A CA 1
ATOM 2734 C C . LYS A 1 329 ? -11.013 16.499 44.010 1.00 66.19 329 LYS A C 1
ATOM 2736 O O . LYS A 1 329 ? -11.367 17.116 45.011 1.00 66.19 329 LYS A O 1
ATOM 2741 N N . GLU A 1 330 ? -11.497 16.778 42.802 1.00 62.81 330 GLU A N 1
ATOM 2742 C CA . GLU A 1 330 ? -12.533 17.793 42.561 1.00 62.81 330 GLU A CA 1
ATOM 2743 C C . GLU A 1 330 ? -13.888 17.393 43.168 1.00 62.81 330 GLU A C 1
ATOM 2745 O O . GLU A 1 330 ? -14.581 18.238 43.737 1.00 62.81 330 GLU A O 1
ATOM 2750 N N . SER A 1 331 ? -14.234 16.100 43.140 1.00 53.47 331 SER A N 1
ATOM 2751 C CA . SER A 1 331 ? -15.456 15.571 43.769 1.00 53.47 331 SER A CA 1
ATOM 2752 C C . SER A 1 331 ? -15.435 15.629 45.306 1.00 53.47 331 SER A C 1
ATOM 2754 O O . SER A 1 331 ? -16.469 15.863 45.928 1.00 53.47 331 SER A O 1
ATOM 2756 N N . SER A 1 332 ? -14.250 15.511 45.918 1.00 52.09 332 SER A N 1
ATOM 2757 C CA . SER A 1 332 ? -14.023 15.616 47.371 1.00 52.09 332 SER A CA 1
ATOM 2758 C C . SER A 1 332 ? -14.282 17.031 47.928 1.00 52.09 332 SER A C 1
ATOM 2760 O O . SER A 1 332 ? -14.616 17.200 49.100 1.00 52.09 332 SER A O 1
ATOM 2762 N N . ASN A 1 333 ? -14.213 18.061 47.077 1.00 53.19 333 ASN A N 1
ATOM 2763 C CA . ASN A 1 333 ? -14.414 19.462 47.466 1.00 53.19 333 ASN A CA 1
ATOM 2764 C C . ASN A 1 333 ? -15.878 19.948 47.375 1.00 53.19 333 ASN A C 1
ATOM 2766 O O . ASN A 1 333 ? -16.140 21.126 47.628 1.00 53.19 333 ASN A O 1
ATOM 2770 N N . ASN A 1 334 ? -16.843 19.080 47.037 1.00 48.25 334 ASN A N 1
ATOM 2771 C CA . ASN A 1 334 ? -18.259 19.439 46.884 1.00 48.25 334 ASN A CA 1
ATOM 2772 C C . ASN A 1 334 ? -19.118 18.737 47.967 1.00 48.25 334 ASN A C 1
ATOM 2774 O O . ASN A 1 334 ? -19.145 17.510 48.015 1.00 48.25 334 ASN A O 1
ATOM 2778 N N . PRO A 1 335 ? -19.845 19.457 48.849 1.00 41.59 335 PRO A N 1
ATOM 2779 C CA . PRO A 1 335 ? -20.457 18.877 50.056 1.00 41.59 335 PRO A CA 1
ATOM 2780 C C . PRO A 1 335 ? -21.725 18.033 49.818 1.00 41.59 335 PRO A C 1
ATOM 2782 O O . PRO A 1 335 ? -22.366 17.611 50.780 1.00 41.59 335 PRO A O 1
ATOM 2785 N N . ASN A 1 336 ? -22.090 17.747 48.566 1.00 45.41 336 ASN A N 1
ATOM 2786 C CA . ASN A 1 336 ? -23.140 16.784 48.241 1.00 45.41 336 ASN A CA 1
ATOM 2787 C C . ASN A 1 336 ? -22.490 15.453 47.871 1.00 45.41 336 ASN A C 1
ATOM 2789 O O . ASN A 1 336 ? -22.112 15.227 46.727 1.00 45.41 336 ASN A O 1
ATOM 2793 N N . HIS A 1 337 ? -22.357 14.613 48.893 1.00 39.56 337 HIS A N 1
ATOM 2794 C CA . HIS A 1 337 ? -21.852 13.246 48.869 1.00 39.56 337 HIS A CA 1
ATOM 2795 C C . HIS A 1 337 ? -22.371 12.468 47.642 1.00 39.56 337 HIS A C 1
ATOM 2797 O O . HIS A 1 337 ? -23.504 11.991 47.658 1.00 39.56 337 HIS A O 1
ATOM 2803 N N . LEU A 1 338 ? -21.545 12.320 46.599 1.00 42.19 338 LEU A N 1
ATOM 2804 C CA . LEU A 1 338 ? -21.626 11.148 45.734 1.00 42.19 338 LEU A CA 1
ATOM 2805 C C . LEU A 1 338 ? -20.598 10.151 46.254 1.00 42.19 338 LEU A C 1
ATOM 2807 O O . LEU A 1 338 ? -19.405 10.430 46.335 1.00 42.19 338 LEU A O 1
ATOM 2811 N N . THR A 1 339 ? -21.095 9.013 46.713 1.00 47.97 339 THR A N 1
ATOM 2812 C CA . THR A 1 339 ? -20.273 7.960 47.327 1.00 47.97 339 THR A CA 1
ATOM 2813 C C . THR A 1 339 ? -19.402 7.314 46.242 1.00 47.97 339 THR A C 1
ATOM 2815 O O . THR A 1 339 ? -19.798 7.318 45.080 1.00 47.97 339 THR A O 1
ATOM 2818 N N . ALA A 1 340 ? -18.270 6.686 46.584 1.00 44.38 340 ALA A N 1
ATOM 2819 C CA . ALA A 1 340 ? -17.414 5.948 45.634 1.00 44.38 340 ALA A CA 1
ATOM 2820 C C . ALA A 1 340 ? -18.190 4.957 44.720 1.00 44.38 340 ALA A C 1
ATOM 2822 O O . ALA A 1 340 ? -17.806 4.713 43.580 1.00 44.38 340 ALA A O 1
ATOM 2823 N N . ASN A 1 341 ? -19.361 4.483 45.167 1.00 41.38 341 ASN A N 1
ATOM 2824 C CA . ASN A 1 341 ? -20.307 3.671 44.390 1.00 41.38 341 ASN A CA 1
ATOM 2825 C C . ASN A 1 341 ? -21.072 4.399 43.262 1.00 41.38 341 ASN A C 1
ATOM 2827 O O . ASN A 1 341 ? -21.646 3.737 42.401 1.00 41.38 341 ASN A O 1
ATOM 2831 N N . GLU A 1 342 ? -21.126 5.731 43.244 1.00 45.66 342 GLU A N 1
ATOM 2832 C CA . GLU A 1 342 ? -21.761 6.512 42.169 1.00 45.66 342 GLU A CA 1
ATOM 2833 C C . GLU A 1 342 ? -20.765 6.984 41.107 1.00 45.66 342 GLU A C 1
ATOM 2835 O O . GLU A 1 342 ? -21.171 7.234 39.972 1.00 45.66 342 GLU A O 1
ATOM 2840 N N . LEU A 1 343 ? -19.470 7.014 41.439 1.00 46.91 343 LEU A N 1
ATOM 2841 C CA . LEU A 1 343 ? -18.394 7.186 40.463 1.00 46.91 343 LEU A CA 1
ATOM 2842 C C . LEU A 1 343 ? -18.175 5.906 39.631 1.00 46.91 343 LEU A C 1
ATOM 2844 O O . LEU A 1 343 ? -17.731 5.976 38.488 1.00 46.91 343 LEU A O 1
ATOM 2848 N N . ASN A 1 344 ? -18.593 4.746 40.156 1.00 48.84 344 ASN A N 1
ATOM 2849 C CA . ASN A 1 344 ? -18.592 3.455 39.462 1.00 48.84 344 ASN A CA 1
ATOM 2850 C C . ASN A 1 344 ? -19.783 3.256 38.496 1.00 48.84 344 ASN A C 1
ATOM 2852 O O . ASN A 1 344 ? -20.401 2.194 38.438 1.00 48.84 344 ASN A O 1
ATOM 2856 N N . LYS A 1 345 ? -20.160 4.278 37.726 1.00 43.91 345 LYS A N 1
ATOM 2857 C CA . LYS A 1 345 ? -21.165 4.124 36.664 1.00 43.91 345 LYS A CA 1
ATOM 2858 C C . LYS A 1 345 ? -20.571 4.512 35.329 1.00 43.91 345 LYS A C 1
ATOM 2860 O O . LYS A 1 345 ? -20.817 5.626 34.883 1.00 43.91 345 LYS A O 1
ATOM 2865 N N . ASN A 1 346 ? -19.805 3.583 34.745 1.00 49.16 346 ASN A N 1
ATOM 2866 C CA . ASN A 1 346 ? -19.717 3.157 33.331 1.00 49.16 346 ASN A CA 1
ATOM 2867 C C . ASN A 1 346 ? -19.798 4.178 32.176 1.00 49.16 346 ASN A C 1
ATOM 2869 O O . ASN A 1 346 ? -19.675 3.778 31.033 1.00 49.16 346 ASN A O 1
ATOM 2873 N N . ASN A 1 347 ? -19.982 5.471 32.412 1.00 49.66 347 ASN A N 1
ATOM 2874 C CA . ASN A 1 347 ? -20.232 6.489 31.398 1.00 49.66 347 ASN A CA 1
ATOM 2875 C C . ASN A 1 347 ? -19.145 7.561 31.407 1.00 49.66 347 ASN A C 1
ATOM 2877 O O . ASN A 1 347 ? -18.878 8.131 30.364 1.00 49.66 347 ASN A O 1
ATOM 2881 N N 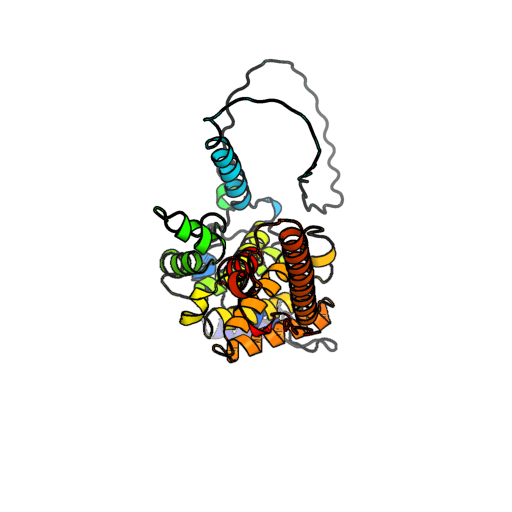. GLN A 1 348 ? -18.506 7.850 32.547 1.00 52.41 348 GLN A N 1
ATOM 2882 C CA . GLN A 1 348 ? -17.352 8.759 32.576 1.00 52.41 348 GLN A CA 1
ATOM 2883 C C . GLN A 1 348 ? -16.059 8.034 32.210 1.00 52.41 348 GLN A C 1
ATOM 2885 O O . GLN A 1 348 ? -15.316 8.538 31.378 1.00 52.41 348 GLN A O 1
ATOM 2890 N N . LEU A 1 349 ? -15.831 6.836 32.761 1.00 52.41 349 LEU A N 1
ATOM 2891 C CA . LEU A 1 349 ? -14.684 6.000 32.400 1.00 52.41 349 LEU A CA 1
ATOM 2892 C C . LEU A 1 349 ? -14.733 5.613 30.919 1.00 52.41 349 LEU A C 1
ATOM 2894 O O . LEU A 1 349 ? -13.769 5.845 30.208 1.00 52.41 349 LEU A O 1
ATOM 2898 N N . LEU A 1 350 ? -15.884 5.133 30.439 1.00 53.50 350 LEU A N 1
ATOM 2899 C CA . LEU A 1 350 ? -16.077 4.747 29.040 1.00 53.50 350 LEU A CA 1
ATOM 2900 C C . LEU A 1 350 ? -15.937 5.941 28.084 1.00 53.50 350 LEU A C 1
ATOM 2902 O O . LEU A 1 350 ? -15.320 5.815 27.038 1.00 53.50 350 LEU A O 1
ATOM 2906 N N . LYS A 1 351 ? -16.419 7.127 28.479 1.00 55.53 351 LYS A N 1
ATOM 2907 C CA . LYS A 1 351 ? -16.239 8.365 27.707 1.00 55.53 351 LYS A CA 1
ATOM 2908 C C . LYS A 1 351 ? -14.786 8.849 27.698 1.00 55.53 351 LYS A C 1
ATOM 2910 O O . LYS A 1 351 ? -14.331 9.359 26.686 1.00 55.53 351 LYS A O 1
ATOM 2915 N N . LEU A 1 352 ? -14.043 8.656 28.789 1.00 54.88 352 LEU A N 1
ATOM 2916 C CA . LEU A 1 352 ? -12.598 8.909 28.851 1.00 54.88 352 LEU A CA 1
ATOM 2917 C C . LEU A 1 352 ? -11.796 7.884 28.033 1.00 54.88 352 LEU A C 1
ATOM 2919 O O . LEU A 1 352 ? -10.809 8.259 27.409 1.00 54.88 352 LEU A O 1
ATOM 2923 N N . MET A 1 353 ? -12.215 6.614 28.016 1.00 54.16 353 MET A N 1
ATOM 2924 C CA . MET A 1 353 ? -11.648 5.569 27.153 1.00 54.16 353 MET A CA 1
ATOM 2925 C C . MET A 1 353 ? -11.892 5.899 25.676 1.00 54.16 353 MET A C 1
ATOM 2927 O O . MET A 1 353 ? -10.965 5.830 24.874 1.00 54.16 353 MET A O 1
ATOM 2931 N N . GLU A 1 354 ? -13.099 6.356 25.336 1.00 57.34 354 GLU A N 1
ATOM 2932 C CA . GLU A 1 354 ? -13.496 6.756 23.983 1.00 57.34 354 GLU A CA 1
ATOM 2933 C C . GLU A 1 354 ? -12.792 8.048 23.519 1.00 57.34 354 GLU A C 1
ATOM 2935 O O . GLU A 1 354 ? -12.255 8.085 22.414 1.00 57.34 354 GLU A O 1
ATOM 2940 N N . GLU A 1 355 ? -12.684 9.077 24.372 1.00 54.62 355 GLU A N 1
ATOM 2941 C CA . GLU A 1 355 ? -11.942 10.322 24.082 1.00 54.62 355 GLU A CA 1
ATOM 2942 C C . GLU A 1 355 ? -10.433 10.092 23.871 1.00 54.62 355 GLU A C 1
ATOM 2944 O O . GLU A 1 355 ? -9.774 10.890 23.201 1.00 54.62 355 GLU A O 1
ATOM 2949 N N . LEU A 1 356 ? -9.878 9.014 24.433 1.00 52.78 356 LEU A N 1
ATOM 2950 C CA . LEU A 1 356 ? -8.454 8.670 24.349 1.00 52.78 356 LEU A CA 1
ATOM 2951 C C . LEU A 1 356 ? -8.162 7.492 23.401 1.00 52.78 356 LEU A C 1
ATOM 2953 O O . LEU A 1 356 ? -6.993 7.178 23.176 1.00 52.78 356 LEU A O 1
ATOM 2957 N N . GLY A 1 357 ? -9.191 6.867 22.816 1.00 48.56 357 GLY A N 1
ATOM 2958 C CA . GLY A 1 357 ? -9.059 5.748 21.876 1.00 48.56 357 GLY A CA 1
ATOM 2959 C C . GLY A 1 357 ? -8.493 4.459 22.488 1.00 48.56 357 GLY A C 1
ATOM 2960 O O . GLY A 1 357 ? -7.726 3.769 21.813 1.00 48.56 357 GLY A O 1
ATOM 2961 N N . ILE A 1 358 ? -8.827 4.177 23.751 1.00 54.31 358 ILE A N 1
ATOM 2962 C CA . ILE A 1 358 ? -8.426 2.983 24.514 1.00 54.31 358 ILE A CA 1
ATOM 2963 C C . ILE A 1 358 ? -9.575 1.970 24.455 1.00 54.31 358 ILE A C 1
ATOM 2965 O O . ILE A 1 358 ? -10.697 2.299 24.836 1.00 54.31 358 ILE A O 1
ATOM 2969 N N . GLU A 1 359 ? -9.305 0.759 23.968 1.00 47.62 359 GLU A N 1
ATOM 2970 C CA . GLU A 1 359 ? -10.347 -0.238 23.669 1.00 47.62 359 GLU A CA 1
ATOM 2971 C C . GLU A 1 359 ? -10.408 -1.402 24.676 1.00 47.62 359 GLU A C 1
ATOM 2973 O O . GLU A 1 359 ? -11.473 -2.002 24.812 1.00 47.62 359 GLU A O 1
ATOM 2978 N N . ASP A 1 360 ? -9.336 -1.663 25.439 1.00 51.25 360 ASP A N 1
ATOM 2979 C CA . ASP A 1 360 ? -9.242 -2.818 26.343 1.00 51.25 360 ASP A CA 1
ATOM 2980 C C . ASP A 1 360 ? -9.227 -2.425 27.833 1.00 51.25 360 ASP A C 1
ATOM 2982 O O . ASP A 1 360 ? -8.471 -1.555 28.270 1.00 51.25 360 ASP A O 1
ATOM 2986 N N . GLU A 1 361 ? -10.049 -3.108 28.642 1.00 45.81 361 GLU A N 1
ATOM 2987 C CA . GLU A 1 361 ? -10.109 -2.936 30.106 1.00 45.81 361 GLU A CA 1
ATOM 2988 C C . GLU A 1 361 ? -8.840 -3.439 30.827 1.00 45.81 361 GLU A C 1
ATOM 2990 O O . GLU A 1 361 ? -8.587 -3.037 31.962 1.00 45.81 361 GLU A O 1
ATOM 2995 N N . GLU A 1 362 ? -8.015 -4.282 30.192 1.00 49.25 362 GLU A N 1
ATOM 2996 C CA . GLU A 1 362 ? -6.776 -4.814 30.791 1.00 49.25 362 GLU A CA 1
ATOM 2997 C C . GLU A 1 362 ? -5.677 -3.749 30.978 1.00 49.25 362 GLU A C 1
ATOM 2999 O O . GLU A 1 362 ? -4.789 -3.921 31.815 1.00 49.25 362 GLU A O 1
ATOM 3004 N N . ASP A 1 363 ? -5.776 -2.616 30.275 1.00 44.94 363 ASP A N 1
ATOM 3005 C CA . ASP A 1 363 ? -4.891 -1.454 30.434 1.00 44.94 363 ASP A CA 1
ATOM 3006 C C . ASP A 1 363 ? -5.341 -0.496 31.557 1.00 44.94 363 ASP A C 1
ATOM 3008 O O . ASP A 1 363 ? -4.674 0.510 31.848 1.00 44.94 363 ASP A O 1
ATOM 3012 N N . LEU A 1 364 ? -6.465 -0.789 32.224 1.00 44.62 364 LEU A N 1
ATOM 3013 C CA . LEU A 1 364 ? -6.944 0.031 33.328 1.00 44.62 364 LEU A CA 1
ATOM 3014 C C . LEU A 1 364 ? -5.988 -0.079 34.530 1.00 44.62 364 LEU A C 1
ATOM 3016 O O . LEU A 1 364 ? -5.575 -1.174 34.923 1.00 44.62 364 LEU A O 1
ATOM 3020 N N . PRO A 1 365 ? -5.634 1.042 35.190 1.00 39.12 365 PRO A N 1
ATOM 3021 C CA . PRO A 1 365 ? -5.063 0.967 36.529 1.00 39.12 365 PRO A CA 1
ATOM 3022 C C . PRO A 1 365 ? -5.977 0.131 37.423 1.00 39.12 365 PRO A C 1
ATOM 3024 O O . PRO A 1 365 ? -7.138 0.486 37.611 1.00 39.12 365 PRO A O 1
ATOM 3027 N N . VAL A 1 366 ? -5.433 -0.920 38.039 1.00 38.75 366 VAL A N 1
ATOM 3028 C CA . VAL A 1 366 ? -6.066 -1.540 39.205 1.00 38.75 366 VAL A CA 1
ATOM 3029 C C . VAL A 1 366 ? -6.266 -0.429 40.233 1.00 38.75 366 VAL A C 1
ATOM 3031 O O . VAL A 1 366 ? -5.293 0.082 40.796 1.00 38.75 366 VAL A O 1
ATOM 3034 N N . ILE A 1 367 ? -7.517 -0.017 40.435 1.00 37.69 367 ILE A N 1
ATOM 3035 C CA . ILE A 1 367 ? -7.899 0.829 41.559 1.00 37.69 367 ILE A CA 1
ATOM 3036 C C . ILE A 1 367 ? -7.769 -0.080 42.775 1.00 37.69 367 ILE A C 1
ATOM 3038 O O . ILE A 1 367 ? -8.656 -0.867 43.090 1.00 37.69 367 ILE A O 1
ATOM 3042 N N . VAL A 1 368 ? -6.589 -0.063 43.389 1.00 32.25 368 VAL A N 1
ATOM 3043 C CA . VAL A 1 368 ? -6.427 -0.630 44.719 1.00 32.25 368 VAL A CA 1
ATOM 3044 C C . VAL A 1 368 ? -7.110 0.364 45.640 1.00 32.25 368 VAL A C 1
ATOM 3046 O O . VAL A 1 368 ? -6.559 1.433 45.909 1.00 32.25 368 VAL A O 1
ATOM 3049 N N . ASP A 1 369 ? -8.322 0.030 46.072 1.00 28.62 369 ASP A N 1
ATOM 3050 C CA . ASP A 1 369 ? -8.908 0.651 47.249 1.00 28.62 369 ASP A CA 1
ATOM 3051 C C . ASP A 1 369 ? -7.926 0.400 48.397 1.00 28.62 369 ASP A C 1
ATOM 3053 O O . ASP A 1 369 ? -7.793 -0.714 48.908 1.00 28.62 369 ASP A O 1
ATOM 3057 N N . TYR A 1 370 ? -7.161 1.427 48.759 1.00 30.92 370 TYR A N 1
ATOM 3058 C CA . TYR A 1 370 ? -6.528 1.453 50.065 1.00 30.92 370 TYR A CA 1
ATOM 3059 C C . TYR A 1 370 ? -7.635 1.777 51.067 1.00 30.92 370 TYR A C 1
ATOM 3061 O O . TYR A 1 370 ? -7.839 2.932 51.437 1.00 30.92 370 TYR A O 1
ATOM 3069 N N . ASP A 1 371 ? -8.370 0.739 51.464 1.00 31.70 371 ASP A N 1
ATOM 3070 C CA . ASP A 1 371 ? -9.070 0.727 52.742 1.00 31.70 371 ASP A CA 1
ATOM 3071 C C . ASP A 1 371 ? -8.007 0.797 53.853 1.00 31.70 371 ASP A C 1
ATOM 3073 O O . ASP A 1 371 ? -7.343 -0.198 54.152 1.00 31.70 371 ASP A O 1
ATOM 3077 N N . GLU A 1 372 ? -7.774 2.012 54.361 1.00 31.27 372 GLU A N 1
ATOM 3078 C CA . GLU A 1 372 ? -7.797 2.431 55.784 1.00 31.27 372 GLU A CA 1
ATOM 3079 C C . GLU A 1 372 ? -7.054 3.756 56.021 1.00 31.27 372 GLU A C 1
ATOM 3081 O O . GLU A 1 372 ? -5.831 3.846 55.751 1.00 31.27 372 GLU A O 1
#

pLDDT: mean 72.25, std 23.99, range [23.62, 98.69]

Nearest PDB structures (foldseek):
  7pjh-assembly1_A  TM=8.440E-01  e=9.730E-09  Homo sapiens
  3sbs-assembly1_A  TM=7.189E-01  e=2.848E-04  Saccharomyces cerevisiae S288C
  4i43-assembly1_A  TM=6.195E-01  e=6.980E-04  Saccharomyces cerevisiae S288C
  3zef-assembly1_A  TM=6.441E-01  e=1.710E-03  Saccharomyces cerevisiae
  3zef-assembly2_D  TM=6.431E-01  e=3.999E-03  Saccharomyces cerevisiae

InterPro domains:
  IPR007946 A1 cistron-splicing factor, AAR2 [PTHR12689] (7-371)
  IPR033648 AAR2, C-terminal domain [PF05282] (147-306)
  IPR033648 AAR2, C-terminal domain [cd13778] (144-301)
  IPR038514 AAR2, C-terminal domain superfamily [G3DSA:1.25.40.550] (74-287)
  IPR038516 AAR2, N-terminal domain superfamily [G3DSA:2.60.34.20] (1-68)